Protein AF-A0A2M8C4Y3-F1 (afdb_monomer)

Sequence (376 aa):
MTVKATGSLFVLSFGWVVIVLSRELLTLNLFQGRMKGANKPSIALAINLIRVTVIVIGVLIVLDIWGLPISPLLLLIGVAVLVAALAFRDAAPNFFAGFRLGTTQQIKVGDYIKVETGEEGYVTEISWSNTHIKALDESTILIPNSRLLRGTVINYGRPLKKAKEPFRFVSRTDLTELTGLKARNLRELVEVLKTAPDAVVYYHTHHFLEQHHYLTPEPSNDFAIWVGDALGDEVLGERLASVDTFGFPNLGTLRERLVAIIEEYLSSGSNFREAMPGREFHFMKSVSVILPTPYVAHDLREFVEALRKISLGSFYFHVFESRLRLGRGLNDFSIWLQDSSGESELGEEIARLDPYTYTLEGLRSALIQLIEKRIK

Mean predicted aligned error: 12.04 Å

pLDDT: mean 87.52, std 10.57, range [41.28, 97.25]

Radius of gyration: 38.72 Å; Cα contacts (8 Å, |Δi|>4): 489; chains: 1; bounding box: 73×47×117 Å

Foldseek 3Di:
DVVLVVQLVVLVVVLVVLLVVLVVVLVVVVVVPPPPPDDNVVSVVVSVVVSVVSVLVSVLVSCVSVVHDCVVVVVVVVVVVVVVCVVCVVQVLLQVLLVCCVVVVPDDQQWWKAWPVGDIAGFHDRDSFWTWGQGPVRDTDTHGSNRPVPTDMDTPGHDAQFWQDKDFFKFKDKDKDFPVQWAFFLVSVLVCLLVPDLQLLCVQFPCVLVVCLDDLDQGQGNVLVLCCPQQVNNPLSVVLSPDPCQPDQASNVVSVVNSVSSVVVVVVPDDTTTGDPVSIGTRMGIDMDIGGDPQIGRGLVSVLVSLVPDDLRRLCCQAPVQSHVVSPLAGNVLVSCVRTSVNNVLSVVLSPPPCSVDRSVRNSVVNSVSSVVVVD

Nearest PDB structures (foldseek):
  4cso-assembly4_D  TM=8.373E-01  e=1.072E-15  Thermoproteus tenax
  5aji-assembly1_E  TM=5.536E-01  e=8.029E-10  Escherichia coli
  4agf-assembly1_G  TM=5.548E-01  e=1.197E-09  Escherichia coli
  6urt-assembly1_G  TM=4.086E-01  e=1.821E-10  Escherichia coli K-12
  7uw5-assembly1_A  TM=4.168E-01  e=2.764E-08  Escherichia coli K-12

Secondary structure (DSSP, 8-state):
-HHHHHHHHHHHHHHHHHHHHHHHHHHHHHHH---TT--HHHHHHHHHHHHHHHHHHHHHHHHHHTT---HHHHHHHHHHHHHHHHHHTTTHHHHHHHHHHHHH-SS-TT-EEEETTS-EEEEEEE-SSEEEEE-TTS-EEEEEHHHHTTS-EEEEESPPPPPSS-EEEEEEEEEEEEEEEEESSHHHHHHHHTT--HHHHHHHHTTHHHH-TTS------HHHHHHHHTS--HHHHHHHHTS-TTS-SSHHHHHHHHHHHHHHHHHTT-----PPTT-PEEEEEEEEEEEEEEEEESSHHHHHHHHTTS-HHHHHIIIIIHHHHHSSS--HHHHHIIIII--HHHHHHHHTS-GGGS-HHHHHHHHHHHHHHHH-

Solvent-accessible surface area (backbone atoms only — not comparable to full-atom values): 20630 Å² total; per-residue (Å²): 110,68,70,52,51,53,53,42,50,51,46,54,51,52,45,48,51,53,50,53,52,55,48,51,57,49,52,52,60,65,70,60,77,69,73,87,82,69,62,71,70,59,60,55,50,55,53,51,50,53,47,52,50,46,50,53,53,42,51,52,54,41,40,48,66,73,70,45,86,54,65,69,58,53,51,52,49,50,51,53,52,49,54,52,49,63,70,40,56,79,54,48,54,16,40,54,31,21,54,46,43,69,71,68,56,82,65,48,75,53,19,32,36,34,40,74,91,67,58,52,28,32,26,71,42,79,45,60,46,35,32,35,26,38,26,91,86,72,45,76,46,80,42,50,24,41,53,63,76,71,48,61,63,52,72,68,39,57,82,69,68,63,25,80,54,62,50,71,49,47,35,44,51,76,43,83,43,80,67,82,48,66,20,46,32,71,66,48,42,43,61,48,56,77,71,53,57,54,40,32,54,41,39,42,55,53,47,60,63,74,75,44,72,85,58,81,74,74,65,67,26,53,65,17,53,43,34,26,70,42,50,64,34,52,72,62,10,52,58,52,23,70,51,68,76,78,80,43,58,34,58,63,63,45,47,54,50,56,43,50,56,53,51,55,48,56,71,74,68,59,78,94,52,63,28,54,94,93,45,47,48,70,49,39,28,47,43,81,47,79,40,86,51,92,45,63,19,47,31,72,64,46,39,47,59,37,66,77,67,57,52,69,43,21,51,42,44,35,54,54,48,26,17,51,75,66,54,70,73,45,21,52,60,26,50,45,25,36,76,26,51,66,38,46,70,60,14,51,57,59,49,68,55,61,72,80,83,38,45,69,68,52,44,52,50,51,53,44,52,55,52,53,63,72,73,107

Structure (mmCIF, N/CA/C/O backbone):
data_AF-A0A2M8C4Y3-F1
#
_entry.id   AF-A0A2M8C4Y3-F1
#
loop_
_atom_site.group_PDB
_atom_site.id
_atom_site.type_symbol
_atom_site.label_atom_id
_atom_site.label_alt_id
_atom_site.label_comp_id
_atom_site.label_asym_id
_atom_site.label_entity_id
_atom_site.label_seq_id
_atom_site.pdbx_PDB_ins_code
_atom_site.Cartn_x
_atom_site.Cartn_y
_atom_site.Cartn_z
_atom_site.occupancy
_atom_site.B_iso_or_equiv
_atom_site.auth_seq_id
_atom_site.auth_comp_id
_atom_site.auth_asym_id
_atom_site.auth_atom_id
_atom_site.pdbx_PDB_model_num
ATOM 1 N N . MET A 1 1 ? -25.260 27.731 70.470 1.00 74.56 1 MET A N 1
ATOM 2 C CA . MET A 1 1 ? -26.301 27.038 69.670 1.00 74.56 1 MET A CA 1
ATOM 3 C C . MET A 1 1 ? -26.512 27.674 68.304 1.00 74.56 1 MET A C 1
ATOM 5 O O . MET A 1 1 ? -26.536 26.935 67.333 1.00 74.56 1 MET A O 1
ATOM 9 N N . THR A 1 2 ? -26.614 29.002 68.209 1.00 82.00 2 THR A N 1
ATOM 10 C CA . THR A 1 2 ? -26.871 29.726 66.950 1.00 82.00 2 THR A CA 1
ATOM 11 C C . THR A 1 2 ? -25.896 29.356 65.830 1.00 82.00 2 THR A C 1
ATOM 13 O O . THR A 1 2 ? -26.342 28.838 64.822 1.00 82.00 2 THR A O 1
ATOM 16 N N . VAL A 1 3 ? -24.580 29.472 66.040 1.00 85.12 3 VAL A N 1
ATOM 17 C CA . VAL A 1 3 ? -23.553 29.162 65.016 1.00 85.12 3 VAL A CA 1
ATOM 18 C C . VAL A 1 3 ? -23.629 27.718 64.489 1.00 85.12 3 VAL A C 1
ATOM 20 O O . VAL A 1 3 ? -23.542 27.490 63.285 1.00 85.12 3 VAL A O 1
ATOM 23 N N . LYS A 1 4 ? -23.847 26.735 65.375 1.00 88.38 4 LYS A N 1
ATOM 24 C CA . LYS A 1 4 ? -23.996 25.316 64.995 1.00 88.38 4 LYS A CA 1
ATOM 25 C C . LYS A 1 4 ? -25.256 25.077 64.157 1.00 88.38 4 LYS A C 1
ATOM 27 O O . LYS A 1 4 ? -25.225 24.317 63.188 1.00 88.38 4 LYS A O 1
ATOM 32 N N . ALA A 1 5 ? -26.352 25.753 64.505 1.00 89.19 5 ALA A N 1
ATOM 33 C CA . ALA A 1 5 ? -27.600 25.690 63.755 1.00 89.19 5 ALA A CA 1
ATOM 34 C C . ALA A 1 5 ? -27.455 26.331 62.364 1.00 89.19 5 ALA A C 1
ATOM 36 O O . ALA A 1 5 ? -27.875 25.725 61.381 1.00 89.19 5 ALA A O 1
ATOM 37 N N . THR A 1 6 ? -26.792 27.490 62.254 1.00 90.38 6 THR A N 1
ATOM 38 C CA . THR A 1 6 ? -26.537 28.139 60.957 1.00 90.38 6 THR A CA 1
ATOM 39 C C . THR A 1 6 ? -25.652 27.278 60.056 1.00 90.38 6 THR A C 1
ATOM 41 O O . THR A 1 6 ? -25.956 27.119 58.877 1.00 90.38 6 THR A O 1
ATOM 44 N N . GLY A 1 7 ? -24.596 26.666 60.608 1.00 88.06 7 GLY A N 1
ATOM 45 C CA . GLY A 1 7 ? -23.723 25.752 59.863 1.00 88.06 7 GLY A CA 1
ATOM 46 C C . GLY A 1 7 ? -24.457 24.507 59.356 1.00 88.06 7 GLY A C 1
ATOM 47 O O . GLY A 1 7 ? -24.318 24.134 58.194 1.00 88.06 7 GLY A O 1
ATOM 48 N N . SER A 1 8 ? -25.313 23.911 60.192 1.00 91.44 8 SER A N 1
ATOM 49 C CA . SER A 1 8 ? -26.134 22.758 59.791 1.00 91.44 8 SER A CA 1
ATOM 50 C C . SER A 1 8 ? -27.121 23.129 58.679 1.00 91.44 8 SER A C 1
ATOM 52 O O . SER A 1 8 ? -27.260 22.399 57.700 1.00 91.44 8 SER A O 1
ATOM 54 N N . LEU A 1 9 ? -27.772 24.292 58.795 1.00 92.50 9 LEU A N 1
ATOM 55 C CA . LEU A 1 9 ? -28.714 24.786 57.791 1.00 92.50 9 LEU A CA 1
ATOM 56 C C . LEU A 1 9 ? -28.027 25.042 56.444 1.00 92.50 9 LEU A C 1
ATOM 58 O O . LEU A 1 9 ? -28.593 24.717 55.402 1.00 92.50 9 LEU A O 1
ATOM 62 N N . PHE A 1 10 ? -26.801 25.572 56.457 1.00 92.75 10 PHE A N 1
ATOM 63 C CA . PHE A 1 10 ? -26.009 25.774 55.245 1.00 92.75 10 PHE A CA 1
ATOM 64 C C . PHE A 1 10 ? -25.704 24.449 54.531 1.00 92.75 10 PHE A C 1
ATOM 66 O O . PHE A 1 10 ? -25.972 24.323 53.337 1.00 92.75 10 PHE A O 1
ATOM 73 N N . VAL A 1 11 ? -25.221 23.436 55.259 1.00 92.31 11 VAL A N 1
ATOM 74 C CA . VAL A 1 11 ? -24.899 22.107 54.701 1.00 92.31 11 VAL A CA 1
ATOM 75 C C . VAL A 1 11 ? -26.141 21.430 54.119 1.00 92.31 11 VAL A C 1
ATOM 77 O O . VAL A 1 11 ? -26.093 20.895 53.012 1.00 92.31 11 VAL A O 1
ATOM 80 N N . LEU A 1 12 ? -27.272 21.498 54.826 1.00 91.75 12 LEU A N 1
ATOM 81 C CA . LEU A 1 12 ? -28.541 20.942 54.350 1.00 91.75 12 LEU A CA 1
ATOM 82 C C . LEU A 1 12 ? -29.066 21.683 53.113 1.00 91.75 12 LEU A C 1
ATOM 84 O O . LEU A 1 12 ? -29.523 21.041 52.169 1.00 91.75 12 LEU A O 1
ATOM 88 N N . SER A 1 13 ? -28.947 23.013 53.082 1.00 90.06 13 SER A N 1
ATOM 89 C CA . SER A 1 13 ? -29.341 23.830 51.925 1.00 90.06 13 SER A CA 1
ATOM 90 C C . SER A 1 13 ? -28.480 23.508 50.705 1.00 90.06 13 SER A C 1
ATOM 92 O O . SER A 1 13 ? -29.004 23.327 49.608 1.00 90.06 13 SER A O 1
ATOM 94 N N . PHE A 1 14 ? -27.168 23.356 50.897 1.00 90.88 14 PHE A N 1
ATOM 95 C CA . PHE A 1 14 ? -26.246 22.959 49.837 1.00 90.88 14 PHE A CA 1
ATOM 96 C C . PHE A 1 14 ? -26.559 21.552 49.306 1.00 90.88 14 PHE A C 1
ATOM 98 O O . PHE A 1 14 ? -26.689 21.361 48.096 1.00 90.88 14 PHE A O 1
ATOM 105 N N . GLY A 1 15 ? -26.763 20.575 50.195 1.00 90.44 15 GLY A N 1
ATOM 106 C CA . GLY A 1 15 ? -27.160 19.219 49.809 1.00 90.44 15 GLY A CA 1
ATOM 107 C C . GLY A 1 15 ? -28.483 19.192 49.038 1.00 90.44 15 GLY A C 1
ATOM 108 O O . GLY A 1 15 ? -28.598 18.504 48.023 1.00 90.44 15 GLY A O 1
ATOM 109 N N . TRP A 1 16 ? -29.461 19.997 49.461 1.00 89.88 16 TRP A N 1
ATOM 110 C CA . TRP A 1 16 ? -30.735 20.147 48.762 1.00 89.88 16 TRP A CA 1
ATOM 111 C C . TRP A 1 16 ? -30.565 20.714 47.349 1.00 89.88 16 TRP A C 1
ATOM 113 O O . TRP A 1 16 ? -31.125 20.161 46.403 1.00 89.88 16 TRP A O 1
ATOM 123 N N . VAL A 1 17 ? -29.740 21.754 47.181 1.00 91.00 17 VAL A N 1
ATOM 124 C CA . VAL A 1 17 ? -29.422 22.327 45.862 1.00 91.00 17 VAL A CA 1
ATOM 125 C C . VAL A 1 17 ? -28.831 21.264 44.938 1.00 91.00 17 VAL A C 1
ATOM 127 O O . VAL A 1 17 ? -29.290 21.118 43.807 1.00 91.00 17 VAL A O 1
ATOM 130 N N . VAL A 1 18 ? -27.877 20.462 45.416 1.00 86.62 18 VAL A N 1
ATOM 131 C CA . VAL A 1 18 ? -27.285 19.377 44.615 1.00 86.62 18 VAL A CA 1
ATOM 132 C C . VAL A 1 18 ? -28.333 18.324 44.227 1.00 86.62 18 VAL A C 1
ATOM 134 O O . VAL A 1 18 ? -28.359 17.862 43.082 1.00 86.62 18 VAL A O 1
ATOM 137 N N . ILE A 1 19 ? -29.253 17.971 45.132 1.00 87.31 19 ILE A N 1
ATOM 138 C CA . ILE A 1 19 ? -30.354 17.042 44.833 1.00 87.31 19 ILE A CA 1
ATOM 139 C C . ILE A 1 19 ? -31.286 17.622 43.761 1.00 87.31 19 ILE A C 1
ATOM 141 O O . ILE A 1 19 ? -31.621 16.907 42.815 1.00 87.31 19 ILE A O 1
ATOM 145 N N . VAL A 1 20 ? -31.673 18.895 43.860 1.00 87.12 20 VAL A N 1
ATOM 146 C CA . VAL A 1 20 ? -32.535 19.563 42.871 1.00 87.12 20 VAL A CA 1
ATOM 147 C C . VAL A 1 20 ? -31.840 19.655 41.510 1.00 87.12 20 VAL A C 1
ATOM 149 O O . VAL A 1 20 ? -32.399 19.203 40.513 1.00 87.12 20 VAL A O 1
ATOM 152 N N . LEU A 1 21 ? -30.588 20.119 41.465 1.00 85.94 21 LEU A N 1
ATOM 153 C CA . LEU A 1 21 ? -29.806 20.207 40.226 1.00 85.94 21 LEU A CA 1
ATOM 154 C C . LEU A 1 21 ? -29.637 18.843 39.553 1.00 85.94 21 LEU A C 1
ATOM 156 O O . LEU A 1 21 ? -29.785 18.711 38.342 1.00 85.94 21 LEU A O 1
ATOM 160 N N . SER A 1 22 ? -29.392 17.795 40.336 1.00 82.81 22 SER A N 1
ATOM 161 C CA . SER A 1 22 ? -29.283 16.441 39.793 1.00 82.81 22 SER A CA 1
ATOM 162 C C . SER A 1 22 ? -30.612 15.898 39.238 1.00 82.81 22 SER A C 1
ATOM 164 O O . SER A 1 22 ? -30.597 14.996 38.403 1.00 82.81 22 SER A O 1
ATOM 166 N N . ARG A 1 23 ? -31.774 16.395 39.702 1.00 80.50 23 ARG A N 1
ATOM 167 C CA . ARG A 1 23 ? -33.089 16.070 39.111 1.00 80.50 23 ARG A CA 1
ATOM 168 C C . ARG A 1 23 ? -33.254 16.759 37.762 1.00 80.50 23 ARG A C 1
ATOM 170 O O . ARG A 1 23 ? -33.637 16.080 36.815 1.00 80.50 23 ARG A O 1
ATOM 177 N N . GLU A 1 24 ? -32.883 18.033 37.666 1.00 81.38 24 GLU A N 1
ATOM 178 C CA . GLU A 1 24 ? -32.930 18.781 36.402 1.00 81.38 24 GLU A CA 1
ATOM 179 C C . GLU A 1 24 ? -31.980 18.209 35.340 1.00 81.38 24 GLU A C 1
ATOM 181 O O . GLU A 1 24 ? -32.326 18.079 34.169 1.00 81.38 24 GLU A O 1
ATOM 186 N N . LEU A 1 25 ? -30.794 17.749 35.742 1.00 75.38 25 LEU A N 1
ATOM 187 C CA . LEU A 1 25 ? -29.874 17.068 34.825 1.00 75.38 25 LEU A CA 1
ATOM 188 C C . LEU A 1 25 ? -30.436 15.742 34.281 1.00 75.38 25 LEU A C 1
ATOM 190 O O . LEU A 1 25 ? -30.126 15.364 33.150 1.00 75.38 25 LEU A O 1
ATOM 194 N N . LEU A 1 26 ? -31.260 15.025 35.055 1.00 73.31 26 LEU A N 1
ATOM 195 C CA . LEU A 1 26 ? -31.939 13.814 34.579 1.00 73.31 26 LEU A CA 1
ATOM 196 C C . LEU A 1 26 ? -33.065 14.147 33.602 1.00 73.31 26 LEU A C 1
ATOM 198 O O . LEU A 1 26 ? -33.168 13.504 32.559 1.00 73.31 26 LEU A O 1
ATOM 202 N N . THR A 1 27 ? -33.904 15.133 33.923 1.00 71.06 27 THR A N 1
ATOM 203 C CA . THR A 1 27 ? -35.042 15.526 33.080 1.00 71.06 27 THR A CA 1
ATOM 204 C C . THR A 1 27 ? -34.563 16.086 31.746 1.00 71.06 27 THR A C 1
ATOM 206 O O . THR A 1 27 ? -35.054 15.641 30.712 1.00 71.06 27 THR A O 1
ATOM 209 N N . LEU A 1 28 ? -33.543 16.951 31.740 1.00 69.69 28 LEU A N 1
ATOM 210 C CA . LEU A 1 28 ? -32.951 17.513 30.520 1.00 69.69 28 LEU A CA 1
ATOM 211 C C . LEU A 1 28 ? -32.350 16.437 29.604 1.00 69.69 28 LEU A C 1
ATOM 213 O O . LEU A 1 28 ? -32.608 16.442 28.399 1.00 69.69 28 LEU A O 1
ATOM 217 N N . ASN A 1 29 ? -31.613 15.469 30.159 1.00 65.25 29 ASN A N 1
ATOM 218 C CA . ASN A 1 29 ? -31.047 14.364 29.376 1.00 65.25 29 ASN A CA 1
ATOM 219 C C . ASN A 1 29 ? -32.120 13.407 28.828 1.00 65.25 29 ASN A C 1
ATOM 221 O O . ASN A 1 29 ? -31.975 12.883 27.722 1.00 65.25 29 ASN A O 1
ATOM 225 N N . LEU A 1 30 ? -33.207 13.178 29.573 1.00 63.22 30 LEU A N 1
ATOM 226 C CA . LEU A 1 30 ? -34.335 12.362 29.112 1.00 63.22 30 LEU A CA 1
ATOM 227 C C . LEU A 1 30 ? -35.161 13.072 28.025 1.00 63.22 30 LEU A C 1
ATOM 229 O O . LEU A 1 30 ? -35.611 12.405 27.093 1.00 63.22 30 LEU A O 1
ATOM 233 N N . PHE A 1 31 ? -35.318 14.399 28.113 1.00 56.97 31 PHE A N 1
ATOM 234 C CA . PHE A 1 31 ? -36.045 15.218 27.134 1.00 56.97 31 PHE A CA 1
ATOM 235 C C . PHE A 1 31 ? -35.265 15.429 25.829 1.00 56.97 31 PHE A C 1
ATOM 237 O O . PHE A 1 31 ? -35.867 15.489 24.759 1.00 56.97 31 PHE A O 1
ATOM 244 N N . GLN A 1 32 ? -33.931 15.526 25.885 1.00 55.88 32 GLN A N 1
ATOM 245 C CA . GLN A 1 32 ? -33.128 15.846 24.701 1.00 55.88 32 GLN A CA 1
ATOM 246 C C . GLN A 1 32 ? -32.884 14.691 23.731 1.00 55.88 32 GLN A C 1
ATOM 248 O O . GLN A 1 32 ? -32.448 14.986 22.627 1.00 55.88 32 GLN A O 1
ATOM 253 N N . GLY A 1 33 ? -33.157 13.423 24.075 1.00 50.16 33 GLY A N 1
ATOM 254 C CA . GLY A 1 33 ? -33.411 12.308 23.135 1.00 50.16 33 GLY A CA 1
ATOM 255 C C . GLY A 1 33 ? -32.514 12.122 21.887 1.00 50.16 33 GLY A C 1
ATOM 256 O O . GLY A 1 33 ? -32.903 11.386 20.984 1.00 50.16 33 GLY A O 1
ATOM 257 N N . ARG A 1 34 ? -31.344 12.768 21.796 1.00 43.06 34 ARG A N 1
ATOM 258 C CA . ARG A 1 34 ? -30.483 12.838 20.598 1.00 43.06 34 ARG A CA 1
ATOM 259 C C . ARG A 1 34 ? -29.115 12.188 20.778 1.00 43.06 34 ARG A C 1
ATOM 261 O O . ARG A 1 34 ? -28.431 11.963 19.785 1.00 43.06 34 ARG A O 1
ATOM 268 N N . MET A 1 35 ? -28.737 11.800 21.994 1.00 42.62 35 MET A N 1
ATOM 269 C CA . MET A 1 35 ? -27.572 10.939 22.217 1.00 42.62 35 MET A CA 1
ATOM 270 C C . MET A 1 35 ? -27.976 9.483 21.960 1.00 42.62 35 MET A C 1
ATOM 272 O O . MET A 1 35 ? -28.326 8.738 22.876 1.00 42.62 35 MET A O 1
ATOM 276 N N . LYS A 1 36 ? -27.979 9.091 20.681 1.00 41.28 36 LYS A N 1
ATOM 277 C CA . LYS A 1 36 ? -28.067 7.689 20.253 1.00 41.28 36 LYS A CA 1
ATOM 278 C C . LYS A 1 36 ? -26.918 6.912 20.915 1.00 41.28 36 LYS A C 1
ATOM 280 O O . LYS A 1 36 ? -25.772 7.092 20.523 1.00 41.28 36 LYS A O 1
ATOM 285 N N . GLY A 1 37 ? -27.215 6.083 21.918 1.00 46.97 37 GLY A N 1
ATOM 286 C CA . GLY A 1 37 ? -26.273 5.075 22.431 1.00 46.97 37 GLY A CA 1
ATOM 287 C C . GLY A 1 37 ? -25.989 5.076 23.937 1.00 46.97 37 GLY A C 1
ATOM 288 O O . GLY A 1 37 ? -25.408 4.114 24.426 1.00 46.97 37 GLY A O 1
ATOM 289 N N . ALA A 1 38 ? -26.413 6.079 24.713 1.00 48.75 38 ALA A N 1
ATOM 290 C CA . ALA A 1 38 ? -26.277 6.006 26.171 1.00 48.75 38 ALA A CA 1
ATOM 291 C C . ALA A 1 38 ? -27.478 5.263 26.783 1.00 48.75 38 ALA A C 1
ATOM 293 O O . ALA A 1 38 ? -28.604 5.766 26.763 1.00 48.75 38 ALA A O 1
ATOM 294 N N . ASN A 1 39 ? -27.255 4.067 27.336 1.00 55.03 39 ASN A N 1
ATOM 295 C CA . ASN A 1 39 ? -28.285 3.317 28.058 1.00 55.03 39 ASN A CA 1
ATOM 296 C C . ASN A 1 39 ? -28.867 4.173 29.202 1.00 55.03 39 ASN A C 1
ATOM 298 O O . ASN A 1 39 ? -28.203 4.453 30.200 1.00 55.03 39 ASN A O 1
ATOM 302 N N . LYS A 1 40 ? -30.141 4.566 29.062 1.00 55.75 40 LYS A N 1
ATOM 303 C CA . LYS A 1 40 ? -30.919 5.367 30.026 1.00 55.75 40 LYS A CA 1
ATOM 304 C C . LYS A 1 40 ? -30.843 4.889 31.495 1.00 55.75 40 LYS A C 1
ATOM 306 O O . LYS A 1 40 ? -30.807 5.759 32.367 1.00 55.75 40 LYS A O 1
ATOM 311 N N . PRO A 1 41 ? -30.772 3.579 31.822 1.00 61.12 41 PRO A N 1
ATOM 312 C CA . PRO A 1 41 ? -30.627 3.154 33.218 1.00 61.12 41 PRO A CA 1
ATOM 313 C C . PRO A 1 41 ? -29.259 3.488 33.846 1.00 61.12 41 PRO A C 1
ATOM 315 O O . PRO A 1 41 ? -29.191 3.724 35.050 1.00 61.12 41 PRO A O 1
ATOM 318 N N . SER A 1 42 ? -28.178 3.592 33.065 1.00 67.88 42 SER A N 1
ATOM 319 C CA . SER A 1 42 ? -26.817 3.819 33.584 1.00 67.88 42 SER A CA 1
ATOM 320 C C . SER A 1 42 ? -26.622 5.228 34.156 1.00 67.88 42 SER A C 1
ATOM 322 O O . SER A 1 42 ? -25.988 5.408 35.195 1.00 67.88 42 SER A O 1
ATOM 324 N N . ILE A 1 43 ? -27.204 6.238 33.500 1.00 73.81 43 ILE A N 1
ATOM 325 C CA . ILE A 1 43 ? -27.119 7.646 33.925 1.00 73.81 43 ILE A CA 1
ATOM 326 C C . ILE A 1 43 ? -27.919 7.868 35.216 1.00 73.81 43 ILE A C 1
ATOM 328 O O . ILE A 1 43 ? -27.462 8.563 36.125 1.00 73.81 43 ILE A O 1
ATOM 332 N N . ALA A 1 44 ? -29.089 7.234 35.331 1.00 77.31 44 ALA A N 1
ATOM 333 C CA . ALA A 1 44 ? -29.905 7.290 36.540 1.00 77.31 44 ALA A CA 1
ATOM 334 C C . ALA A 1 44 ? -29.182 6.682 37.753 1.00 77.31 44 ALA A C 1
ATOM 336 O O . ALA A 1 44 ? -29.223 7.256 38.842 1.00 77.31 44 ALA A O 1
ATOM 337 N N . LEU A 1 45 ? -28.470 5.565 37.558 1.00 80.06 45 LEU A N 1
ATOM 338 C CA . LEU A 1 45 ? -27.646 4.947 38.599 1.00 80.06 45 LEU A CA 1
ATOM 339 C C . LEU A 1 45 ? -26.506 5.868 39.051 1.00 80.06 45 LEU A C 1
ATOM 341 O O . LEU A 1 45 ? -26.340 6.073 40.253 1.00 80.06 45 LEU A O 1
ATOM 345 N N . ALA A 1 46 ? -25.771 6.474 38.112 1.00 81.88 46 ALA A N 1
ATOM 346 C CA . ALA A 1 46 ? -24.683 7.399 38.434 1.00 81.88 46 ALA A CA 1
ATOM 347 C C . ALA A 1 46 ? -25.174 8.609 39.248 1.00 81.88 46 ALA A C 1
ATOM 349 O O . ALA A 1 46 ? -24.568 8.986 40.251 1.00 81.88 46 ALA A O 1
ATOM 350 N N . ILE A 1 47 ? -26.314 9.187 38.863 1.00 82.94 47 ILE A N 1
ATOM 351 C CA . ILE A 1 47 ? -26.887 10.343 39.558 1.00 82.94 47 ILE A CA 1
ATOM 352 C C . ILE A 1 47 ? -27.400 9.969 40.952 1.00 82.94 47 ILE A C 1
ATOM 354 O O . ILE A 1 47 ? -27.187 10.718 41.907 1.00 82.94 47 ILE A O 1
ATOM 358 N N . ASN A 1 48 ? -28.025 8.802 41.105 1.00 85.75 48 ASN A N 1
ATOM 359 C CA . ASN A 1 48 ? -28.437 8.321 42.421 1.00 85.75 48 ASN A CA 1
ATOM 360 C C . ASN A 1 48 ? -27.237 8.051 43.337 1.00 85.75 48 ASN A C 1
ATOM 362 O O . ASN A 1 48 ? -27.303 8.389 44.516 1.00 85.75 48 ASN A O 1
ATOM 366 N N . LEU A 1 49 ? -26.130 7.526 42.805 1.00 88.19 49 LEU A N 1
ATOM 367 C CA . LEU A 1 49 ? -24.904 7.328 43.577 1.00 88.19 49 LEU A CA 1
ATOM 368 C C . LEU A 1 49 ? -24.345 8.662 44.095 1.00 88.19 49 LEU A C 1
ATOM 370 O O . LEU A 1 49 ? -24.049 8.780 45.280 1.00 88.19 49 LEU A O 1
ATOM 374 N N . ILE A 1 50 ? -24.278 9.690 43.240 1.00 87.62 50 ILE A N 1
ATOM 375 C CA . ILE A 1 50 ? -23.852 11.041 43.642 1.00 87.62 50 ILE A CA 1
ATOM 376 C C . ILE A 1 50 ? -24.758 11.589 44.752 1.00 87.62 50 ILE A C 1
ATOM 378 O O . ILE A 1 50 ? -24.258 12.114 45.745 1.00 87.62 50 ILE A O 1
ATOM 382 N N . ARG A 1 51 ? -26.084 11.434 44.627 1.00 87.69 51 ARG A N 1
ATOM 383 C CA . ARG A 1 51 ? -27.039 11.880 45.658 1.00 87.69 51 ARG A CA 1
ATOM 384 C C . ARG A 1 51 ? -26.794 11.208 46.999 1.00 87.69 51 ARG A C 1
ATOM 386 O O . ARG A 1 51 ? -26.729 11.900 48.010 1.00 87.69 51 ARG A O 1
ATOM 393 N N . VAL A 1 52 ? -26.661 9.883 47.009 1.00 90.12 52 VAL A N 1
ATOM 394 C CA . VAL A 1 52 ? -26.404 9.124 48.240 1.00 90.12 52 VAL A CA 1
ATOM 395 C C . VAL A 1 52 ? -25.104 9.599 48.881 1.00 90.12 52 VAL A C 1
ATOM 397 O O . VAL A 1 52 ? -25.101 9.912 50.067 1.00 90.12 52 VAL A O 1
ATOM 400 N N . THR A 1 53 ? -24.034 9.754 48.099 1.00 90.50 53 THR A N 1
ATOM 401 C CA . THR A 1 53 ? -22.744 10.256 48.591 1.00 90.50 53 THR A CA 1
ATOM 402 C C . THR A 1 53 ? -22.866 11.647 49.215 1.00 90.50 53 THR A C 1
ATOM 404 O O . THR A 1 53 ? -22.378 11.865 50.320 1.00 90.50 53 THR A O 1
ATOM 407 N N . VAL A 1 54 ? -23.562 12.580 48.558 1.00 91.75 54 VAL A N 1
ATOM 408 C CA . VAL A 1 54 ? -23.770 13.945 49.073 1.00 91.75 54 VAL A CA 1
ATOM 409 C C . VAL A 1 54 ? -24.573 13.938 50.373 1.00 91.75 54 VAL A C 1
ATOM 411 O O . VAL A 1 54 ? -24.221 14.658 51.305 1.00 91.75 54 VAL A O 1
ATOM 414 N N . ILE A 1 55 ? -25.618 13.110 50.467 1.00 91.00 55 ILE A N 1
ATOM 415 C CA . ILE A 1 55 ? -26.419 12.971 51.691 1.00 91.00 55 ILE A CA 1
ATOM 416 C C . ILE A 1 55 ? -25.563 12.402 52.825 1.00 91.00 55 ILE A C 1
ATOM 418 O O . ILE A 1 55 ? -25.564 12.963 53.917 1.00 91.00 55 ILE A O 1
ATOM 422 N N . VAL A 1 56 ? -24.806 11.330 52.572 1.00 93.12 56 VAL A N 1
ATOM 423 C CA . VAL A 1 56 ? -23.930 10.704 53.574 1.00 93.12 56 VAL A CA 1
ATOM 424 C C . VAL A 1 56 ? -22.890 11.704 54.081 1.00 93.12 56 VAL A C 1
ATOM 426 O O . VAL A 1 56 ? -22.756 11.875 55.290 1.00 93.12 56 VAL A O 1
ATOM 429 N N . ILE A 1 57 ? -22.210 12.420 53.180 1.00 94.06 57 ILE A N 1
ATOM 430 C CA . ILE A 1 57 ? -21.235 13.457 53.549 1.00 94.06 57 ILE A CA 1
ATOM 431 C C . ILE A 1 57 ? -21.911 14.578 54.348 1.00 94.06 57 ILE A C 1
ATOM 433 O O . ILE A 1 57 ? -21.399 14.979 55.391 1.00 94.06 57 ILE A O 1
ATOM 437 N N . GLY A 1 58 ? -23.077 15.057 53.906 1.00 93.81 58 GLY A N 1
ATOM 438 C CA . GLY A 1 58 ? -23.826 16.103 54.601 1.00 93.81 58 GLY A CA 1
ATOM 439 C C . GLY A 1 58 ? -24.220 15.701 56.023 1.00 93.81 58 GLY A C 1
ATOM 440 O O . GLY A 1 58 ? -24.036 16.484 56.952 1.00 93.81 58 GLY A O 1
ATOM 441 N N . VAL A 1 59 ? -24.693 14.466 56.215 1.00 93.44 59 VAL A N 1
ATOM 442 C CA . VAL A 1 59 ? -25.020 13.920 57.541 1.00 93.44 59 VAL A CA 1
ATOM 443 C C . VAL A 1 59 ? -23.778 13.862 58.428 1.00 93.44 59 VAL A C 1
ATOM 445 O O . VAL A 1 59 ? -23.845 14.307 59.570 1.00 93.44 59 VAL A O 1
ATOM 448 N N . LEU A 1 60 ? -22.642 13.377 57.918 1.00 95.44 60 LEU A N 1
ATOM 449 C CA . LEU A 1 60 ? -21.393 13.319 58.686 1.00 95.44 60 LEU A CA 1
ATOM 450 C C . LEU A 1 60 ? -20.925 14.709 59.135 1.00 95.44 60 LEU A C 1
ATOM 452 O O . LEU A 1 60 ? -20.582 14.879 60.301 1.00 95.44 60 LEU A O 1
ATOM 456 N N . ILE A 1 61 ? -20.970 15.706 58.243 1.00 95.19 61 ILE A N 1
ATOM 457 C CA . ILE A 1 61 ? -20.600 17.092 58.573 1.00 95.19 61 ILE A CA 1
ATOM 458 C C . ILE A 1 61 ? -21.530 17.657 59.650 1.00 95.19 61 ILE A C 1
ATOM 460 O O . ILE A 1 61 ? -21.068 18.297 60.591 1.00 95.19 61 ILE A O 1
ATOM 464 N N . VAL A 1 62 ? -22.842 17.417 59.546 1.00 94.94 62 VAL A N 1
ATOM 465 C CA . VAL A 1 62 ? -23.786 17.858 60.579 1.00 94.94 62 VAL A CA 1
ATOM 466 C C . VAL A 1 62 ? -23.462 17.179 61.910 1.00 94.94 62 VAL A C 1
ATOM 468 O O . VAL A 1 62 ? -23.299 17.873 62.904 1.00 94.94 62 VAL A O 1
ATOM 471 N N . LEU A 1 63 ? -23.293 15.858 61.960 1.00 94.44 63 LEU A N 1
ATOM 472 C CA . LEU A 1 63 ? -22.953 15.157 63.207 1.00 94.44 63 LEU A CA 1
ATOM 473 C C . LEU A 1 63 ? -21.678 15.721 63.866 1.00 94.44 63 LEU A C 1
ATOM 475 O O . LEU A 1 63 ? -21.664 15.935 65.081 1.00 94.44 63 LEU A O 1
ATOM 479 N N . ASP A 1 64 ? -20.664 16.046 63.063 1.00 94.38 64 ASP A N 1
ATOM 480 C CA . ASP A 1 64 ? -19.412 16.656 63.520 1.00 94.38 64 ASP A CA 1
ATOM 481 C C . ASP A 1 64 ? -19.607 18.073 64.095 1.00 94.38 64 ASP A C 1
ATOM 483 O O . ASP A 1 64 ? -19.153 18.365 65.202 1.00 94.38 64 ASP A O 1
ATOM 487 N N . ILE A 1 65 ? -20.397 18.936 63.434 1.00 94.19 65 ILE A N 1
ATOM 488 C CA . ILE A 1 65 ? -20.763 20.278 63.946 1.00 94.19 65 ILE A CA 1
ATOM 489 C C . ILE A 1 65 ? -21.384 20.188 65.351 1.00 94.19 65 ILE A C 1
ATOM 491 O O . ILE A 1 65 ? -21.173 21.052 66.218 1.00 94.19 65 ILE A O 1
ATOM 495 N N . TRP A 1 66 ? -22.166 19.138 65.600 1.00 95.31 66 TRP A N 1
ATOM 496 C CA . TRP A 1 66 ? -22.824 18.911 66.884 1.00 95.31 66 TRP A CA 1
ATOM 497 C C . TRP A 1 66 ? -21.914 18.258 67.933 1.00 95.31 66 TRP A C 1
ATOM 499 O O . TRP A 1 66 ? -22.281 18.241 69.107 1.00 95.31 66 TRP A O 1
ATOM 509 N N . GLY A 1 67 ? -20.687 17.876 67.568 1.00 92.81 67 GLY A N 1
ATOM 510 C CA . GLY A 1 67 ? -19.699 17.267 68.460 1.00 92.81 67 GLY A CA 1
ATOM 511 C C . GLY A 1 67 ? -19.965 15.787 68.732 1.00 92.81 67 GLY A C 1
ATOM 512 O O . GLY A 1 67 ? -19.508 15.264 69.747 1.00 92.81 67 GLY A O 1
ATOM 513 N N . LEU A 1 68 ? -20.737 15.122 67.866 1.00 95.75 68 LEU A N 1
ATOM 514 C CA . LEU A 1 68 ? -20.969 13.685 67.953 1.00 95.75 68 LEU A CA 1
ATOM 515 C C . LEU A 1 68 ? -19.777 12.931 67.344 1.00 95.75 68 LEU A C 1
ATOM 517 O O . LEU A 1 68 ? -19.260 13.344 66.306 1.00 95.75 68 LEU A O 1
ATOM 521 N N . PRO A 1 69 ? -19.337 11.811 67.943 1.00 93.75 69 PRO A N 1
ATOM 522 C CA . PRO A 1 69 ? -18.198 11.061 67.432 1.00 93.75 69 PRO A CA 1
ATOM 523 C C . PRO A 1 69 ? -18.548 10.383 66.100 1.00 93.75 69 PRO A C 1
ATOM 525 O O . PRO A 1 69 ? -19.288 9.400 66.065 1.00 93.75 69 PRO A O 1
ATOM 528 N N . ILE A 1 70 ? -17.983 10.879 64.996 1.00 96.38 70 ILE A N 1
ATOM 529 C CA . ILE A 1 70 ? -18.198 10.315 63.652 1.00 96.38 70 ILE A CA 1
ATOM 530 C C . ILE A 1 70 ? -17.225 9.181 63.289 1.00 96.38 70 ILE A C 1
ATOM 532 O O . ILE A 1 70 ? -17.456 8.473 62.309 1.00 96.38 70 ILE A O 1
ATOM 536 N N . SER A 1 71 ? -16.163 8.958 64.072 1.00 95.25 71 SER A N 1
ATOM 537 C CA . SER A 1 71 ? -15.135 7.939 63.791 1.00 95.25 71 SER A CA 1
ATOM 538 C C . SER A 1 71 ? -15.695 6.526 63.545 1.00 95.25 71 SER A C 1
ATOM 540 O O . SER A 1 71 ? -15.257 5.891 62.584 1.00 95.25 71 SER A O 1
ATOM 542 N N . PRO A 1 72 ? -16.684 6.022 64.317 1.00 94.50 72 PRO A N 1
ATOM 543 C CA . PRO A 1 72 ? -17.276 4.708 64.053 1.00 94.50 72 PRO A CA 1
ATOM 544 C C . PRO A 1 72 ? -18.004 4.634 62.703 1.00 94.50 72 PRO A C 1
ATOM 546 O O . PRO A 1 72 ? -17.934 3.616 62.016 1.00 94.50 72 PRO A O 1
ATOM 549 N N . LEU A 1 73 ? -18.671 5.720 62.295 1.00 95.12 73 LEU A N 1
ATOM 550 C CA . LEU A 1 73 ? -19.373 5.801 61.010 1.00 95.12 73 LEU A CA 1
ATOM 551 C C . LEU A 1 73 ? -18.386 5.835 59.843 1.00 95.12 73 LEU A C 1
ATOM 553 O O . LEU A 1 73 ? -18.590 5.143 58.848 1.00 95.12 73 LEU A O 1
ATOM 557 N N . LEU A 1 74 ? -17.296 6.594 59.978 1.00 95.25 74 LEU A N 1
ATOM 558 C CA . LEU A 1 74 ? -16.224 6.625 58.982 1.00 95.25 74 LEU A CA 1
ATOM 559 C C . LEU A 1 74 ? -15.584 5.248 58.798 1.00 95.25 74 LEU A C 1
ATOM 561 O O . LEU A 1 74 ? -15.333 4.846 57.665 1.00 95.25 74 LEU A O 1
ATOM 565 N N . LEU A 1 75 ? -15.370 4.506 59.888 1.00 96.69 75 LEU A N 1
ATOM 566 C CA . LEU A 1 75 ? -14.827 3.151 59.824 1.00 96.69 75 LEU A CA 1
ATOM 567 C C . LEU A 1 75 ? -15.781 2.197 59.090 1.00 96.69 75 LEU A C 1
ATOM 569 O O . LEU A 1 75 ? -15.346 1.457 58.210 1.00 96.69 75 LEU A O 1
ATOM 573 N N . LEU A 1 76 ? -17.086 2.266 59.380 1.00 95.69 76 LEU A N 1
ATOM 574 C CA . LEU A 1 76 ? -18.108 1.474 58.688 1.00 95.69 76 LEU A CA 1
ATOM 575 C C . LEU A 1 76 ? -18.162 1.791 57.183 1.00 95.69 76 LEU A C 1
ATOM 577 O O . LEU A 1 76 ? -18.174 0.880 56.356 1.00 95.69 76 LEU A O 1
ATOM 581 N N . ILE A 1 77 ? -18.159 3.078 56.820 1.00 94.94 77 ILE A N 1
ATOM 582 C CA . ILE A 1 77 ? -18.150 3.524 55.420 1.00 94.94 77 ILE A CA 1
ATOM 583 C C . ILE A 1 77 ? -16.861 3.080 54.729 1.00 94.94 77 ILE A C 1
ATOM 585 O O . ILE A 1 77 ? -16.919 2.588 53.607 1.00 94.94 77 ILE A O 1
ATOM 589 N N . GLY A 1 78 ? -15.711 3.195 55.396 1.00 96.06 78 GLY A N 1
ATOM 590 C CA . GLY A 1 78 ? -14.429 2.735 54.869 1.00 96.06 78 GLY A CA 1
ATOM 591 C C . GLY A 1 78 ? -14.449 1.246 54.521 1.00 96.06 78 GLY A C 1
ATOM 592 O O . GLY A 1 78 ? -14.051 0.870 53.419 1.00 96.06 78 GLY A O 1
ATOM 593 N N . VAL A 1 79 ? -14.991 0.407 55.410 1.00 97.25 79 VAL A N 1
ATOM 594 C CA . VAL A 1 79 ? -15.176 -1.030 55.147 1.00 97.25 79 VAL A CA 1
ATOM 595 C C . VAL A 1 79 ? -16.146 -1.259 53.986 1.00 97.25 79 VAL A C 1
ATOM 597 O O . VAL A 1 79 ? -15.843 -2.047 53.092 1.00 97.25 79 VAL A O 1
ATOM 600 N N . ALA A 1 80 ? -17.279 -0.553 53.945 1.00 93.94 80 ALA A N 1
ATOM 601 C CA . ALA A 1 80 ? -18.255 -0.688 52.864 1.00 93.94 80 ALA A CA 1
ATOM 602 C C . ALA A 1 80 ? -17.666 -0.307 51.492 1.00 93.94 80 ALA A C 1
ATOM 604 O O . ALA A 1 80 ? -17.856 -1.029 50.512 1.00 93.94 80 ALA A O 1
ATOM 605 N N . VAL A 1 81 ? -16.905 0.789 51.426 1.00 93.44 81 VAL A N 1
ATOM 606 C CA . VAL A 1 81 ? -16.209 1.239 50.212 1.00 93.44 81 VAL A CA 1
ATOM 607 C C . VAL A 1 81 ? -15.138 0.235 49.798 1.00 93.44 81 VAL A C 1
ATOM 609 O O . VAL A 1 81 ? -15.037 -0.079 48.614 1.00 93.44 81 VAL A O 1
ATOM 612 N N . LEU A 1 82 ? -14.374 -0.314 50.747 1.00 95.94 82 LEU A N 1
ATOM 613 C CA . LEU A 1 82 ? -13.376 -1.344 50.459 1.00 95.94 82 LEU A CA 1
ATOM 614 C C . LEU A 1 82 ? -14.026 -2.602 49.869 1.00 95.94 82 LEU A C 1
ATOM 616 O O . LEU A 1 82 ? -13.565 -3.100 48.846 1.00 95.94 82 LEU A O 1
ATOM 620 N N . VAL A 1 83 ? -15.115 -3.091 50.467 1.00 95.88 83 VAL A N 1
ATOM 621 C CA . VAL A 1 83 ? -15.861 -4.251 49.954 1.00 95.88 83 VAL A CA 1
ATOM 622 C C . VAL A 1 83 ? -16.410 -3.972 48.553 1.00 95.88 83 VAL A C 1
ATOM 624 O O . VAL A 1 83 ? -16.262 -4.809 47.664 1.00 95.88 83 VAL A O 1
ATOM 627 N N . ALA A 1 84 ? -16.978 -2.786 48.317 1.00 91.19 84 ALA A N 1
ATOM 628 C CA . ALA A 1 84 ? -17.453 -2.388 46.992 1.00 91.19 84 ALA A CA 1
ATOM 629 C C . ALA A 1 84 ? -16.311 -2.306 45.960 1.00 91.19 84 ALA A C 1
ATOM 631 O O . ALA A 1 84 ? -16.469 -2.761 44.827 1.00 91.19 84 ALA A O 1
ATOM 632 N N . ALA A 1 85 ? -15.143 -1.782 46.345 1.00 91.19 85 ALA A N 1
ATOM 633 C CA . ALA A 1 85 ? -13.964 -1.718 45.483 1.00 91.19 85 ALA A CA 1
ATOM 634 C C . ALA A 1 85 ? -13.430 -3.117 45.140 1.00 91.19 85 ALA A C 1
ATOM 636 O O . ALA A 1 85 ? -13.086 -3.378 43.987 1.00 91.19 85 ALA A O 1
ATOM 637 N N . LEU A 1 86 ? -13.412 -4.033 46.113 1.00 93.50 86 LEU A N 1
ATOM 638 C CA . LEU A 1 86 ? -13.051 -5.433 45.893 1.00 93.50 86 LEU A CA 1
ATOM 639 C C . LEU A 1 86 ? -14.045 -6.131 44.957 1.00 93.50 86 LEU A C 1
ATOM 641 O O . LEU A 1 86 ? -13.614 -6.867 44.075 1.00 93.50 86 LEU A O 1
ATOM 645 N N . ALA A 1 87 ? -15.344 -5.850 45.084 1.00 91.19 87 ALA A N 1
ATOM 646 C CA . ALA A 1 87 ? -16.362 -6.370 44.171 1.00 91.19 87 ALA A CA 1
ATOM 647 C C . ALA A 1 87 ? -16.214 -5.816 42.740 1.00 91.19 87 ALA A C 1
ATOM 649 O O . ALA A 1 87 ? -16.469 -6.524 41.770 1.00 91.19 87 ALA A O 1
ATOM 650 N N . PHE A 1 88 ? -15.769 -4.563 42.588 1.00 89.12 88 PHE A N 1
ATOM 651 C CA . PHE A 1 88 ? -15.544 -3.934 41.281 1.00 89.12 88 PHE A CA 1
ATOM 652 C C . PHE A 1 88 ? -14.177 -4.268 40.654 1.00 89.12 88 PHE A C 1
ATOM 654 O O . PHE A 1 88 ? -13.924 -3.924 39.496 1.00 89.12 88 PHE A O 1
ATOM 661 N N . ARG A 1 89 ? -13.294 -4.957 41.390 1.00 90.25 89 ARG A N 1
ATOM 662 C CA . ARG A 1 89 ? -11.907 -5.249 40.996 1.00 90.25 89 ARG A CA 1
ATOM 663 C C . ARG A 1 89 ? -11.787 -5.868 39.604 1.00 90.25 89 ARG A C 1
ATOM 665 O O . ARG A 1 89 ? -10.902 -5.473 38.850 1.00 90.25 89 ARG A O 1
ATOM 672 N N . ASP A 1 90 ? -12.679 -6.790 39.252 1.00 86.75 90 ASP A N 1
ATOM 673 C CA . ASP A 1 90 ? -12.614 -7.517 37.977 1.00 86.75 90 ASP A CA 1
ATOM 674 C C . ASP A 1 90 ? -13.261 -6.747 36.812 1.00 86.75 90 ASP A C 1
ATOM 676 O O . ASP A 1 90 ? -12.907 -6.939 35.645 1.00 86.75 90 ASP A O 1
ATOM 680 N N . ALA A 1 91 ? -14.176 -5.821 37.111 1.00 87.88 91 ALA A N 1
ATOM 681 C CA . ALA A 1 91 ? -14.842 -4.988 36.112 1.00 87.88 91 ALA A CA 1
ATOM 682 C C . ALA A 1 91 ? -13.998 -3.764 35.714 1.00 87.88 91 ALA A C 1
ATOM 684 O O . ALA A 1 91 ? -14.013 -3.355 34.548 1.00 87.88 91 ALA A O 1
ATOM 685 N N . ALA A 1 92 ? -13.228 -3.208 36.657 1.00 88.94 92 ALA A N 1
ATOM 686 C CA . ALA A 1 92 ? -12.444 -1.992 36.451 1.00 88.94 92 ALA A CA 1
ATOM 687 C C . ALA A 1 92 ? -11.488 -2.060 35.239 1.00 88.94 92 ALA A C 1
ATOM 689 O O . ALA A 1 92 ? -11.510 -1.130 34.428 1.00 88.94 92 ALA A O 1
ATOM 690 N N . PRO A 1 93 ? -10.701 -3.139 35.021 1.00 93.00 93 PRO A N 1
ATOM 691 C CA . PRO A 1 93 ? -9.791 -3.215 33.880 1.00 93.00 93 PRO A CA 1
ATOM 692 C C . PRO A 1 93 ? -10.508 -3.134 32.530 1.00 93.00 93 PRO A C 1
ATOM 694 O O . PRO A 1 93 ? -9.998 -2.509 31.603 1.00 93.00 93 PRO A O 1
ATOM 697 N N . ASN A 1 94 ? -11.690 -3.747 32.406 1.00 91.38 94 ASN A N 1
ATOM 698 C CA . ASN A 1 94 ? -12.462 -3.725 31.162 1.00 91.38 94 ASN A CA 1
ATOM 699 C C . ASN A 1 94 ? -13.057 -2.343 30.888 1.00 91.38 94 ASN A C 1
ATOM 701 O O . ASN A 1 94 ? -13.014 -1.890 29.747 1.00 91.38 94 ASN A O 1
ATOM 705 N N . PHE A 1 95 ? -13.528 -1.655 31.932 1.00 89.38 95 PHE A N 1
ATOM 706 C CA . PHE A 1 95 ? -14.018 -0.281 31.833 1.00 89.38 95 PHE A CA 1
ATOM 707 C C . PHE A 1 95 ? -12.926 0.686 31.355 1.00 89.38 95 PHE A C 1
ATOM 709 O O . PHE A 1 95 ? -13.115 1.399 30.368 1.00 89.38 95 PHE A O 1
ATOM 716 N N . PHE A 1 96 ? -11.754 0.674 32.003 1.00 90.06 96 PHE A N 1
ATOM 717 C CA . PHE A 1 96 ? -10.635 1.529 31.594 1.00 90.06 96 PHE A CA 1
ATOM 718 C C . PHE A 1 96 ? -10.137 1.187 30.189 1.00 90.06 96 PHE A C 1
ATOM 720 O O . PHE A 1 96 ? -9.800 2.085 29.415 1.00 90.06 96 PHE A O 1
ATOM 727 N N . ALA A 1 97 ? -10.131 -0.101 29.834 1.00 90.06 97 ALA A N 1
ATOM 728 C CA . ALA A 1 97 ? -9.776 -0.530 28.494 1.00 90.06 97 ALA A CA 1
ATOM 729 C C . ALA A 1 97 ? -10.777 -0.039 27.442 1.00 90.06 97 ALA A C 1
ATOM 731 O O . ALA A 1 97 ? -10.353 0.488 26.418 1.00 90.06 97 ALA A O 1
ATOM 732 N N . GLY A 1 98 ? -12.082 -0.135 27.709 1.00 86.56 98 GLY A N 1
ATOM 733 C CA . GLY A 1 98 ? -13.126 0.384 26.823 1.00 86.56 98 GLY A CA 1
ATOM 734 C C . GLY A 1 98 ? -13.022 1.892 26.615 1.00 86.56 98 GLY A C 1
ATOM 735 O O . GLY A 1 98 ? -13.058 2.362 25.480 1.00 86.56 98 GLY A O 1
ATOM 736 N N . PHE A 1 99 ? -12.796 2.652 27.692 1.00 87.19 99 PHE A N 1
ATOM 737 C CA . PHE A 1 99 ? -12.567 4.098 27.609 1.00 87.19 99 PHE A CA 1
ATOM 738 C C . PHE A 1 99 ? -11.336 4.441 26.758 1.00 87.19 99 PHE A C 1
ATOM 740 O O . PHE A 1 99 ? -11.394 5.324 25.898 1.00 87.19 99 PHE A O 1
ATOM 747 N N . ARG A 1 100 ? -10.226 3.717 26.958 1.00 86.75 100 ARG A N 1
ATOM 748 C CA . ARG A 1 100 ? -9.005 3.912 26.172 1.00 86.75 100 ARG A CA 1
ATOM 749 C C . ARG A 1 100 ? -9.226 3.559 24.704 1.00 86.75 100 ARG A C 1
ATOM 751 O O . ARG A 1 100 ? -8.885 4.384 23.872 1.00 86.75 100 ARG A O 1
ATOM 758 N N . LEU A 1 101 ? -9.834 2.414 24.390 1.00 87.44 101 LEU A N 1
ATOM 759 C CA . LEU A 1 101 ? -10.153 2.008 23.014 1.00 87.44 101 LEU A CA 1
ATOM 760 C C . LEU A 1 101 ? -11.035 3.047 22.306 1.00 87.44 101 LEU A C 1
ATOM 762 O O . LEU A 1 101 ? -10.748 3.425 21.171 1.00 87.44 101 LEU A O 1
ATOM 766 N N . GLY A 1 102 ? -12.053 3.568 22.998 1.00 82.00 102 GLY A N 1
ATOM 767 C CA . GLY A 1 102 ? -12.923 4.617 22.465 1.00 82.00 102 GLY A CA 1
ATOM 768 C C . GLY A 1 102 ? -12.209 5.951 22.223 1.00 82.00 102 GLY A C 1
ATOM 769 O O . GLY A 1 102 ? -12.530 6.647 21.262 1.00 82.00 102 GLY A O 1
ATOM 770 N N . THR A 1 103 ? -11.224 6.300 23.056 1.00 79.94 103 THR A N 1
ATOM 771 C CA . THR A 1 103 ? -10.507 7.585 22.962 1.00 79.94 103 THR A CA 1
ATOM 772 C C . THR A 1 103 ? -9.317 7.532 22.000 1.00 79.94 103 THR A C 1
ATOM 774 O O . THR A 1 103 ? -9.109 8.466 21.233 1.00 79.94 103 THR A O 1
ATOM 777 N N . THR A 1 104 ? -8.520 6.458 22.020 1.00 77.88 104 THR A N 1
ATOM 778 C CA . THR A 1 104 ? -7.301 6.345 21.200 1.00 77.88 104 THR A CA 1
ATOM 779 C C . THR A 1 104 ? -7.583 5.968 19.750 1.00 77.88 104 THR A C 1
ATOM 781 O O . THR A 1 104 ? -6.698 6.127 18.915 1.00 77.88 104 THR A O 1
ATOM 784 N N . GLN A 1 105 ? -8.782 5.454 19.448 1.00 77.81 105 GLN A N 1
ATOM 785 C CA . GLN A 1 105 ? -9.196 4.996 18.115 1.00 77.81 105 GLN A CA 1
ATOM 786 C C . GLN A 1 105 ? -8.197 4.050 17.418 1.00 77.81 105 GLN A C 1
ATOM 788 O O . GLN A 1 105 ? -8.129 4.009 16.190 1.00 77.81 105 GLN A O 1
ATOM 793 N N . GLN A 1 106 ? -7.419 3.283 18.187 1.00 81.50 106 GLN A N 1
ATOM 794 C CA . GLN A 1 106 ? -6.457 2.309 17.648 1.00 81.50 106 GLN A CA 1
ATOM 795 C C . GLN A 1 106 ? -7.149 1.105 16.993 1.00 81.50 106 GLN A C 1
ATOM 797 O O . GLN A 1 106 ? -6.587 0.474 16.101 1.00 81.50 106 GLN A O 1
ATOM 802 N N . ILE A 1 107 ? -8.368 0.801 17.441 1.00 89.69 107 ILE A N 1
ATOM 803 C CA . ILE A 1 107 ? -9.285 -0.171 16.849 1.00 89.69 107 ILE A CA 1
ATOM 804 C C . ILE A 1 107 ? -10.607 0.562 16.651 1.00 89.69 107 ILE A C 1
ATOM 806 O O . ILE A 1 107 ? -11.140 1.142 17.602 1.00 89.69 107 ILE A O 1
ATOM 810 N N . LYS A 1 108 ? -11.122 0.571 15.423 1.00 89.69 108 LYS A N 1
ATOM 811 C CA . LYS A 1 108 ? -12.361 1.261 15.063 1.00 89.69 108 LYS A CA 1
ATOM 812 C C . LYS A 1 108 ? -13.441 0.259 14.688 1.00 89.69 108 LYS A C 1
ATOM 814 O O . LYS A 1 108 ? -13.173 -0.826 14.182 1.00 89.69 108 LYS A O 1
ATOM 819 N N . VAL A 1 109 ? -14.692 0.667 14.878 1.00 89.81 109 VAL A N 1
ATOM 820 C CA . VAL A 1 109 ? -15.829 -0.053 14.298 1.00 89.81 109 VAL A CA 1
ATOM 821 C C . VAL A 1 109 ? -15.668 -0.093 12.771 1.00 89.81 109 VAL A C 1
ATOM 823 O O . VAL A 1 109 ? -15.453 0.943 12.126 1.00 89.81 109 VAL A O 1
ATOM 826 N N . GLY A 1 110 ? -15.759 -1.301 12.217 1.00 87.44 110 GLY A N 1
ATOM 827 C CA . GLY A 1 110 ? -15.529 -1.643 10.815 1.00 87.44 110 GLY A CA 1
ATOM 828 C C . GLY A 1 110 ? -14.141 -2.218 10.512 1.00 87.44 110 GLY A C 1
ATOM 829 O O . GLY A 1 110 ? -13.943 -2.710 9.402 1.00 87.44 110 GLY A O 1
ATOM 830 N N . ASP A 1 111 ? -13.195 -2.175 11.452 1.00 90.38 111 ASP A N 1
ATOM 831 C CA . ASP A 1 111 ? -11.867 -2.757 11.249 1.00 90.38 111 ASP A CA 1
ATOM 832 C C . ASP A 1 111 ? -11.923 -4.290 11.293 1.00 90.38 111 ASP A C 1
ATOM 834 O O . ASP A 1 111 ? -12.617 -4.863 12.132 1.00 90.38 111 ASP A O 1
ATOM 838 N N . TYR A 1 112 ? -11.169 -4.959 10.420 1.00 89.31 112 TYR A N 1
ATOM 839 C CA . TYR A 1 112 ? -10.888 -6.387 10.532 1.00 89.31 112 TYR A CA 1
ATOM 840 C C . TYR A 1 112 ? -9.680 -6.581 11.442 1.00 89.31 112 TYR A C 1
ATOM 842 O O . TYR A 1 112 ? -8.605 -6.040 11.175 1.00 89.31 112 TYR A O 1
ATOM 850 N N . ILE A 1 113 ? -9.833 -7.339 12.522 1.00 91.88 113 ILE A N 1
ATOM 851 C CA . ILE A 1 113 ? -8.761 -7.572 13.490 1.00 91.88 113 ILE A CA 1
ATOM 852 C C . ILE A 1 113 ? -8.550 -9.063 13.717 1.00 91.88 113 ILE A C 1
ATOM 854 O O . ILE A 1 113 ? -9.491 -9.848 13.626 1.00 91.88 113 ILE A O 1
ATOM 858 N N . LYS A 1 114 ? -7.315 -9.438 14.050 1.00 91.44 114 LYS A N 1
ATOM 859 C CA . LYS A 1 114 ? -6.951 -10.773 14.529 1.00 91.44 114 LYS A CA 1
ATOM 860 C C . LYS A 1 114 ? -6.280 -10.662 15.884 1.00 91.44 114 LYS A C 1
ATOM 862 O O . LYS A 1 114 ? -5.348 -9.873 16.052 1.00 91.44 114 LYS A O 1
ATOM 867 N N . VAL A 1 115 ? -6.757 -11.443 16.842 1.00 93.00 115 VAL A N 1
ATOM 868 C CA . VAL A 1 115 ? -6.192 -11.493 18.191 1.00 93.00 115 VAL A CA 1
ATOM 869 C C . VAL A 1 115 ? -5.195 -12.641 18.326 1.00 93.00 115 VAL A C 1
ATOM 871 O O . VAL A 1 115 ? -5.229 -13.609 17.570 1.00 93.00 115 VAL A O 1
ATOM 874 N N . GLU A 1 116 ? -4.301 -12.534 19.304 1.00 88.94 116 GLU A N 1
ATOM 875 C CA . GLU A 1 116 ? -3.256 -13.524 19.603 1.00 88.94 116 GLU A CA 1
ATOM 876 C C . GLU A 1 116 ? -3.777 -14.960 19.785 1.00 88.94 116 GLU A C 1
ATOM 878 O O . GLU A 1 116 ? -3.105 -15.916 19.410 1.00 88.94 116 GLU A O 1
ATOM 883 N N . THR A 1 117 ? -4.991 -15.118 20.313 1.00 87.25 117 THR A N 1
ATOM 884 C CA . THR A 1 117 ? -5.654 -16.415 20.519 1.00 87.25 117 THR A CA 1
ATOM 885 C C . THR A 1 117 ? -6.161 -17.065 19.223 1.00 87.25 117 THR A C 1
ATOM 887 O O . THR A 1 117 ? -6.534 -18.236 19.236 1.00 87.25 117 THR A O 1
ATOM 890 N N . GLY A 1 118 ? -6.086 -16.356 18.091 1.00 84.94 118 GLY A N 1
ATOM 891 C CA . GLY A 1 118 ? -6.391 -16.865 16.755 1.00 84.94 118 GLY A CA 1
ATOM 892 C C . GLY A 1 118 ? -7.750 -16.435 16.206 1.00 84.94 118 GLY A C 1
ATOM 893 O O . GLY A 1 118 ? -7.953 -16.546 14.998 1.00 84.94 118 GLY A O 1
ATOM 894 N N . GLU A 1 119 ? -8.651 -15.913 17.041 1.00 91.44 119 GLU A N 1
ATOM 895 C CA . GLU A 1 119 ? -9.934 -15.375 16.592 1.00 91.44 119 GLU A CA 1
ATOM 896 C C . GLU A 1 119 ? -9.738 -14.129 15.715 1.00 91.44 119 GLU A C 1
ATOM 898 O O . GLU A 1 119 ? -8.878 -13.277 15.965 1.00 91.44 119 GLU A O 1
ATOM 903 N N . GLU A 1 120 ? -10.565 -14.002 14.680 1.00 90.88 120 GLU A N 1
ATOM 904 C CA . GLU A 1 120 ? -10.525 -12.884 13.743 1.00 90.88 120 GLU A CA 1
ATOM 905 C C . GLU A 1 120 ? -11.914 -12.534 13.210 1.00 90.88 120 GLU A C 1
ATOM 907 O O . GLU A 1 120 ? -12.827 -13.363 13.197 1.00 90.88 120 GLU A O 1
ATOM 912 N N . GLY A 1 121 ? -12.083 -11.281 12.793 1.00 90.19 121 GLY A N 1
ATOM 913 C CA . GLY A 1 121 ? -13.343 -10.789 12.252 1.00 90.19 121 GLY A CA 1
ATOM 914 C C . GLY A 1 121 ? -13.435 -9.266 12.232 1.00 90.19 121 GLY A C 1
ATOM 915 O O . GLY A 1 121 ? -12.484 -8.558 12.568 1.00 90.19 121 GLY A O 1
ATOM 916 N N . TYR A 1 122 ? -14.609 -8.760 11.861 1.00 91.56 122 TYR A N 1
ATOM 917 C CA . TYR A 1 122 ? -14.902 -7.329 11.783 1.00 91.56 122 TYR A CA 1
ATOM 918 C C . TYR A 1 122 ? -15.438 -6.786 13.104 1.00 91.56 122 TYR A C 1
ATOM 920 O O . TYR A 1 122 ? -16.419 -7.295 13.640 1.00 91.56 122 TYR A O 1
ATOM 928 N N . VAL A 1 123 ? -14.856 -5.702 13.607 1.00 93.75 123 VAL A N 1
ATOM 929 C CA . VAL A 1 123 ? -15.338 -5.017 14.809 1.00 93.75 123 VAL A CA 1
ATOM 930 C C . VAL A 1 123 ? -16.679 -4.353 14.512 1.00 93.75 123 VAL A C 1
ATOM 932 O O . VAL A 1 123 ? -16.748 -3.403 13.735 1.00 93.75 123 VAL A O 1
ATOM 935 N N . THR A 1 124 ? -17.754 -4.815 15.143 1.00 91.56 124 THR A N 1
ATOM 936 C CA . THR A 1 124 ? -19.102 -4.257 14.948 1.00 91.56 124 THR A CA 1
ATOM 937 C C . THR A 1 124 ? -19.455 -3.217 16.000 1.00 91.56 124 THR A C 1
ATOM 939 O O . THR A 1 124 ? -20.133 -2.238 15.697 1.00 91.56 124 THR A O 1
ATOM 942 N N . GLU A 1 125 ? -18.989 -3.405 17.234 1.00 91.56 125 GLU A N 1
ATOM 943 C CA . GLU A 1 125 ? -19.275 -2.511 18.353 1.00 91.56 125 GLU A CA 1
ATOM 944 C C . GLU A 1 125 ? -18.171 -2.594 19.410 1.00 91.56 125 GLU A C 1
ATOM 946 O O . GLU A 1 125 ? -17.716 -3.680 19.768 1.00 91.56 125 GLU A O 1
ATOM 951 N N . ILE A 1 126 ? -17.788 -1.449 19.973 1.00 90.50 126 ILE A N 1
ATOM 952 C CA . ILE A 1 126 ? -16.944 -1.375 21.168 1.00 90.50 126 ILE A CA 1
ATOM 953 C C . ILE A 1 126 ? -17.820 -0.845 22.302 1.00 90.50 126 ILE A C 1
ATOM 955 O O . ILE A 1 126 ? -18.136 0.343 22.352 1.00 90.50 126 ILE A O 1
ATOM 959 N N . SER A 1 127 ? -18.236 -1.733 23.203 1.00 88.62 127 SER A N 1
ATOM 960 C CA . SER A 1 127 ? -18.996 -1.363 24.399 1.00 88.62 127 SER A CA 1
ATOM 961 C C . SER A 1 127 ? -18.051 -0.988 25.549 1.00 88.62 127 SER A C 1
ATOM 963 O O . SER A 1 127 ? -16.827 -1.102 25.444 1.00 88.62 127 SER A O 1
ATOM 965 N N . TRP A 1 128 ? -18.602 -0.577 26.694 1.00 84.50 128 TRP A N 1
ATOM 966 C CA . TRP A 1 128 ? -17.794 -0.195 27.858 1.00 84.50 128 TRP A CA 1
ATOM 967 C C . TRP A 1 128 ? -16.978 -1.360 28.455 1.00 84.50 128 TRP A C 1
ATOM 969 O O . TRP A 1 128 ? -15.943 -1.107 29.067 1.00 84.50 128 TRP A O 1
ATOM 979 N N . SER A 1 129 ? -17.400 -2.618 28.274 1.00 88.56 129 SER A N 1
ATOM 980 C CA . SER A 1 129 ? -16.725 -3.806 28.832 1.00 88.56 129 SER A CA 1
ATOM 981 C C . SER A 1 129 ? -16.206 -4.793 27.787 1.00 88.56 129 SER A C 1
ATOM 983 O O . SER A 1 129 ? -15.182 -5.435 28.029 1.00 88.56 129 SER A O 1
ATOM 985 N N . ASN A 1 130 ? -16.872 -4.903 26.635 1.00 92.69 130 ASN A N 1
ATOM 986 C CA . ASN A 1 130 ? -16.552 -5.880 25.593 1.00 92.69 130 ASN A CA 1
ATOM 987 C C . ASN A 1 130 ? -16.522 -5.261 24.194 1.00 92.69 130 ASN A C 1
ATOM 989 O O . ASN A 1 130 ? -17.303 -4.361 23.874 1.00 92.69 130 ASN A O 1
ATOM 993 N N . THR A 1 131 ? -15.684 -5.823 23.337 1.00 93.19 131 THR A N 1
ATOM 994 C CA . THR A 1 131 ? -15.661 -5.561 21.904 1.00 93.19 131 THR A CA 1
ATOM 995 C C . THR A 1 131 ? -16.328 -6.724 21.183 1.00 93.19 131 THR A C 1
ATOM 997 O O . THR A 1 131 ? -16.009 -7.885 21.437 1.00 93.19 131 THR A O 1
ATOM 1000 N N . HIS A 1 132 ? -17.275 -6.395 20.312 1.00 94.94 132 HIS A N 1
ATOM 1001 C CA . HIS A 1 132 ? -18.021 -7.340 19.499 1.00 94.94 132 HIS A CA 1
ATOM 1002 C C . HIS A 1 132 ? -17.325 -7.455 18.148 1.00 94.94 132 HIS A C 1
ATOM 1004 O O . HIS A 1 132 ? -17.111 -6.450 17.464 1.00 94.94 132 HIS A O 1
ATOM 1010 N N . ILE A 1 133 ? -16.962 -8.679 17.785 1.00 94.75 133 ILE A N 1
ATOM 1011 C CA . ILE A 1 133 ? -16.295 -9.001 16.530 1.00 94.75 133 ILE A CA 1
ATOM 1012 C C . ILE A 1 133 ? -17.181 -9.984 15.781 1.00 94.75 133 ILE A C 1
ATOM 1014 O O . ILE A 1 133 ? -17.518 -11.037 16.311 1.00 94.75 133 ILE A O 1
ATOM 1018 N N . LYS A 1 134 ? -17.561 -9.656 14.552 1.00 93.44 134 LYS A N 1
ATOM 1019 C CA . LYS A 1 134 ? -18.296 -10.555 13.671 1.00 93.44 134 LYS A CA 1
ATOM 1020 C C . LYS A 1 134 ? -17.311 -11.352 12.823 1.00 93.44 134 LYS A C 1
ATOM 1022 O O . LYS A 1 134 ? -16.603 -10.771 11.998 1.00 93.44 134 LYS A O 1
ATOM 1027 N N . ALA A 1 135 ? -17.237 -12.653 13.066 1.00 89.25 135 ALA A N 1
ATOM 1028 C CA . ALA A 1 135 ? -16.377 -13.570 12.333 1.00 89.25 135 ALA A CA 1
ATOM 1029 C C . ALA A 1 135 ? -16.910 -13.829 10.912 1.00 89.25 135 ALA A C 1
ATOM 1031 O O . ALA A 1 135 ? -18.037 -13.464 10.569 1.00 89.25 135 ALA A O 1
ATOM 1032 N N . LEU A 1 136 ? -16.080 -14.457 10.073 1.00 79.81 136 LEU A N 1
ATOM 1033 C CA . LEU A 1 136 ? -16.412 -14.757 8.673 1.00 79.81 136 LEU A CA 1
ATOM 1034 C C . LEU A 1 136 ? -17.559 -15.768 8.519 1.00 79.81 136 LEU A C 1
ATOM 1036 O O . LEU A 1 136 ? -18.217 -15.792 7.485 1.00 79.81 136 LEU A O 1
ATOM 1040 N N . ASP A 1 137 ? -17.805 -16.584 9.543 1.00 80.50 137 ASP A N 1
ATOM 1041 C CA . ASP A 1 137 ? -18.932 -17.519 9.623 1.00 80.50 137 ASP A CA 1
ATOM 1042 C C . ASP A 1 137 ? -20.218 -16.863 10.161 1.00 80.50 137 ASP A C 1
ATOM 1044 O O . ASP A 1 137 ? -21.158 -17.557 10.541 1.00 80.50 137 ASP A O 1
ATOM 1048 N N . GLU A 1 138 ? -20.255 -15.525 10.206 1.00 82.56 138 GLU A N 1
ATOM 1049 C CA . GLU A 1 138 ? -21.341 -14.690 10.732 1.00 82.56 138 GLU A CA 1
ATOM 1050 C C . GLU A 1 138 ? -21.556 -14.779 12.256 1.00 82.56 138 GLU A C 1
ATOM 1052 O O . GLU A 1 138 ? -22.419 -14.072 12.793 1.00 82.56 138 GLU A O 1
ATOM 1057 N N . SER A 1 139 ? -20.758 -15.567 12.985 1.00 89.62 139 SER A N 1
ATOM 1058 C CA . SER A 1 139 ? -20.826 -15.626 14.446 1.00 89.62 139 SER A CA 1
ATOM 1059 C C . SER A 1 139 ? -20.311 -14.332 15.096 1.00 89.62 139 SER A C 1
ATOM 1061 O O . SER A 1 139 ? -19.485 -13.607 14.540 1.00 89.62 139 SER A O 1
ATOM 1063 N N . THR A 1 140 ? -20.826 -13.999 16.286 1.00 95.00 140 THR A N 1
ATOM 1064 C CA . THR A 1 140 ? -20.368 -12.832 17.062 1.00 95.00 140 THR A CA 1
ATOM 1065 C C . THR A 1 140 ? -19.503 -13.283 18.232 1.00 95.00 140 THR A C 1
ATOM 1067 O O . THR A 1 140 ? -19.976 -13.951 19.150 1.00 95.00 140 THR A O 1
ATOM 1070 N N . ILE A 1 141 ? -18.242 -12.869 18.216 1.00 94.94 141 ILE A N 1
ATOM 1071 C CA . ILE A 1 141 ? -17.237 -13.117 19.244 1.00 94.94 141 ILE A CA 1
ATOM 1072 C C . ILE A 1 141 ? -17.204 -11.915 20.191 1.00 94.94 141 ILE A C 1
ATOM 1074 O O . ILE A 1 141 ? -17.033 -10.770 19.767 1.00 94.94 141 ILE A O 1
ATOM 1078 N N . LEU A 1 142 ? -17.366 -12.173 21.490 1.00 95.12 142 LEU A N 1
ATOM 1079 C CA . LEU A 1 142 ? -17.328 -11.154 22.539 1.00 95.12 142 LEU A CA 1
ATOM 1080 C C . LEU A 1 142 ? -15.983 -11.205 23.258 1.00 95.12 142 LEU A C 1
ATOM 1082 O O . LEU A 1 142 ? -15.719 -12.132 24.025 1.00 95.12 142 LEU A O 1
ATOM 1086 N N . ILE A 1 143 ? -15.138 -10.199 23.033 1.00 93.88 143 ILE A N 1
ATOM 1087 C CA . ILE A 1 143 ? -13.819 -10.123 23.667 1.00 93.88 143 ILE A CA 1
ATOM 1088 C C . ILE A 1 143 ? -13.828 -9.043 24.755 1.00 93.88 143 ILE A C 1
ATOM 1090 O O . ILE A 1 143 ? -14.099 -7.879 24.449 1.00 93.88 143 ILE A O 1
ATOM 1094 N N . PRO A 1 144 ? -13.482 -9.371 26.016 1.00 94.00 144 PRO A N 1
ATOM 1095 C CA . PRO A 1 144 ? -13.318 -8.363 27.057 1.00 94.00 144 PRO A CA 1
ATOM 1096 C C . PRO A 1 144 ? -12.258 -7.333 26.662 1.00 94.00 144 PRO A C 1
ATOM 1098 O O . PRO A 1 144 ? -11.140 -7.698 26.290 1.00 94.00 144 PRO A O 1
ATOM 1101 N N . ASN A 1 145 ? -12.573 -6.043 26.792 1.00 93.81 145 ASN A N 1
ATOM 1102 C CA . ASN A 1 145 ? -11.717 -4.952 26.310 1.00 93.81 145 ASN A CA 1
ATOM 1103 C C . ASN A 1 145 ? -10.290 -5.022 26.879 1.00 93.81 145 ASN A C 1
ATOM 1105 O O . ASN A 1 145 ? -9.311 -4.729 26.194 1.00 93.81 145 ASN A O 1
ATOM 1109 N N . SER A 1 146 ? -10.151 -5.456 28.135 1.00 93.25 146 SER A N 1
ATOM 1110 C CA . SER A 1 146 ? -8.844 -5.592 28.782 1.00 93.25 146 SER A CA 1
ATOM 1111 C C . SER A 1 146 ? -7.963 -6.692 28.183 1.00 93.25 146 SER A C 1
ATOM 1113 O O . SER A 1 146 ? -6.754 -6.659 28.403 1.00 93.25 146 SER A O 1
ATOM 1115 N N . ARG A 1 147 ? -8.523 -7.674 27.459 1.00 91.69 147 ARG A N 1
ATOM 1116 C CA . ARG A 1 147 ? -7.731 -8.682 26.732 1.00 91.69 147 ARG A CA 1
ATOM 1117 C C . ARG A 1 147 ? -7.132 -8.086 25.462 1.00 91.69 147 ARG A C 1
ATOM 1119 O O . ARG A 1 147 ? -5.950 -8.298 25.224 1.00 91.69 147 ARG A O 1
ATOM 1126 N N . LEU A 1 148 ? -7.890 -7.262 24.734 1.00 90.75 148 LEU A N 1
ATOM 1127 C CA . LEU A 1 148 ? -7.406 -6.582 23.523 1.00 90.75 148 LEU A CA 1
ATOM 1128 C C . LEU A 1 148 ? -6.241 -5.623 23.793 1.00 90.75 148 LEU A C 1
ATOM 1130 O O . LEU A 1 148 ? -5.358 -5.491 22.961 1.00 90.75 148 LEU A O 1
ATOM 1134 N N . LEU A 1 149 ? -6.220 -4.960 24.953 1.00 87.44 149 LEU A N 1
ATOM 1135 C CA . LEU A 1 149 ? -5.120 -4.054 25.312 1.00 87.44 149 LEU A CA 1
ATOM 1136 C C . LEU A 1 149 ? -3.899 -4.745 25.930 1.00 87.44 149 LEU A C 1
ATOM 1138 O O . LEU A 1 149 ? -2.860 -4.101 26.072 1.00 87.44 149 LEU A O 1
ATOM 1142 N N . ARG A 1 150 ? -4.036 -5.999 26.378 1.00 88.69 150 ARG A N 1
ATOM 1143 C CA . ARG A 1 150 ? -2.950 -6.756 27.023 1.00 88.69 150 ARG A CA 1
ATOM 1144 C C . ARG A 1 150 ? -2.265 -7.733 26.076 1.00 88.69 150 ARG A C 1
ATOM 1146 O O . ARG A 1 150 ? -1.076 -7.967 26.250 1.00 88.69 150 ARG A O 1
ATOM 1153 N N . GLY A 1 151 ? -3.012 -8.310 25.139 1.00 87.31 151 GLY A N 1
ATOM 1154 C CA . GLY A 1 151 ? -2.484 -9.213 24.121 1.00 87.31 151 GLY A CA 1
ATOM 1155 C C . GLY A 1 151 ? -2.061 -8.481 22.853 1.00 87.31 151 GLY A C 1
ATOM 1156 O O . GLY A 1 151 ? -2.316 -7.286 22.681 1.00 87.31 151 GLY A O 1
ATOM 1157 N N . THR A 1 152 ? -1.446 -9.227 21.941 1.00 89.44 152 THR A N 1
ATOM 1158 C CA . THR A 1 152 ? -1.152 -8.714 20.599 1.00 89.44 152 THR A CA 1
ATOM 1159 C C . THR A 1 152 ? -2.423 -8.721 19.748 1.00 89.44 152 THR A C 1
ATOM 1161 O O . THR A 1 152 ? -3.122 -9.732 19.661 1.00 89.44 152 THR A O 1
ATOM 1164 N N . VAL A 1 153 ? -2.720 -7.593 19.099 1.00 91.75 153 VAL A N 1
ATOM 1165 C CA . VAL A 1 153 ? -3.820 -7.468 18.135 1.00 91.75 153 VAL A CA 1
ATOM 1166 C C . VAL A 1 153 ? -3.253 -6.980 16.813 1.00 91.75 153 VAL A C 1
ATOM 1168 O O . VAL A 1 153 ? -2.644 -5.912 16.746 1.00 91.75 153 VAL A O 1
ATOM 1171 N N . ILE A 1 154 ? -3.474 -7.751 15.755 1.00 89.31 154 ILE A N 1
ATOM 1172 C CA . ILE A 1 154 ? -3.173 -7.337 14.389 1.00 89.31 154 ILE A CA 1
ATOM 1173 C C . ILE A 1 154 ? -4.422 -6.642 13.860 1.00 89.31 154 ILE A C 1
ATOM 1175 O O . ILE A 1 154 ? -5.435 -7.291 13.601 1.00 89.31 154 ILE A O 1
ATOM 1179 N N . ASN A 1 155 ? -4.367 -5.317 13.731 1.00 90.00 155 ASN A N 1
ATOM 1180 C CA . ASN A 1 155 ? -5.440 -4.551 13.112 1.00 90.00 155 ASN A CA 1
ATOM 1181 C C . ASN A 1 155 ? -5.179 -4.432 11.605 1.00 90.00 155 ASN A C 1
ATOM 1183 O O . ASN A 1 155 ? -4.265 -3.725 11.181 1.00 90.00 155 ASN A O 1
ATOM 1187 N N . TYR A 1 156 ? -5.990 -5.110 10.794 1.00 82.69 156 TYR A N 1
ATOM 1188 C CA . TYR A 1 156 ? -5.950 -4.982 9.342 1.00 82.69 156 TYR A CA 1
ATOM 1189 C C . TYR A 1 156 ? -6.733 -3.756 8.859 1.00 82.69 156 TYR A C 1
ATOM 1191 O O . TYR A 1 156 ? -6.683 -3.451 7.680 1.00 82.69 156 TYR A O 1
ATOM 1199 N N . GLY A 1 157 ? -7.405 -2.994 9.713 1.00 84.38 157 GLY A N 1
ATOM 1200 C CA . GLY A 1 157 ? -8.195 -1.830 9.320 1.00 84.38 157 GLY A CA 1
ATOM 1201 C C . GLY A 1 157 ? -9.438 -2.229 8.529 1.00 84.38 157 GLY A C 1
ATOM 1202 O O . GLY A 1 157 ? -9.844 -3.392 8.508 1.00 84.38 157 GLY A O 1
ATOM 1203 N N . ARG A 1 158 ? -10.074 -1.259 7.875 1.00 82.12 158 ARG A N 1
ATOM 1204 C CA . ARG A 1 158 ? -11.300 -1.512 7.112 1.00 82.12 158 ARG A CA 1
ATOM 1205 C C . ARG A 1 158 ? -11.035 -2.387 5.883 1.00 82.12 158 ARG A C 1
ATOM 1207 O O . ARG A 1 158 ? -9.989 -2.231 5.247 1.00 82.12 158 ARG A O 1
ATOM 1214 N N . PRO A 1 159 ? -11.986 -3.266 5.511 1.00 75.50 159 PRO A N 1
ATOM 1215 C CA . PRO A 1 159 ? -11.884 -4.022 4.274 1.00 75.50 159 PRO A CA 1
ATOM 1216 C C . PRO A 1 159 ? -11.825 -3.050 3.100 1.00 75.50 159 PRO A C 1
ATOM 1218 O O . PRO A 1 159 ? -12.663 -2.154 2.970 1.00 75.50 159 PRO A O 1
ATOM 1221 N N . LEU A 1 160 ? -10.813 -3.224 2.258 1.00 81.50 160 LEU A N 1
ATOM 1222 C CA . LEU A 1 160 ? -10.692 -2.453 1.035 1.00 81.50 160 LEU A CA 1
ATOM 1223 C C . LEU A 1 160 ? -11.673 -2.987 -0.002 1.00 81.50 160 LEU A C 1
ATOM 1225 O O . LEU A 1 160 ? -12.052 -4.160 -0.007 1.00 81.50 160 LEU A O 1
ATOM 1229 N N . LYS A 1 161 ? -12.102 -2.095 -0.888 1.00 85.25 161 LYS A N 1
ATOM 1230 C CA . LYS A 1 161 ? -12.938 -2.472 -2.018 1.00 85.25 161 LYS A CA 1
ATOM 1231 C C . LYS A 1 161 ? -12.143 -3.424 -2.911 1.00 85.25 161 LYS A C 1
ATOM 1233 O O . LYS A 1 161 ? -11.073 -3.061 -3.395 1.00 85.25 161 LYS A O 1
ATOM 1238 N N . LYS A 1 162 ? -12.686 -4.621 -3.143 1.00 88.94 162 LYS A N 1
ATOM 1239 C CA . LYS A 1 162 ? -12.121 -5.542 -4.128 1.00 88.94 162 LYS A CA 1
ATOM 1240 C C . LYS A 1 162 ? -12.310 -4.984 -5.536 1.00 88.94 162 LYS A C 1
ATOM 1242 O O . LYS A 1 162 ? -13.375 -4.454 -5.864 1.00 88.94 162 LYS A O 1
ATOM 1247 N N . ALA A 1 163 ? -11.278 -5.114 -6.355 1.00 91.50 163 ALA A N 1
ATOM 1248 C CA . ALA A 1 163 ? -11.327 -4.808 -7.769 1.00 91.50 163 ALA A CA 1
ATOM 1249 C C . ALA A 1 163 ? -12.275 -5.774 -8.494 1.00 91.50 163 ALA A C 1
ATOM 1251 O O . ALA A 1 163 ? -12.430 -6.928 -8.090 1.00 91.50 163 ALA A O 1
ATOM 1252 N N . LYS A 1 164 ? -12.908 -5.296 -9.572 1.00 94.00 164 LYS A N 1
ATOM 1253 C CA . LYS A 1 164 ? -13.765 -6.124 -10.440 1.00 94.00 164 LYS A CA 1
ATOM 1254 C C . LYS A 1 164 ? -12.986 -7.299 -11.030 1.00 94.00 164 LYS A C 1
ATOM 1256 O O . LYS A 1 164 ? -13.476 -8.418 -11.020 1.00 94.00 164 LYS A O 1
ATOM 1261 N N . GLU A 1 165 ? -11.770 -7.015 -11.487 1.00 95.56 165 GLU A N 1
ATOM 1262 C CA . GLU A 1 165 ? -10.807 -7.988 -11.992 1.00 95.56 165 GLU A CA 1
ATOM 1263 C C . GLU A 1 165 ? -9.489 -7.833 -11.223 1.00 95.56 165 GLU A C 1
ATOM 1265 O O . GLU A 1 165 ? -9.068 -6.699 -10.955 1.00 95.56 165 GLU A O 1
ATOM 1270 N N . PRO A 1 166 ? -8.820 -8.932 -10.839 1.00 95.56 166 PRO A N 1
ATOM 1271 C CA . PRO A 1 166 ? -7.562 -8.849 -10.112 1.00 95.56 166 PRO A CA 1
ATOM 1272 C C . PRO A 1 166 ? -6.411 -8.403 -11.017 1.00 95.56 166 PRO A C 1
ATOM 1274 O O . PRO A 1 166 ? -6.333 -8.790 -12.185 1.00 95.56 166 PRO A O 1
ATOM 1277 N N . PHE A 1 167 ? -5.459 -7.658 -10.455 1.00 97.12 167 PHE A N 1
ATOM 1278 C CA . PHE A 1 167 ? -4.206 -7.377 -11.143 1.00 97.12 167 PHE A CA 1
ATOM 1279 C C . PHE A 1 167 ? -3.292 -8.594 -11.066 1.00 97.12 167 PHE A C 1
ATOM 1281 O O . PHE A 1 167 ? -3.036 -9.118 -9.980 1.00 97.12 167 PHE A O 1
ATOM 1288 N N . ARG A 1 168 ? -2.771 -9.039 -12.209 1.00 96.94 168 ARG A N 1
ATOM 1289 C CA . ARG A 1 168 ? -1.810 -10.142 -12.286 1.00 96.94 168 ARG A CA 1
ATOM 1290 C C . ARG A 1 168 ? -0.461 -9.589 -12.693 1.00 96.94 168 ARG A C 1
ATOM 1292 O O . ARG A 1 168 ? -0.318 -9.074 -13.798 1.00 96.94 168 ARG A O 1
ATOM 1299 N N . PHE A 1 169 ? 0.519 -9.727 -11.810 1.00 97.25 169 PHE A N 1
ATOM 1300 C CA . PHE A 1 169 ? 1.873 -9.309 -12.123 1.00 97.25 169 PHE A CA 1
ATOM 1301 C C . PHE A 1 169 ? 2.532 -10.351 -13.023 1.00 97.25 169 PHE A C 1
ATOM 1303 O O . PHE A 1 169 ? 2.484 -11.557 -12.758 1.00 97.25 169 PHE A O 1
ATOM 1310 N N . VAL A 1 170 ? 3.190 -9.883 -14.073 1.00 96.06 170 VAL A N 1
ATOM 1311 C CA . VAL A 1 170 ? 4.100 -10.687 -14.886 1.00 96.06 170 VAL A CA 1
ATOM 1312 C C . VAL A 1 170 ? 5.503 -10.124 -14.747 1.00 96.06 170 VAL A C 1
ATOM 1314 O O . VAL A 1 170 ? 5.691 -8.933 -14.503 1.00 96.06 170 VAL A O 1
ATOM 1317 N N . SER A 1 171 ? 6.499 -10.990 -14.847 1.00 93.19 171 SER A N 1
ATOM 1318 C CA . SER A 1 171 ? 7.886 -10.568 -14.952 1.00 93.19 171 SER A CA 1
ATOM 1319 C C . SER A 1 171 ? 8.299 -10.580 -16.413 1.00 93.19 171 SER A C 1
ATOM 1321 O O . SER A 1 171 ? 7.714 -11.292 -17.229 1.00 93.19 171 SER A O 1
ATOM 1323 N N . ARG A 1 172 ? 9.314 -9.793 -16.737 1.00 90.75 172 ARG A N 1
ATOM 1324 C CA . ARG A 1 1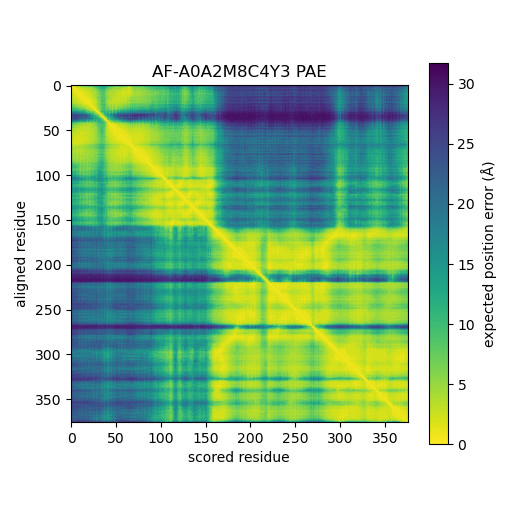72 ? 9.892 -9.720 -18.070 1.00 90.75 172 ARG A CA 1
ATOM 1325 C C . ARG A 1 172 ? 11.401 -9.810 -17.943 1.00 90.75 172 ARG A C 1
ATOM 1327 O O . ARG A 1 172 ? 11.981 -9.292 -16.988 1.00 90.75 172 ARG A O 1
ATOM 1334 N N . THR A 1 173 ? 12.007 -10.503 -18.893 1.00 89.56 173 THR A N 1
ATOM 1335 C CA . THR A 1 173 ? 13.454 -10.535 -19.095 1.00 89.56 173 THR A CA 1
ATOM 1336 C C . THR A 1 173 ? 13.754 -10.345 -20.573 1.00 89.56 173 THR A C 1
ATOM 1338 O O . THR A 1 173 ? 12.929 -10.707 -21.416 1.00 89.56 173 THR A O 1
ATOM 1341 N N . ASP A 1 174 ? 14.920 -9.791 -20.876 1.00 87.56 174 ASP A N 1
ATOM 1342 C CA . ASP A 1 174 ? 15.347 -9.515 -22.239 1.00 87.56 174 ASP A CA 1
ATOM 1343 C C . ASP A 1 174 ? 16.423 -10.461 -22.704 1.00 87.56 174 ASP A C 1
ATOM 1345 O O . ASP A 1 174 ? 17.399 -10.739 -22.006 1.00 87.56 174 ASP A O 1
ATOM 1349 N N . LEU A 1 175 ? 16.256 -10.900 -23.944 1.00 90.88 175 LEU A N 1
ATOM 1350 C CA . LEU A 1 175 ? 17.304 -11.545 -24.703 1.00 90.88 175 LEU A CA 1
ATOM 1351 C C . LEU A 1 175 ? 17.755 -10.604 -25.808 1.00 90.88 175 LEU A C 1
ATOM 1353 O O . LEU A 1 175 ? 16.950 -10.125 -26.609 1.00 90.88 175 LEU A O 1
ATOM 1357 N N . THR A 1 176 ? 19.058 -10.366 -25.863 1.00 92.44 176 THR A N 1
ATOM 1358 C CA . THR A 1 176 ? 19.655 -9.615 -26.958 1.00 92.44 176 THR A CA 1
ATOM 1359 C C . THR A 1 176 ? 19.857 -10.530 -28.155 1.00 92.44 176 THR A C 1
ATOM 1361 O O . THR A 1 176 ? 20.588 -11.518 -28.077 1.00 92.44 176 THR A O 1
ATOM 1364 N N . GLU A 1 177 ? 19.246 -10.180 -29.282 1.00 94.69 177 GLU A N 1
ATOM 1365 C CA . GLU A 1 177 ? 19.453 -10.864 -30.552 1.00 94.69 177 GLU A CA 1
ATOM 1366 C C . GLU A 1 177 ? 20.317 -10.002 -31.482 1.00 94.69 177 GLU A C 1
ATOM 1368 O O . GLU A 1 177 ? 20.032 -8.828 -31.742 1.00 94.69 177 GLU A O 1
ATOM 1373 N N . LEU A 1 178 ? 21.385 -10.607 -32.003 1.00 94.50 178 LEU A N 1
ATOM 1374 C CA . LEU A 1 178 ? 22.243 -10.006 -33.017 1.00 94.50 178 LEU A CA 1
ATOM 1375 C C . LEU A 1 178 ? 21.543 -10.095 -34.376 1.00 94.50 178 LEU A C 1
ATOM 1377 O O . LEU A 1 178 ? 21.337 -11.191 -34.891 1.00 94.50 178 LEU A O 1
ATOM 1381 N N . THR A 1 179 ? 21.210 -8.955 -34.985 1.00 95.62 179 THR A N 1
ATOM 1382 C CA . THR A 1 179 ? 20.494 -8.952 -36.277 1.00 95.62 179 THR A CA 1
ATOM 1383 C C . THR A 1 179 ? 21.398 -9.276 -37.471 1.00 95.62 179 THR A C 1
ATOM 1385 O O . THR A 1 179 ? 20.911 -9.569 -38.559 1.00 95.62 179 THR A O 1
ATOM 1388 N N . GLY A 1 180 ? 22.720 -9.176 -37.291 1.00 94.56 180 GLY A N 1
ATOM 1389 C CA . GLY A 1 180 ? 23.709 -9.259 -38.369 1.00 94.56 180 GLY A CA 1
ATOM 1390 C C . GLY A 1 180 ? 23.788 -8.005 -39.251 1.00 94.56 180 GLY A C 1
ATOM 1391 O O . GLY A 1 180 ? 24.716 -7.888 -40.049 1.00 94.56 180 GLY A O 1
ATOM 1392 N N . LEU A 1 181 ? 22.864 -7.053 -39.092 1.00 96.19 181 LEU A N 1
ATOM 1393 C CA . LEU A 1 181 ? 22.890 -5.778 -39.798 1.00 96.19 181 LEU A CA 1
ATOM 1394 C C . LEU A 1 181 ? 23.935 -4.858 -39.164 1.00 96.19 181 LEU A C 1
ATOM 1396 O O . LEU A 1 181 ? 24.089 -4.811 -37.938 1.00 96.19 181 LEU A O 1
ATOM 1400 N N . LYS A 1 182 ? 24.632 -4.100 -40.010 1.00 96.44 182 LYS A N 1
ATOM 1401 C CA . LYS A 1 182 ? 25.615 -3.111 -39.579 1.00 96.44 182 LYS A CA 1
ATOM 1402 C C . LYS A 1 182 ? 25.611 -1.878 -40.470 1.00 96.44 182 LYS A C 1
ATOM 1404 O O . LYS A 1 182 ? 25.200 -1.966 -41.624 1.00 96.44 182 LYS A O 1
ATOM 1409 N N . ALA A 1 183 ? 26.107 -0.768 -39.941 1.00 97.06 183 ALA A N 1
ATOM 1410 C CA . ALA A 1 183 ? 26.334 0.455 -40.697 1.00 97.06 183 ALA A CA 1
ATOM 1411 C C . ALA A 1 183 ? 27.735 0.997 -40.423 1.00 97.06 183 ALA A C 1
ATOM 1413 O O . ALA A 1 183 ? 28.144 1.123 -39.269 1.00 97.06 183 ALA A O 1
ATOM 1414 N N . ARG A 1 184 ? 28.475 1.347 -41.478 1.00 96.69 184 ARG A N 1
ATOM 1415 C CA . ARG A 1 184 ? 29.785 2.009 -41.330 1.00 96.69 184 ARG A CA 1
ATOM 1416 C C . ARG A 1 184 ? 29.710 3.526 -41.432 1.00 96.69 184 ARG A C 1
ATOM 1418 O O . ARG A 1 184 ? 30.664 4.203 -41.082 1.00 96.69 184 ARG A O 1
ATOM 1425 N N . ASN A 1 185 ? 28.609 4.070 -41.937 1.00 95.69 185 ASN A N 1
ATOM 1426 C CA . ASN A 1 185 ? 28.427 5.503 -42.143 1.00 95.69 185 ASN A CA 1
ATOM 1427 C C . ASN A 1 185 ? 26.955 5.894 -41.943 1.00 95.69 185 ASN A C 1
ATOM 1429 O O . ASN A 1 185 ? 26.079 5.038 -41.810 1.00 95.69 185 ASN A O 1
ATOM 1433 N N . LEU A 1 186 ? 26.680 7.200 -41.927 1.00 96.00 186 LEU A N 1
ATOM 1434 C CA . LEU A 1 186 ? 25.338 7.736 -41.672 1.00 96.00 186 LEU A CA 1
ATOM 1435 C C . LEU A 1 186 ? 24.295 7.327 -42.726 1.00 96.00 186 LEU A C 1
ATOM 1437 O O . LEU A 1 186 ? 23.123 7.192 -42.386 1.00 96.00 186 LEU A O 1
ATOM 1441 N N . ARG A 1 187 ? 24.695 7.115 -43.990 1.00 94.62 187 ARG A N 1
ATOM 1442 C CA . ARG A 1 187 ? 23.757 6.699 -45.050 1.00 94.62 187 ARG A CA 1
ATOM 1443 C C . ARG A 1 187 ? 23.270 5.278 -44.805 1.00 94.62 187 ARG A C 1
ATOM 1445 O O . ARG A 1 187 ? 22.066 5.056 -44.771 1.00 94.62 187 ARG A O 1
ATOM 1452 N N . GLU A 1 188 ? 24.197 4.355 -44.553 1.00 96.25 188 GLU A N 1
ATOM 1453 C CA . GLU A 1 188 ? 23.863 2.970 -44.201 1.00 96.25 188 GLU A CA 1
ATOM 1454 C C . GLU A 1 188 ? 23.057 2.903 -42.897 1.00 96.25 188 GLU A C 1
ATOM 1456 O O . GLU A 1 188 ? 22.102 2.134 -42.802 1.00 96.25 188 GLU A O 1
ATOM 1461 N N . LEU A 1 189 ? 23.392 3.748 -41.909 1.00 96.81 189 LEU A N 1
ATOM 1462 C CA . LEU A 1 189 ? 22.650 3.825 -40.650 1.00 96.81 189 LEU A CA 1
ATOM 1463 C C . LEU A 1 189 ? 21.179 4.178 -40.911 1.00 96.81 189 LEU A C 1
ATOM 1465 O O . LEU A 1 189 ? 20.290 3.496 -40.408 1.00 96.81 189 LEU A O 1
ATOM 1469 N N . VAL A 1 190 ? 20.919 5.205 -41.727 1.00 96.56 190 VAL A N 1
ATOM 1470 C CA . VAL A 1 190 ? 19.560 5.630 -42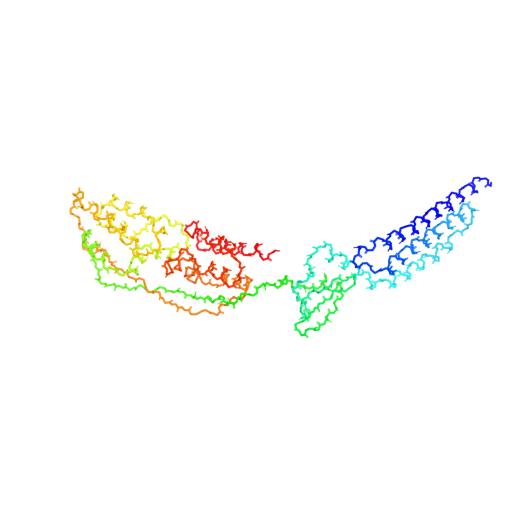.097 1.00 96.56 190 VAL A CA 1
ATOM 1471 C C . VAL A 1 190 ? 18.832 4.572 -42.926 1.00 96.56 190 VAL A C 1
ATOM 1473 O O . VAL A 1 190 ? 17.658 4.308 -42.668 1.00 96.56 190 VAL A O 1
ATOM 1476 N N . GLU A 1 191 ? 19.497 3.958 -43.907 1.00 96.56 191 GLU A N 1
ATOM 1477 C CA . GLU A 1 191 ? 18.903 2.908 -44.746 1.00 96.56 191 GLU A CA 1
ATOM 1478 C C . GLU A 1 191 ? 18.395 1.732 -43.906 1.00 96.56 191 GLU A C 1
ATOM 1480 O O . GLU A 1 191 ? 17.254 1.292 -44.075 1.00 96.56 191 GLU A O 1
ATOM 1485 N N . VAL A 1 192 ? 19.208 1.271 -42.951 1.00 97.06 192 VAL A N 1
ATOM 1486 C CA . VAL A 1 192 ? 18.806 0.201 -42.036 1.00 97.06 192 VAL A CA 1
ATOM 1487 C C . VAL A 1 192 ? 17.742 0.696 -41.055 1.00 97.06 192 VAL A C 1
ATOM 1489 O O . VAL A 1 192 ? 16.718 0.032 -40.892 1.00 97.06 192 VAL A O 1
ATOM 1492 N N . LEU A 1 193 ? 17.912 1.878 -40.448 1.00 96.25 193 LEU A N 1
ATOM 1493 C CA . LEU A 1 193 ? 16.947 2.425 -39.486 1.00 96.25 193 LEU A CA 1
ATOM 1494 C C . LEU A 1 193 ? 15.548 2.585 -40.073 1.00 96.25 193 LEU A C 1
ATOM 1496 O O . LEU A 1 193 ? 14.586 2.307 -39.374 1.00 96.25 193 LEU A O 1
ATOM 1500 N N . LYS A 1 194 ? 15.397 2.965 -41.344 1.00 96.38 194 LYS A N 1
ATOM 1501 C CA . LYS A 1 194 ? 14.076 3.107 -41.984 1.00 96.38 194 LYS A CA 1
ATOM 1502 C C . LYS A 1 194 ? 13.253 1.818 -42.009 1.00 96.38 194 LYS A C 1
ATOM 1504 O O . LYS A 1 194 ? 12.029 1.884 -42.079 1.00 96.38 194 LYS A O 1
ATOM 1509 N N . THR A 1 195 ? 13.910 0.661 -41.973 1.00 95.50 195 THR A N 1
ATOM 1510 C CA . THR A 1 195 ? 13.261 -0.658 -42.064 1.00 95.50 195 THR A CA 1
ATOM 1511 C C . THR A 1 195 ? 13.430 -1.504 -40.800 1.00 95.50 195 THR A C 1
ATOM 1513 O O . THR A 1 195 ? 12.837 -2.578 -40.695 1.00 95.50 195 THR A O 1
ATOM 1516 N N . ALA A 1 196 ? 14.204 -1.023 -39.823 1.00 94.06 196 ALA A N 1
ATOM 1517 C CA . ALA A 1 196 ? 14.490 -1.736 -38.588 1.00 94.06 196 ALA A CA 1
ATOM 1518 C C . ALA A 1 196 ? 13.221 -1.928 -37.733 1.00 94.06 196 ALA A C 1
ATOM 1520 O O . ALA A 1 196 ? 12.465 -0.970 -37.543 1.00 94.06 196 ALA A O 1
ATOM 1521 N N . PRO A 1 197 ? 12.996 -3.124 -37.153 1.00 93.44 197 PRO A N 1
ATOM 1522 C CA . PRO A 1 197 ? 11.911 -3.347 -36.202 1.00 93.44 197 PRO A CA 1
ATOM 1523 C C . PRO A 1 197 ? 12.008 -2.423 -34.983 1.00 93.44 197 PRO A C 1
ATOM 1525 O O . PRO A 1 197 ? 13.105 -2.081 -34.544 1.00 93.44 197 PRO A O 1
ATOM 1528 N N . ASP A 1 198 ? 10.872 -2.107 -34.362 1.00 92.06 198 ASP A N 1
ATOM 1529 C CA . ASP A 1 198 ? 10.812 -1.274 -33.149 1.00 92.06 198 ASP A CA 1
ATOM 1530 C C . ASP A 1 198 ? 11.699 -1.820 -32.014 1.00 92.06 198 ASP A C 1
ATOM 1532 O O . ASP A 1 198 ? 12.306 -1.053 -31.274 1.00 92.06 198 ASP A O 1
ATOM 1536 N N . ALA A 1 199 ? 11.867 -3.143 -31.935 1.00 92.38 199 ALA A N 1
ATOM 1537 C CA . ALA A 1 199 ? 12.753 -3.815 -30.982 1.00 92.38 199 ALA A CA 1
ATOM 1538 C C . ALA A 1 199 ? 14.240 -3.410 -31.095 1.00 92.38 199 ALA A C 1
ATOM 1540 O O . ALA A 1 199 ? 14.975 -3.501 -30.111 1.00 92.38 199 ALA A O 1
ATOM 1541 N N . VAL A 1 200 ? 14.691 -2.973 -32.277 1.00 95.00 200 VAL A N 1
ATOM 1542 C CA . VAL A 1 200 ? 16.046 -2.432 -32.489 1.00 95.00 200 VAL A CA 1
ATOM 1543 C C . VAL A 1 200 ? 16.146 -1.031 -31.901 1.00 95.00 200 VAL A C 1
ATOM 1545 O O . VAL A 1 200 ? 17.085 -0.716 -31.175 1.00 95.00 200 VAL A O 1
ATOM 1548 N N . VAL A 1 201 ? 15.142 -0.197 -32.176 1.00 93.75 201 VAL A N 1
ATOM 1549 C CA . VAL A 1 201 ? 15.066 1.167 -31.642 1.00 93.75 201 VAL A CA 1
ATOM 1550 C C . VAL A 1 201 ? 15.020 1.114 -30.122 1.00 93.75 201 VAL A C 1
ATOM 1552 O O . VAL A 1 201 ? 15.798 1.805 -29.476 1.00 93.75 201 VAL A O 1
ATOM 1555 N N . TYR A 1 202 ? 14.180 0.245 -29.553 1.00 90.94 202 TYR A N 1
ATOM 1556 C CA . TYR A 1 202 ? 14.094 0.015 -28.113 1.00 90.94 202 TYR A CA 1
ATOM 1557 C C . TYR A 1 202 ? 15.451 -0.342 -27.500 1.00 90.94 202 TYR A C 1
ATOM 1559 O O . TYR A 1 202 ? 15.860 0.279 -26.520 1.00 90.94 202 TYR A O 1
ATOM 1567 N N . TYR A 1 203 ? 16.168 -1.306 -28.089 1.00 91.88 203 TYR A N 1
ATOM 1568 C CA . TYR A 1 203 ? 17.468 -1.741 -27.580 1.00 91.88 203 TYR A CA 1
ATOM 1569 C C . TYR A 1 203 ? 18.476 -0.584 -27.531 1.00 91.88 203 TYR A C 1
ATOM 1571 O O . TYR A 1 203 ? 19.116 -0.358 -26.513 1.00 91.88 203 TYR A O 1
ATOM 1579 N N . HIS A 1 204 ? 18.562 0.203 -28.600 1.00 92.31 204 HIS A N 1
ATOM 1580 C CA . HIS A 1 204 ? 19.555 1.273 -28.713 1.00 92.31 204 HIS A CA 1
ATOM 1581 C C . HIS A 1 204 ? 19.146 2.601 -28.055 1.00 92.31 204 HIS A C 1
ATOM 1583 O O . HIS A 1 204 ? 19.896 3.573 -28.132 1.00 92.31 204 HIS A O 1
ATOM 1589 N N . THR A 1 205 ? 17.963 2.682 -27.433 1.00 89.00 205 THR A N 1
ATOM 1590 C CA . THR A 1 205 ? 17.469 3.922 -26.796 1.00 89.00 205 THR A CA 1
ATOM 1591 C C . THR A 1 205 ? 16.971 3.727 -25.363 1.00 89.00 205 THR A C 1
ATOM 1593 O O . THR A 1 205 ? 17.297 4.532 -24.502 1.00 89.00 205 THR A O 1
ATOM 1596 N N . HIS A 1 206 ? 16.203 2.672 -25.081 1.00 83.75 206 HIS A N 1
ATOM 1597 C CA . HIS A 1 206 ? 15.506 2.482 -23.801 1.00 83.75 206 HIS A CA 1
ATOM 1598 C C . HIS A 1 206 ? 16.129 1.387 -22.924 1.00 83.75 206 HIS A C 1
ATOM 1600 O O . HIS A 1 206 ? 16.076 1.485 -21.699 1.00 83.75 206 HIS A O 1
ATOM 1606 N N . HIS A 1 207 ? 16.742 0.358 -23.519 1.00 79.00 207 HIS A N 1
ATOM 1607 C CA . HIS A 1 207 ? 17.288 -0.795 -22.784 1.00 79.00 207 HIS A CA 1
ATOM 1608 C C . HIS A 1 207 ? 18.408 -0.422 -21.793 1.00 79.00 207 HIS A C 1
ATOM 1610 O O . HIS A 1 207 ? 18.572 -1.082 -20.768 1.00 79.00 207 HIS A O 1
ATOM 1616 N N . PHE A 1 208 ? 19.131 0.680 -22.027 1.00 71.06 208 PHE A N 1
ATOM 1617 C CA . PHE A 1 208 ? 20.134 1.207 -21.092 1.00 71.06 208 PHE A CA 1
ATOM 1618 C C . PHE A 1 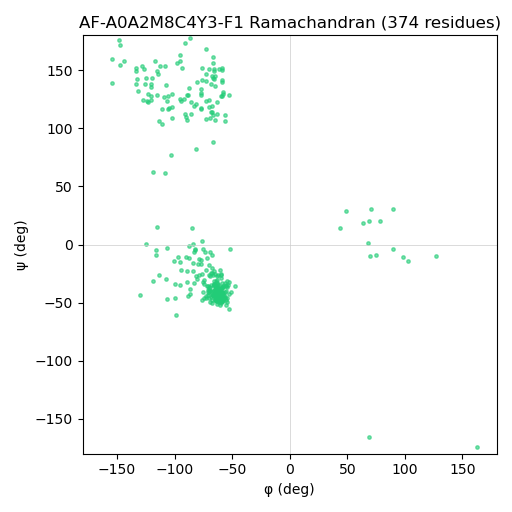208 ? 19.580 1.429 -19.669 1.00 71.06 208 PHE A C 1
ATOM 1620 O O . PHE A 1 208 ? 20.293 1.185 -18.690 1.00 71.06 208 PHE A O 1
ATOM 1627 N N . LEU A 1 209 ? 18.305 1.830 -19.546 1.00 67.00 209 LEU A N 1
ATOM 1628 C CA . LEU A 1 209 ? 17.621 2.052 -18.263 1.00 67.00 209 LEU A CA 1
ATOM 1629 C C . LEU A 1 209 ? 17.588 0.805 -17.380 1.00 67.00 209 LEU A C 1
ATOM 1631 O O . LEU A 1 209 ? 17.608 0.890 -16.152 1.00 67.00 209 LEU A O 1
ATOM 1635 N N . GLU A 1 210 ? 17.511 -0.361 -18.010 1.00 68.25 210 GLU A N 1
ATOM 1636 C CA . GLU A 1 210 ? 17.459 -1.638 -17.313 1.00 68.25 210 GLU A CA 1
ATOM 1637 C C . GLU A 1 210 ? 18.847 -2.106 -16.892 1.00 68.25 210 GLU A C 1
ATOM 1639 O O . GLU A 1 210 ? 18.976 -2.805 -15.898 1.00 68.25 210 GLU A O 1
ATOM 1644 N N . GLN A 1 211 ? 19.900 -1.702 -17.598 1.00 66.94 211 GLN A N 1
ATOM 1645 C CA . GLN A 1 211 ? 21.263 -2.114 -17.266 1.00 66.94 211 GLN A CA 1
ATOM 1646 C C . GLN A 1 211 ? 21.870 -1.295 -16.118 1.00 66.94 211 GLN A C 1
ATOM 1648 O O . GLN A 1 211 ? 22.682 -1.813 -15.351 1.00 66.94 211 GLN A O 1
ATOM 1653 N N . HIS A 1 212 ? 21.463 -0.032 -15.963 1.00 61.72 212 HIS A N 1
ATOM 1654 C CA . HIS A 1 212 ? 22.084 0.909 -15.027 1.00 61.72 212 HIS A CA 1
ATOM 1655 C C . HIS A 1 212 ? 21.090 1.391 -13.966 1.00 61.72 212 HIS A C 1
ATOM 1657 O O . HIS A 1 212 ? 20.822 2.582 -13.835 1.00 61.72 212 HIS A O 1
ATOM 1663 N N . HIS A 1 213 ? 20.590 0.449 -13.157 1.00 57.69 213 HIS A N 1
ATOM 1664 C CA . HIS A 1 213 ? 19.570 0.626 -12.106 1.00 57.69 213 HIS A CA 1
ATOM 1665 C C . HIS A 1 213 ? 19.811 1.747 -11.059 1.00 57.69 213 HIS A C 1
ATOM 1667 O O . HIS A 1 213 ? 18.957 1.959 -10.195 1.00 57.69 213 HIS A O 1
ATOM 1673 N N . TYR A 1 214 ? 20.947 2.451 -11.100 1.00 52.81 214 TYR A N 1
ATOM 1674 C CA . TYR A 1 214 ? 21.411 3.377 -10.061 1.00 52.81 214 TYR A CA 1
ATOM 1675 C C . TYR A 1 214 ? 21.723 4.799 -10.545 1.00 52.81 214 TYR A C 1
ATOM 1677 O O . TYR A 1 214 ? 22.128 5.624 -9.728 1.00 52.81 214 TYR A O 1
ATOM 1685 N N . LEU A 1 215 ? 21.548 5.107 -11.832 1.00 51.88 215 LEU A N 1
ATOM 1686 C CA . LEU A 1 215 ? 21.831 6.436 -12.377 1.00 51.88 215 LEU A CA 1
ATOM 1687 C C . LEU A 1 215 ? 20.566 7.032 -12.989 1.00 51.88 215 LEU A C 1
ATOM 1689 O O . LEU A 1 215 ? 19.822 6.338 -13.675 1.00 51.88 215 LEU A O 1
ATOM 1693 N N . THR A 1 216 ? 20.336 8.322 -12.749 1.00 49.94 216 THR A N 1
ATOM 1694 C CA . THR A 1 216 ? 19.470 9.137 -13.604 1.00 49.94 216 THR A CA 1
ATOM 1695 C C . THR A 1 216 ? 20.197 9.234 -14.942 1.00 49.94 216 THR A C 1
ATOM 1697 O O . THR A 1 216 ? 21.280 9.822 -14.971 1.00 49.94 216 THR A O 1
ATOM 1700 N N . PRO A 1 217 ? 19.712 8.629 -16.034 1.00 52.66 217 PRO A N 1
ATOM 1701 C CA . PRO A 1 217 ? 20.365 8.819 -17.312 1.00 52.66 217 PRO A CA 1
ATOM 1702 C C . PRO A 1 217 ? 20.149 10.272 -17.708 1.00 52.66 217 PRO A C 1
ATOM 1704 O O . PRO A 1 217 ? 19.015 10.704 -17.914 1.00 52.66 217 PRO A O 1
ATOM 1707 N N . GLU A 1 218 ? 21.229 11.024 -17.862 1.00 53.06 218 GLU A N 1
ATOM 1708 C CA . GLU A 1 218 ? 21.232 11.995 -18.947 1.00 53.06 218 GLU A CA 1
ATOM 1709 C C . GLU A 1 218 ? 21.002 11.185 -20.234 1.00 53.06 218 GLU A C 1
ATOM 1711 O O . GLU A 1 218 ? 21.633 10.132 -20.395 1.00 53.06 218 GLU A O 1
ATOM 1716 N N . PRO A 1 219 ? 20.045 11.558 -21.099 1.00 56.06 219 PRO A N 1
ATOM 1717 C CA . PRO A 1 219 ? 19.693 10.726 -22.236 1.00 56.06 219 PRO A CA 1
ATOM 1718 C C . PRO A 1 219 ? 20.891 10.638 -23.179 1.00 56.06 219 PRO A C 1
ATOM 1720 O O . PRO A 1 219 ? 21.229 11.579 -23.891 1.00 56.06 219 PRO A O 1
ATOM 1723 N N . SER A 1 220 ? 21.524 9.471 -23.192 1.00 68.69 220 SER A N 1
ATOM 1724 C CA . SER A 1 220 ? 22.423 9.064 -24.254 1.00 68.69 220 SER A CA 1
ATOM 1725 C C . SER A 1 220 ? 21.863 7.788 -24.859 1.00 68.69 220 SER A C 1
ATOM 1727 O O . SER A 1 220 ? 21.505 6.851 -24.148 1.00 68.69 220 SER A O 1
ATOM 1729 N N . ASN A 1 221 ? 21.715 7.791 -26.178 1.00 87.88 221 ASN A N 1
ATOM 1730 C CA . ASN A 1 221 ? 21.318 6.626 -26.957 1.00 87.88 221 ASN A CA 1
ATOM 1731 C C . ASN A 1 221 ? 22.527 6.125 -27.750 1.00 87.88 221 ASN A C 1
ATOM 1733 O O . ASN A 1 221 ? 23.413 6.910 -28.096 1.00 87.88 221 ASN A O 1
ATOM 1737 N N . ASP A 1 222 ? 22.552 4.835 -28.081 1.00 92.12 222 ASP A N 1
ATOM 1738 C CA . ASP A 1 222 ? 23.710 4.216 -28.737 1.00 92.12 222 ASP A CA 1
ATOM 1739 C C . ASP A 1 222 ? 24.033 4.876 -30.085 1.00 92.12 222 ASP A C 1
ATOM 1741 O O . ASP A 1 222 ? 25.192 4.902 -30.498 1.00 92.12 222 ASP A O 1
ATOM 1745 N N . PHE A 1 223 ? 23.028 5.438 -30.771 1.00 94.75 223 PHE A N 1
ATOM 1746 C CA . PHE A 1 223 ? 23.242 6.166 -32.022 1.00 94.75 223 PHE A CA 1
ATOM 1747 C C . PHE A 1 223 ? 24.066 7.434 -31.792 1.00 94.75 223 PHE A C 1
ATOM 1749 O O . PHE A 1 223 ? 25.026 7.671 -32.520 1.00 94.75 223 PHE A O 1
ATOM 1756 N N . ALA A 1 224 ? 23.728 8.224 -30.772 1.00 93.25 224 ALA A N 1
ATOM 1757 C CA . ALA A 1 224 ? 24.473 9.422 -30.399 1.00 93.25 224 ALA A CA 1
ATOM 1758 C C . ALA A 1 224 ? 25.926 9.092 -30.031 1.00 93.25 224 ALA A C 1
ATOM 1760 O O . ALA A 1 224 ? 26.847 9.719 -30.557 1.00 93.25 224 ALA A O 1
ATOM 1761 N N . ILE A 1 225 ? 26.121 8.059 -29.202 1.00 90.94 225 ILE A N 1
ATOM 1762 C CA . ILE A 1 225 ? 27.447 7.580 -28.784 1.00 90.94 225 ILE A CA 1
ATOM 1763 C C . ILE A 1 225 ? 28.263 7.160 -30.005 1.00 90.94 225 ILE A C 1
ATOM 1765 O O . ILE A 1 225 ? 29.392 7.601 -30.188 1.00 90.94 225 ILE A O 1
ATOM 1769 N N . TRP A 1 226 ? 27.693 6.335 -30.883 1.00 95.19 226 TRP A N 1
ATOM 1770 C CA . TRP A 1 226 ? 28.411 5.851 -32.056 1.00 95.19 226 TRP A CA 1
ATOM 1771 C C . TRP A 1 226 ? 28.777 6.974 -33.032 1.00 95.19 226 TRP A C 1
ATOM 1773 O O . TRP A 1 226 ? 29.891 6.996 -33.557 1.00 95.19 226 TRP A O 1
ATOM 1783 N N . VAL A 1 227 ? 27.872 7.925 -33.264 1.00 94.50 227 VAL A N 1
ATOM 1784 C CA . VAL A 1 227 ? 28.135 9.070 -34.145 1.00 94.50 227 VAL A CA 1
ATOM 1785 C C . VAL A 1 227 ? 29.240 9.967 -33.576 1.00 94.50 227 VAL A C 1
ATOM 1787 O O . VAL A 1 227 ? 30.161 10.331 -34.312 1.00 94.50 227 VAL A O 1
ATOM 1790 N N . GLY A 1 228 ? 29.201 10.265 -32.276 1.00 92.00 228 GLY A N 1
ATOM 1791 C CA . GLY A 1 228 ? 30.250 11.031 -31.603 1.00 92.00 228 GLY A CA 1
ATOM 1792 C C . GLY A 1 228 ? 31.595 10.303 -31.619 1.00 92.00 228 GLY A C 1
ATOM 1793 O O . GLY A 1 228 ? 32.590 10.848 -32.088 1.00 92.00 228 GLY A O 1
ATOM 1794 N N . ASP A 1 229 ? 31.617 9.036 -31.207 1.00 91.25 229 ASP A N 1
ATOM 1795 C CA . ASP A 1 229 ? 32.863 8.320 -30.925 1.00 91.25 229 ASP A CA 1
ATOM 1796 C C . ASP A 1 229 ? 33.466 7.619 -32.146 1.00 91.25 229 ASP A C 1
ATOM 1798 O O . ASP A 1 229 ? 34.684 7.618 -32.335 1.00 91.25 229 ASP A O 1
AT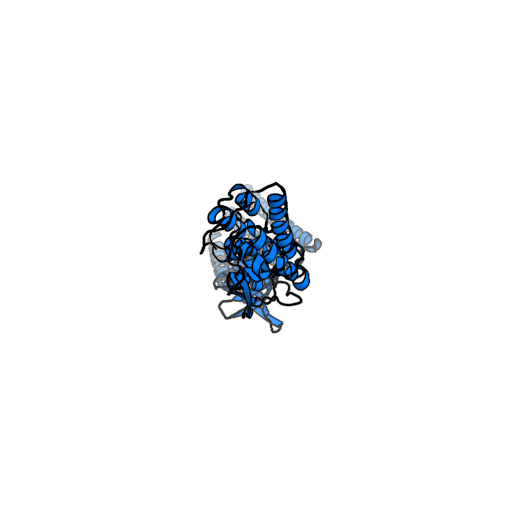OM 1802 N N . ALA A 1 230 ? 32.649 6.930 -32.948 1.00 93.50 230 ALA A N 1
ATOM 1803 C CA . ALA A 1 230 ? 33.131 6.116 -34.065 1.00 93.50 230 ALA A CA 1
ATOM 1804 C C . ALA A 1 230 ? 33.252 6.914 -35.368 1.00 93.50 230 ALA A C 1
ATOM 1806 O O . ALA A 1 230 ? 34.149 6.626 -36.162 1.00 93.50 230 ALA A O 1
ATOM 1807 N N . LEU A 1 231 ? 32.386 7.913 -35.581 1.00 93.69 231 LEU A N 1
ATOM 1808 C CA . LEU A 1 231 ? 32.477 8.830 -36.724 1.00 93.69 231 LEU A CA 1
ATOM 1809 C C . LEU A 1 231 ? 33.186 10.153 -36.377 1.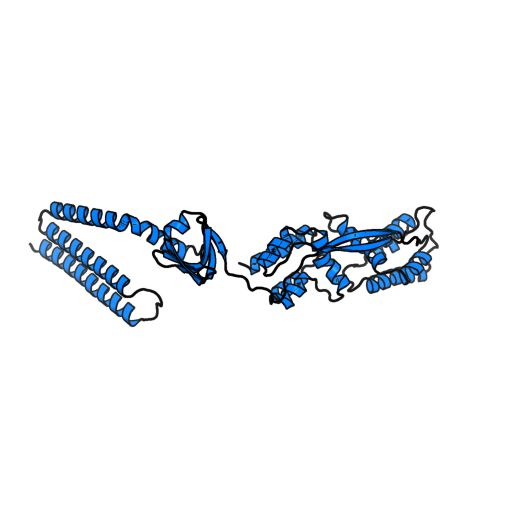00 93.69 231 LEU A C 1
ATOM 1811 O O . LEU A 1 231 ? 33.530 10.920 -37.283 1.00 93.69 231 LEU A O 1
ATOM 1815 N N . GLY A 1 232 ? 33.430 10.434 -35.092 1.00 92.00 232 GLY A N 1
ATOM 1816 C CA . GLY A 1 232 ? 34.066 11.676 -34.640 1.00 92.00 232 GLY A CA 1
ATOM 1817 C C . GLY A 1 232 ? 33.186 12.915 -34.833 1.00 92.00 232 GLY A C 1
ATOM 1818 O O . GLY A 1 232 ? 33.719 14.015 -35.004 1.00 92.00 232 GLY A O 1
ATOM 1819 N N . ASP A 1 233 ? 31.869 12.746 -34.967 1.00 92.44 233 ASP A N 1
ATOM 1820 C CA . ASP A 1 233 ? 30.922 13.819 -35.274 1.00 92.44 233 ASP A CA 1
ATOM 1821 C C . ASP A 1 233 ? 30.156 14.235 -34.013 1.00 92.44 233 ASP A C 1
ATOM 1823 O O . ASP A 1 233 ? 29.008 13.854 -33.793 1.00 92.44 233 ASP A O 1
ATOM 1827 N N . GLU A 1 234 ? 30.832 15.005 -33.159 1.00 90.88 234 GLU A N 1
ATOM 1828 C CA . GLU A 1 234 ? 30.291 15.456 -31.871 1.00 90.88 234 GLU A CA 1
ATOM 1829 C C . GLU A 1 234 ? 29.007 16.278 -32.038 1.00 90.88 234 GLU A C 1
ATOM 1831 O O . GLU A 1 234 ? 28.058 16.082 -31.290 1.00 90.88 234 GLU A O 1
ATOM 1836 N N . VAL A 1 235 ? 28.920 17.128 -33.068 1.00 91.81 235 VAL A N 1
ATOM 1837 C CA . VAL A 1 235 ? 27.753 18.000 -33.294 1.00 91.81 235 VAL A CA 1
ATOM 1838 C C . VAL A 1 235 ? 26.495 17.182 -33.581 1.00 91.81 235 VAL A C 1
ATOM 1840 O O . VAL A 1 235 ? 25.438 17.433 -32.995 1.00 91.81 235 VAL A O 1
ATOM 1843 N N . LEU A 1 236 ? 26.579 16.199 -34.485 1.00 93.19 236 LEU A N 1
ATOM 1844 C CA . LEU A 1 236 ? 25.440 15.318 -34.736 1.00 93.19 236 LEU A CA 1
ATOM 1845 C C . LEU A 1 236 ? 25.184 14.388 -33.542 1.00 93.19 236 LEU A C 1
ATOM 1847 O O . LEU A 1 236 ? 24.021 14.148 -33.216 1.00 93.19 236 LEU A O 1
ATOM 1851 N N . GLY A 1 237 ? 26.240 13.901 -32.884 1.00 92.62 237 GLY A N 1
ATOM 1852 C CA . GLY A 1 237 ? 26.144 13.090 -31.670 1.00 92.62 237 GLY A CA 1
ATOM 1853 C C . GLY A 1 237 ? 25.339 13.791 -30.573 1.00 92.62 237 GLY A C 1
ATOM 1854 O O . GLY A 1 237 ? 24.339 13.251 -30.107 1.00 92.62 237 GLY A O 1
ATOM 1855 N N . GLU A 1 238 ? 25.683 15.034 -30.237 1.00 91.62 238 GLU A N 1
ATOM 1856 C CA . GLU A 1 238 ? 24.957 15.865 -29.269 1.00 91.62 238 GLU A CA 1
ATOM 1857 C C . GLU A 1 238 ? 23.509 16.117 -29.700 1.00 91.62 238 GLU A C 1
ATOM 1859 O O . GLU A 1 238 ? 22.579 16.012 -28.896 1.00 91.62 238 GLU A O 1
ATOM 1864 N N . ARG A 1 239 ? 23.281 16.392 -30.991 1.00 92.94 239 ARG A N 1
ATOM 1865 C CA . ARG A 1 239 ? 21.925 16.587 -31.518 1.00 92.94 239 ARG A CA 1
ATOM 1866 C C . ARG A 1 239 ? 21.067 15.332 -31.346 1.00 92.94 239 ARG A C 1
ATOM 1868 O O . ARG A 1 239 ? 19.897 15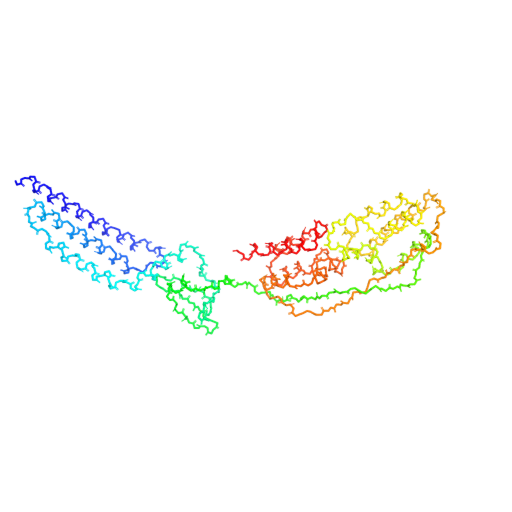.453 -30.989 1.00 92.94 239 ARG A O 1
ATOM 1875 N N . LEU A 1 240 ? 21.629 14.144 -31.568 1.00 93.44 240 LEU A N 1
ATOM 1876 C CA . LEU A 1 240 ? 20.946 12.867 -31.346 1.00 93.44 240 LEU A CA 1
ATOM 1877 C C . LEU A 1 240 ? 20.754 12.559 -29.856 1.00 93.44 240 LEU A C 1
ATOM 1879 O O . LEU A 1 240 ? 19.714 12.012 -29.496 1.00 93.44 240 LEU A O 1
ATOM 1883 N N . ALA A 1 241 ? 21.706 12.921 -28.994 1.00 90.06 241 ALA A N 1
ATOM 1884 C CA . ALA A 1 241 ? 21.577 12.776 -27.541 1.00 90.06 241 ALA A CA 1
ATOM 1885 C C . ALA A 1 241 ? 20.462 13.673 -26.974 1.00 90.06 241 ALA A C 1
ATOM 1887 O O . ALA A 1 241 ? 19.726 13.267 -26.083 1.00 90.06 241 ALA A O 1
ATOM 1888 N N . SER A 1 242 ? 20.265 14.863 -27.553 1.00 90.44 242 SER A N 1
ATOM 1889 C CA . SER A 1 242 ? 19.229 15.819 -27.128 1.00 90.44 242 SER A CA 1
ATOM 1890 C C . SER A 1 242 ? 17.784 15.390 -27.427 1.00 90.44 242 SER A C 1
ATOM 1892 O O . SER A 1 242 ? 16.839 16.080 -27.039 1.00 90.44 242 SER A O 1
ATOM 1894 N N . VAL A 1 243 ? 17.583 14.279 -28.144 1.00 89.88 243 VAL A N 1
ATOM 1895 C CA . VAL A 1 243 ? 16.245 13.766 -28.448 1.00 89.88 243 VAL A CA 1
ATOM 1896 C C . VAL A 1 243 ? 15.610 13.228 -27.170 1.00 89.88 243 VAL A C 1
ATOM 1898 O O . VAL A 1 243 ? 16.083 12.247 -26.600 1.00 89.88 243 VAL A O 1
ATOM 1901 N N . ASP A 1 244 ? 14.490 13.827 -26.765 1.00 85.75 244 ASP A N 1
ATOM 1902 C CA . ASP A 1 244 ? 13.637 13.285 -25.708 1.00 85.75 244 ASP A CA 1
ATOM 1903 C C . ASP A 1 244 ? 12.999 11.973 -26.182 1.00 85.75 244 ASP A C 1
ATOM 1905 O O . ASP A 1 244 ? 11.918 11.959 -26.769 1.00 85.75 244 ASP A O 1
ATOM 1909 N N . THR A 1 245 ? 13.702 10.860 -25.965 1.00 83.62 245 THR A N 1
ATOM 1910 C CA . THR A 1 245 ? 13.256 9.519 -26.376 1.00 83.62 245 THR A CA 1
ATOM 1911 C C . THR A 1 245 ? 11.937 9.102 -25.722 1.00 83.62 245 THR A C 1
ATOM 1913 O O . THR A 1 245 ? 11.214 8.279 -26.283 1.00 83.62 245 THR A O 1
ATOM 1916 N N . PHE A 1 246 ? 11.587 9.714 -24.591 1.00 78.25 246 PHE A N 1
ATOM 1917 C CA . PHE A 1 246 ? 10.454 9.347 -23.755 1.00 78.25 246 PHE A CA 1
ATOM 1918 C C . PHE A 1 246 ? 9.183 10.144 -24.041 1.00 78.25 246 PHE A C 1
ATOM 1920 O O . PHE A 1 246 ? 8.083 9.668 -23.755 1.00 78.25 246 PHE A O 1
ATOM 1927 N N . GLY A 1 247 ? 9.316 11.324 -24.648 1.00 79.38 247 GLY A N 1
ATOM 1928 C CA . GLY A 1 247 ? 8.193 12.134 -25.119 1.00 79.38 247 GLY A CA 1
ATOM 1929 C C . GLY A 1 247 ? 7.421 11.516 -26.292 1.00 79.38 247 GLY A C 1
ATOM 1930 O O . GLY A 1 247 ? 6.357 12.016 -26.665 1.00 79.38 247 GLY A O 1
ATOM 1931 N N . PHE A 1 248 ? 7.924 10.425 -26.882 1.00 85.12 248 PHE A N 1
ATOM 1932 C CA . PHE A 1 248 ? 7.292 9.766 -28.023 1.00 85.12 248 PHE A CA 1
ATOM 1933 C C . PHE A 1 248 ? 6.257 8.713 -27.594 1.00 85.12 248 PHE A C 1
ATOM 1935 O O . PHE A 1 248 ? 6.534 7.869 -26.743 1.00 85.12 248 PHE A O 1
ATOM 1942 N N . PRO A 1 249 ? 5.066 8.688 -28.224 1.00 78.06 249 PRO A N 1
ATOM 1943 C CA . PRO A 1 249 ? 3.997 7.753 -27.866 1.00 78.06 249 PRO A CA 1
ATOM 1944 C C . PRO A 1 249 ? 4.279 6.307 -28.298 1.00 78.06 249 PRO A C 1
ATOM 1946 O O . PRO A 1 249 ? 3.672 5.379 -27.767 1.00 78.06 249 PRO A O 1
ATOM 1949 N N . ASN A 1 250 ? 5.149 6.107 -29.292 1.00 84.69 250 ASN A N 1
ATOM 1950 C CA . ASN A 1 250 ? 5.597 4.796 -29.752 1.00 84.69 250 ASN A CA 1
ATOM 1951 C C . ASN A 1 250 ? 6.984 4.884 -30.410 1.00 84.69 250 ASN A C 1
ATOM 1953 O O . ASN A 1 250 ? 7.410 5.941 -30.884 1.00 84.69 250 ASN A O 1
ATOM 1957 N N . LEU A 1 251 ? 7.665 3.742 -30.487 1.00 89.94 251 LEU A N 1
ATOM 1958 C CA . LEU A 1 251 ? 9.035 3.637 -30.997 1.00 89.94 251 LEU A CA 1
ATOM 1959 C C . LEU A 1 251 ? 9.155 3.951 -32.496 1.00 89.94 251 LEU A C 1
ATOM 1961 O O . LEU A 1 251 ? 10.201 4.427 -32.934 1.00 89.94 251 LEU A O 1
ATOM 1965 N N . GLY A 1 252 ? 8.089 3.751 -33.275 1.00 91.38 252 GLY A N 1
ATOM 1966 C CA . GLY A 1 252 ? 8.050 4.121 -34.690 1.00 91.38 252 GLY A CA 1
ATOM 1967 C C . GLY A 1 252 ? 8.211 5.628 -34.907 1.00 91.38 252 GLY A C 1
ATOM 1968 O O . GLY A 1 252 ? 9.041 6.045 -35.711 1.00 91.38 252 GLY A O 1
ATOM 1969 N N . THR A 1 253 ? 7.498 6.449 -34.133 1.00 91.81 253 THR A N 1
ATOM 1970 C CA . THR A 1 253 ? 7.628 7.918 -34.208 1.00 91.81 253 THR A CA 1
ATOM 1971 C C . THR A 1 253 ? 9.004 8.416 -33.755 1.00 91.81 253 THR A C 1
ATOM 1973 O O . THR A 1 253 ? 9.560 9.335 -34.357 1.00 91.81 253 THR A O 1
ATOM 1976 N N . LEU A 1 254 ? 9.605 7.768 -32.750 1.00 92.62 254 LEU A N 1
ATOM 1977 C CA . LEU A 1 254 ? 10.983 8.049 -32.342 1.00 92.62 254 LEU A CA 1
ATOM 1978 C C . LEU A 1 254 ? 11.975 7.716 -33.469 1.00 92.62 254 LEU A C 1
ATOM 1980 O O . LEU A 1 254 ? 12.859 8.515 -33.776 1.00 92.62 254 LEU A O 1
ATOM 1984 N N . ARG A 1 255 ? 11.804 6.567 -34.131 1.00 95.62 255 ARG A N 1
ATOM 1985 C CA . ARG A 1 255 ? 12.622 6.151 -35.281 1.00 95.62 255 ARG A CA 1
ATOM 1986 C C . ARG A 1 255 ? 12.568 7.167 -36.416 1.00 95.62 255 ARG A C 1
ATOM 1988 O O . ARG A 1 255 ? 13.613 7.551 -36.931 1.00 95.62 255 ARG A O 1
ATOM 1995 N N . GLU A 1 256 ? 11.372 7.625 -36.777 1.00 95.81 256 GLU A N 1
ATOM 1996 C CA . GLU A 1 256 ? 11.177 8.662 -37.798 1.00 95.81 256 GLU A CA 1
ATOM 1997 C C . GLU A 1 256 ? 11.902 9.959 -37.428 1.00 95.81 256 GLU A C 1
ATOM 1999 O O . GLU A 1 256 ? 12.570 10.554 -38.275 1.00 95.81 256 GLU A O 1
ATOM 2004 N N . ARG A 1 257 ? 11.849 10.366 -36.151 1.00 96.00 257 ARG A N 1
ATOM 2005 C CA . ARG A 1 257 ? 12.572 11.551 -35.679 1.00 96.00 257 ARG A CA 1
ATOM 2006 C C . ARG A 1 257 ? 14.087 11.396 -35.796 1.00 96.00 257 ARG A C 1
ATOM 2008 O O . ARG A 1 257 ? 14.745 12.323 -36.267 1.00 96.00 257 ARG A O 1
ATOM 2015 N N . LEU A 1 258 ? 14.634 10.258 -35.366 1.00 96.12 258 LEU A N 1
ATOM 2016 C CA . LEU A 1 258 ? 16.071 9.976 -35.445 1.00 96.12 258 LEU A CA 1
ATOM 2017 C C . LEU A 1 258 ? 16.551 9.990 -36.901 1.00 96.12 258 LEU A C 1
ATOM 2019 O O . LEU A 1 258 ? 17.544 10.644 -37.216 1.00 96.12 258 LEU A O 1
ATOM 2023 N N . VAL A 1 259 ? 15.804 9.339 -37.799 1.00 97.25 259 VAL A N 1
ATOM 2024 C CA . VAL A 1 259 ? 16.083 9.340 -39.242 1.00 97.25 259 VAL A CA 1
ATOM 2025 C C . VAL A 1 259 ? 16.067 10.762 -39.801 1.00 97.25 259 VAL A C 1
ATOM 2027 O O . VAL A 1 259 ? 17.032 11.159 -40.452 1.00 97.25 259 VAL A O 1
ATOM 2030 N N . ALA A 1 260 ? 15.035 11.552 -39.494 1.00 97.12 260 ALA A N 1
ATOM 2031 C CA . ALA A 1 260 ? 14.914 12.923 -39.983 1.00 97.12 260 ALA A CA 1
ATOM 2032 C C . ALA A 1 260 ? 16.104 13.803 -39.564 1.00 97.12 260 ALA A C 1
ATOM 2034 O O . ALA A 1 260 ? 16.641 14.538 -40.387 1.00 97.12 260 ALA A O 1
ATOM 2035 N N . ILE A 1 261 ? 16.573 13.692 -38.313 1.00 95.81 261 ILE A N 1
ATOM 2036 C CA . ILE A 1 261 ? 17.741 14.448 -37.827 1.00 95.81 261 ILE A CA 1
ATOM 2037 C C . ILE A 1 261 ? 18.992 14.131 -38.657 1.00 95.81 261 ILE A C 1
ATOM 2039 O O . ILE A 1 261 ? 19.732 15.046 -39.030 1.00 95.81 261 ILE A O 1
ATOM 2043 N N . ILE A 1 262 ? 19.225 12.849 -38.954 1.00 95.25 262 ILE A N 1
ATOM 2044 C CA . ILE A 1 262 ? 20.400 12.407 -39.715 1.00 95.25 262 ILE A CA 1
ATOM 2045 C C . ILE A 1 262 ? 20.279 12.829 -41.187 1.00 95.25 262 ILE A C 1
ATOM 2047 O O . ILE A 1 262 ? 21.254 13.293 -41.774 1.00 95.25 262 ILE A O 1
ATOM 2051 N N . GLU A 1 263 ? 19.095 12.719 -41.792 1.00 95.31 263 GLU A N 1
ATOM 2052 C CA . GLU A 1 263 ? 18.863 13.126 -43.184 1.00 95.31 263 GLU A CA 1
ATOM 2053 C C . GLU A 1 263 ? 18.988 14.639 -43.387 1.00 95.31 263 GLU A C 1
ATOM 2055 O O . GLU A 1 263 ? 19.640 15.081 -44.336 1.00 95.31 263 GLU A O 1
ATOM 2060 N N . GLU A 1 264 ? 18.427 15.438 -42.474 1.00 94.38 264 GLU A N 1
ATOM 2061 C CA . GLU A 1 264 ? 18.602 16.892 -42.456 1.00 94.38 264 GLU A CA 1
ATOM 2062 C C . GLU A 1 264 ? 20.092 17.250 -42.399 1.00 94.38 264 GLU A C 1
ATOM 2064 O O . GLU A 1 264 ? 20.567 18.079 -43.179 1.00 94.38 264 GLU A O 1
ATOM 2069 N N . TYR A 1 265 ? 20.849 16.579 -41.526 1.00 93.06 265 TYR A N 1
ATOM 2070 C CA . TYR A 1 265 ? 22.290 16.780 -41.402 1.00 93.06 265 TYR A CA 1
ATOM 2071 C C . TYR A 1 265 ? 23.045 16.420 -42.691 1.00 93.06 265 TYR A C 1
ATOM 2073 O O . TYR A 1 265 ? 23.828 17.231 -43.188 1.00 93.06 265 TYR A O 1
ATOM 2081 N N . LEU A 1 266 ? 22.754 15.265 -43.298 1.00 91.31 266 LEU A N 1
ATOM 2082 C CA . LEU A 1 266 ? 23.354 14.838 -44.568 1.00 91.31 266 LEU A CA 1
ATOM 2083 C C . LEU A 1 266 ? 23.064 15.818 -45.717 1.00 91.31 266 LEU A C 1
ATOM 2085 O O . LEU A 1 266 ? 23.929 16.052 -46.564 1.00 91.31 266 LEU A O 1
ATOM 2089 N N . SER A 1 267 ? 21.868 16.415 -45.740 1.00 89.69 267 SER A N 1
ATOM 2090 C CA . SER A 1 267 ? 21.467 17.382 -46.771 1.00 89.69 267 SER A CA 1
ATOM 2091 C C . SER A 1 267 ? 22.242 18.706 -46.702 1.00 89.69 267 SER A C 1
ATOM 2093 O O . SER A 1 267 ? 22.412 19.373 -47.721 1.00 89.69 267 SER A O 1
ATOM 2095 N N . SER A 1 268 ? 22.777 19.055 -45.526 1.00 85.56 268 SER A N 1
ATOM 2096 C CA . SER A 1 268 ? 23.519 20.300 -45.278 1.00 85.56 268 SER A CA 1
ATOM 2097 C C . SER A 1 268 ? 24.959 20.319 -45.820 1.00 85.56 268 SER A C 1
ATOM 2099 O O . SER A 1 268 ? 25.662 21.313 -45.653 1.00 85.56 268 SER A O 1
ATOM 2101 N N . GLY A 1 269 ? 25.400 19.256 -46.509 1.00 71.56 269 GLY A N 1
ATOM 2102 C CA . GLY A 1 269 ? 26.749 19.163 -47.083 1.00 71.56 269 GLY A CA 1
ATOM 2103 C C . GLY A 1 269 ? 27.791 18.550 -46.143 1.00 71.56 269 GLY A C 1
ATOM 2104 O O . GLY A 1 269 ? 28.967 18.896 -46.226 1.00 71.56 269 GLY A O 1
ATOM 2105 N N . SER A 1 270 ? 27.380 17.645 -45.248 1.00 67.94 270 SER A N 1
ATOM 2106 C CA . SER A 1 270 ? 28.284 16.974 -44.306 1.00 67.94 270 SER A CA 1
ATOM 2107 C C . SER A 1 270 ? 29.401 16.197 -45.020 1.00 67.94 270 SER A C 1
ATOM 2109 O O . SER A 1 270 ? 29.141 15.484 -45.996 1.00 67.94 270 SER A O 1
ATOM 2111 N N . ASN A 1 271 ? 30.624 16.256 -44.483 1.00 67.69 271 ASN A N 1
ATOM 2112 C CA . ASN A 1 271 ? 31.746 15.444 -44.957 1.00 67.69 271 ASN A CA 1
ATOM 2113 C C . ASN A 1 271 ? 31.433 13.944 -44.858 1.00 67.69 271 ASN A C 1
ATOM 2115 O O . ASN A 1 271 ? 30.840 13.481 -43.885 1.00 67.69 271 ASN A O 1
ATOM 2119 N N . PHE A 1 272 ? 31.873 13.173 -45.853 1.00 75.88 272 PHE A N 1
ATOM 2120 C CA . PHE A 1 272 ? 31.774 11.718 -45.823 1.00 75.88 272 PHE A CA 1
ATOM 2121 C C . PHE A 1 272 ? 32.697 11.163 -44.733 1.00 75.88 272 PHE A C 1
ATOM 2123 O O . PHE A 1 272 ? 33.918 11.300 -44.824 1.00 75.88 272 PHE A O 1
ATOM 2130 N N . ARG A 1 273 ? 32.108 10.564 -43.696 1.00 88.00 273 ARG A N 1
ATOM 2131 C CA . ARG A 1 273 ? 32.823 9.905 -42.600 1.00 88.00 273 ARG A CA 1
ATOM 2132 C C . ARG A 1 273 ? 32.418 8.441 -42.543 1.00 88.00 273 ARG A C 1
ATOM 2134 O O . ARG A 1 273 ? 31.229 8.131 -42.627 1.00 88.00 273 ARG A O 1
ATOM 2141 N N . GLU A 1 274 ? 33.399 7.565 -42.373 1.00 93.56 274 GLU A N 1
ATOM 2142 C CA . GLU A 1 274 ? 33.175 6.139 -42.152 1.00 93.56 274 GLU A CA 1
ATOM 2143 C C . GLU A 1 274 ? 33.864 5.698 -40.865 1.00 93.56 274 GLU A C 1
ATOM 2145 O O . GLU A 1 274 ? 34.965 6.151 -40.546 1.00 93.56 274 GLU A O 1
ATOM 2150 N N . ALA A 1 275 ? 33.216 4.793 -40.144 1.00 93.44 275 ALA A N 1
ATOM 2151 C CA . ALA A 1 275 ? 33.789 4.125 -38.997 1.00 93.44 275 ALA A CA 1
ATOM 2152 C C . ALA A 1 275 ? 34.946 3.220 -39.440 1.00 93.44 275 ALA A C 1
ATOM 2154 O O . ALA A 1 275 ? 34.894 2.569 -40.488 1.00 93.44 275 ALA A O 1
ATOM 2155 N N . MET A 1 276 ? 35.989 3.151 -38.612 1.00 93.00 276 MET A N 1
ATOM 2156 C CA . MET A 1 276 ? 37.079 2.198 -38.821 1.00 93.00 276 MET A CA 1
ATOM 2157 C C . MET A 1 276 ? 36.556 0.752 -38.766 1.00 93.00 276 MET A C 1
ATOM 2159 O O . MET A 1 276 ? 35.607 0.484 -38.024 1.00 93.00 276 MET A O 1
ATOM 2163 N N . PRO A 1 277 ? 37.185 -0.201 -39.480 1.00 92.56 277 PRO A N 1
ATOM 2164 C CA . PRO A 1 277 ? 36.835 -1.615 -39.365 1.00 92.56 277 PRO A CA 1
ATOM 2165 C C . PRO A 1 277 ? 36.850 -2.088 -37.903 1.00 92.56 277 PRO A C 1
ATOM 2167 O O . PRO A 1 277 ? 37.825 -1.861 -37.187 1.00 92.56 277 PRO A O 1
ATOM 2170 N N . GLY A 1 278 ? 35.771 -2.735 -37.462 1.00 92.50 278 GLY A N 1
ATOM 2171 C CA . GLY A 1 278 ? 35.550 -3.151 -36.075 1.00 92.50 278 GLY A CA 1
ATOM 2172 C C . GLY A 1 278 ? 34.830 -2.114 -35.206 1.00 92.50 278 GLY A C 1
ATOM 2173 O O . GLY A 1 278 ? 34.540 -2.401 -34.048 1.00 92.50 278 GLY A O 1
ATOM 2174 N N . ARG A 1 279 ? 34.538 -0.921 -35.741 1.00 95.00 279 ARG A N 1
ATOM 2175 C CA . ARG A 1 279 ? 33.750 0.134 -35.081 1.00 95.00 279 ARG A CA 1
ATOM 2176 C C . ARG A 1 279 ? 32.438 0.430 -35.807 1.00 95.00 279 ARG A C 1
ATOM 2178 O O . ARG A 1 279 ? 31.842 1.479 -35.572 1.00 95.00 279 ARG A O 1
ATOM 2185 N N . GLU A 1 280 ? 31.994 -0.444 -36.708 1.00 96.88 280 GLU A N 1
ATOM 2186 C CA . GLU A 1 280 ? 30.676 -0.311 -37.330 1.00 96.88 280 GLU A CA 1
ATOM 2187 C C . GLU A 1 280 ? 29.562 -0.314 -36.274 1.00 96.88 280 GLU A C 1
ATOM 2189 O O . GLU A 1 280 ? 29.676 -0.941 -35.221 1.00 96.88 280 GLU A O 1
ATOM 2194 N N . PHE A 1 281 ? 28.461 0.378 -36.560 1.00 96.75 281 PHE A N 1
ATOM 2195 C CA . PHE A 1 281 ? 27.270 0.279 -35.732 1.00 96.75 281 PHE A CA 1
ATOM 2196 C C . PHE A 1 281 ? 26.653 -1.097 -35.939 1.00 96.75 281 PHE A C 1
ATOM 2198 O O . PHE A 1 281 ? 26.337 -1.457 -37.073 1.00 96.75 281 PHE A O 1
ATOM 2205 N N . HIS A 1 282 ? 26.460 -1.854 -34.864 1.00 96.69 282 HIS A N 1
ATOM 2206 C CA . HIS A 1 282 ? 25.813 -3.158 -34.914 1.00 96.69 282 HIS A CA 1
ATOM 2207 C C . HIS A 1 282 ? 24.379 -3.035 -34.425 1.00 96.69 282 HIS A C 1
ATOM 2209 O O . HIS A 1 282 ? 24.144 -2.711 -33.265 1.00 96.69 282 HIS A O 1
ATOM 2215 N N . PHE A 1 283 ? 23.424 -3.348 -35.298 1.00 97.19 283 PHE A N 1
ATOM 2216 C CA . PHE A 1 283 ? 22.021 -3.330 -34.917 1.00 97.19 283 PHE A CA 1
ATOM 2217 C C . PHE A 1 283 ? 21.697 -4.582 -34.104 1.00 97.19 283 PHE A C 1
ATOM 2219 O O . PHE A 1 283 ? 21.794 -5.717 -34.585 1.00 97.19 283 PHE A O 1
ATOM 2226 N N . MET A 1 284 ? 21.296 -4.371 -32.862 1.00 95.50 284 MET A N 1
ATOM 2227 C CA . MET A 1 284 ? 20.866 -5.402 -31.929 1.00 95.50 284 MET A CA 1
ATOM 2228 C C . MET A 1 284 ? 19.389 -5.175 -31.636 1.00 95.50 284 MET A C 1
ATOM 2230 O O . MET A 1 284 ? 18.917 -4.039 -31.643 1.00 95.50 284 MET A O 1
ATOM 2234 N N . LYS A 1 285 ? 18.633 -6.249 -31.412 1.00 94.00 285 LYS A N 1
ATOM 2235 C CA . LYS A 1 285 ? 17.226 -6.137 -31.018 1.00 94.00 285 LYS A CA 1
ATOM 2236 C C . LYS A 1 285 ? 16.996 -6.794 -29.666 1.00 94.00 285 LYS A C 1
ATOM 2238 O O . LYS A 1 285 ? 17.587 -7.828 -29.360 1.00 94.00 285 LYS A O 1
ATOM 2243 N N . SER A 1 286 ? 16.114 -6.189 -28.881 1.00 91.56 286 SER A N 1
ATOM 2244 C CA . SER A 1 286 ? 15.649 -6.720 -27.601 1.00 91.56 286 SER A CA 1
ATOM 2245 C C . SER A 1 286 ? 14.440 -7.629 -27.831 1.00 91.56 286 SER A C 1
ATOM 2247 O O . SER A 1 286 ? 13.487 -7.252 -28.516 1.00 91.56 286 SER A O 1
ATOM 2249 N N . VAL A 1 287 ? 14.492 -8.847 -27.294 1.00 90.69 287 VAL A N 1
ATOM 2250 C CA . VAL A 1 287 ? 13.387 -9.809 -27.323 1.00 90.69 287 VAL A CA 1
ATOM 2251 C C . VAL A 1 287 ? 12.880 -10.019 -25.899 1.00 90.69 287 VAL A C 1
ATOM 2253 O O . VAL A 1 287 ? 13.525 -10.701 -25.102 1.00 90.69 287 VAL A O 1
ATOM 2256 N N . SER A 1 288 ? 11.705 -9.458 -25.601 1.00 88.69 288 SER A N 1
ATOM 2257 C CA . SER A 1 288 ? 11.037 -9.607 -24.305 1.00 88.69 288 SER A CA 1
ATOM 2258 C C . SER A 1 288 ? 10.466 -11.016 -24.133 1.00 88.69 288 SER A C 1
ATOM 2260 O O . SER A 1 288 ? 9.612 -11.460 -24.904 1.00 88.69 288 SER A O 1
ATOM 2262 N N . VAL A 1 289 ? 10.875 -11.702 -23.068 1.00 92.06 289 VAL A N 1
ATOM 2263 C CA . VAL A 1 289 ? 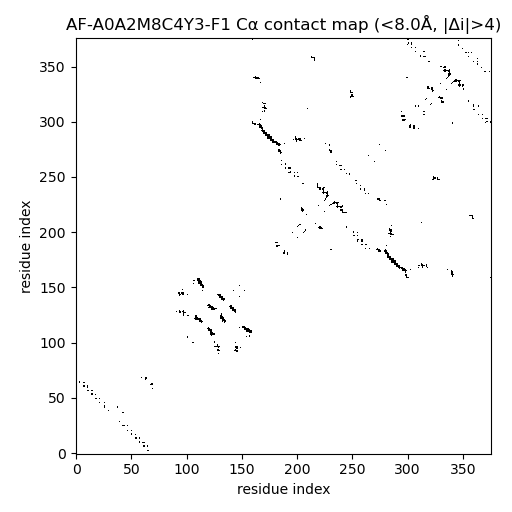10.286 -12.965 -22.613 1.00 92.06 289 VAL A CA 1
ATOM 2264 C C . VAL A 1 289 ? 9.445 -12.693 -21.370 1.00 92.06 289 VAL A C 1
ATOM 2266 O O . VAL A 1 289 ? 9.965 -12.284 -20.331 1.00 92.06 289 VAL A O 1
ATOM 2269 N N . ILE A 1 290 ? 8.135 -12.927 -21.478 1.00 93.62 290 ILE A N 1
ATOM 2270 C CA . ILE A 1 290 ? 7.180 -12.699 -20.388 1.00 93.62 290 ILE A CA 1
ATOM 2271 C C . ILE A 1 290 ? 7.015 -13.973 -19.565 1.00 93.62 290 ILE A C 1
ATOM 2273 O O . ILE A 1 290 ? 6.681 -15.036 -20.089 1.00 93.62 290 ILE A O 1
ATOM 2277 N N . LEU A 1 291 ? 7.228 -13.848 -18.260 1.00 94.12 291 LEU A N 1
ATOM 2278 C CA . LEU A 1 291 ? 7.188 -14.935 -17.296 1.00 94.12 291 LEU A CA 1
ATOM 2279 C C . LEU A 1 291 ? 6.025 -14.710 -16.318 1.00 94.12 291 LEU A C 1
ATOM 2281 O O . LEU A 1 291 ? 5.921 -13.632 -15.723 1.00 94.12 291 LEU A O 1
ATOM 2285 N N . PRO A 1 292 ? 5.144 -15.703 -16.108 1.00 94.25 292 PRO A N 1
ATOM 2286 C CA . PRO A 1 292 ? 4.086 -15.584 -15.116 1.00 94.25 292 PRO A CA 1
ATOM 2287 C C . PRO A 1 292 ? 4.684 -15.496 -13.707 1.00 94.25 292 PRO A C 1
ATOM 2289 O O . PRO A 1 292 ? 5.684 -16.147 -13.402 1.00 94.25 292 PRO A O 1
ATOM 2292 N N . THR A 1 293 ? 4.047 -14.723 -12.827 1.00 94.00 293 THR A N 1
ATOM 2293 C CA . THR A 1 293 ? 4.403 -14.675 -11.401 1.00 94.00 293 THR A CA 1
ATOM 2294 C C . THR A 1 293 ? 3.235 -15.169 -10.546 1.00 94.00 293 THR A C 1
ATOM 2296 O O . THR A 1 293 ? 2.087 -15.129 -10.995 1.00 94.00 293 THR A O 1
ATOM 2299 N N . PRO A 1 294 ? 3.485 -15.626 -9.305 1.00 91.69 294 PRO A N 1
ATOM 2300 C CA . PRO A 1 294 ? 2.410 -15.994 -8.388 1.00 91.69 294 PRO A CA 1
ATOM 2301 C C . PRO A 1 294 ? 1.700 -14.774 -7.776 1.00 91.69 294 PRO A C 1
ATOM 2303 O O . PRO A 1 294 ? 0.757 -14.949 -7.007 1.00 91.69 294 PRO A O 1
ATOM 2306 N N . TYR A 1 295 ? 2.150 -13.547 -8.059 1.00 92.44 295 TYR A N 1
ATOM 2307 C CA . TYR A 1 295 ? 1.623 -12.347 -7.420 1.00 92.44 295 TYR A CA 1
ATOM 2308 C C . TYR A 1 295 ? 0.347 -11.872 -8.120 1.00 92.44 295 TYR A C 1
ATOM 2310 O O . TYR A 1 295 ? 0.341 -11.524 -9.304 1.00 92.44 295 TYR A O 1
ATOM 2318 N N . VAL A 1 296 ? -0.741 -11.847 -7.355 1.00 94.12 296 VAL A N 1
ATOM 2319 C CA . VAL A 1 296 ? -2.065 -11.396 -7.786 1.00 94.12 296 VAL A CA 1
ATOM 2320 C C . VAL A 1 296 ? -2.616 -10.466 -6.713 1.00 94.12 296 VAL A C 1
ATOM 2322 O O . VAL A 1 296 ? -2.467 -10.760 -5.529 1.00 94.12 296 VAL A O 1
ATOM 2325 N N . ALA A 1 297 ? -3.240 -9.366 -7.124 1.00 93.31 297 ALA A N 1
ATOM 2326 C CA . ALA A 1 297 ? -3.828 -8.391 -6.218 1.00 93.31 297 ALA A CA 1
ATOM 2327 C C . ALA A 1 297 ? -5.311 -8.167 -6.515 1.00 93.31 297 ALA A C 1
ATOM 2329 O O . ALA A 1 297 ? -5.688 -7.791 -7.625 1.00 93.31 297 ALA A O 1
ATOM 2330 N N . HIS A 1 298 ? -6.149 -8.372 -5.505 1.00 93.38 298 HIS A N 1
ATOM 2331 C CA . HIS A 1 298 ? -7.595 -8.167 -5.570 1.00 93.38 298 HIS A CA 1
ATOM 2332 C C . HIS A 1 298 ? -8.023 -6.840 -4.947 1.00 93.38 298 HIS A C 1
ATOM 2334 O O . HIS A 1 298 ? -9.156 -6.423 -5.155 1.00 93.38 298 HIS A O 1
ATOM 2340 N N . ASP A 1 299 ? -7.153 -6.174 -4.192 1.00 91.50 299 ASP A N 1
ATOM 2341 C CA . ASP A 1 299 ? -7.389 -4.857 -3.605 1.00 91.50 299 ASP A CA 1
ATOM 2342 C C . ASP A 1 299 ? -6.078 -4.057 -3.497 1.00 91.50 299 ASP A C 1
ATOM 2344 O O . ASP A 1 299 ? -4.997 -4.556 -3.823 1.00 91.50 299 ASP A O 1
ATOM 2348 N N . LEU A 1 300 ? -6.165 -2.798 -3.051 1.00 92.06 300 LEU A N 1
ATOM 2349 C CA . LEU A 1 300 ? -4.998 -1.912 -2.963 1.00 92.06 300 LEU A CA 1
ATOM 2350 C C . LEU A 1 300 ? -3.926 -2.405 -1.982 1.00 92.06 300 LEU A C 1
ATOM 2352 O O . LEU A 1 300 ? -2.751 -2.088 -2.160 1.00 92.06 300 LEU A O 1
ATOM 2356 N N . ARG A 1 301 ? -4.292 -3.170 -0.948 1.00 88.88 301 ARG A N 1
ATOM 2357 C CA . ARG A 1 301 ? -3.321 -3.679 0.026 1.00 88.88 301 ARG A CA 1
ATOM 2358 C C . ARG A 1 301 ? -2.543 -4.841 -0.552 1.00 88.88 301 ARG A C 1
ATOM 2360 O O . ARG A 1 301 ? -1.319 -4.828 -0.477 1.00 88.88 301 ARG A O 1
ATOM 2367 N N . GLU A 1 302 ? -3.230 -5.810 -1.151 1.00 90.06 302 GLU A N 1
ATOM 2368 C CA . GLU A 1 302 ? -2.563 -6.899 -1.869 1.00 90.06 302 GLU A CA 1
ATOM 2369 C C . GLU A 1 302 ? -1.666 -6.347 -2.985 1.00 90.06 302 GLU A C 1
ATOM 2371 O O . GLU A 1 302 ? -0.567 -6.852 -3.207 1.00 90.06 302 GLU A O 1
ATOM 2376 N N . PHE A 1 303 ? -2.096 -5.263 -3.637 1.00 95.12 303 PHE A N 1
ATOM 2377 C CA . PHE A 1 303 ? -1.321 -4.585 -4.669 1.00 95.12 303 PHE A CA 1
ATOM 2378 C C . PHE A 1 303 ? -0.019 -3.983 -4.118 1.00 95.12 303 PHE A C 1
ATOM 2380 O O . PHE A 1 303 ? 1.050 -4.254 -4.663 1.00 95.12 303 PHE A O 1
ATOM 2387 N N . VAL A 1 304 ? -0.069 -3.255 -2.994 1.00 94.12 304 VAL A N 1
ATOM 2388 C CA . VAL A 1 304 ? 1.134 -2.746 -2.302 1.00 94.12 304 VAL A CA 1
ATOM 2389 C C . VAL A 1 304 ? 2.056 -3.882 -1.851 1.00 94.12 304 VAL A C 1
ATOM 2391 O O . VAL A 1 304 ? 3.269 -3.812 -2.051 1.00 94.12 304 VAL A O 1
ATOM 2394 N N . GLU A 1 305 ? 1.501 -4.951 -1.283 1.00 88.12 305 GLU A N 1
ATOM 2395 C CA . GLU A 1 305 ? 2.282 -6.112 -0.845 1.00 88.12 305 GLU A CA 1
ATOM 2396 C C . GLU A 1 305 ? 2.977 -6.830 -2.006 1.00 88.12 305 GLU A C 1
ATOM 2398 O O . GLU A 1 305 ? 4.108 -7.299 -1.859 1.00 88.12 305 GLU A O 1
ATOM 2403 N N . ALA A 1 306 ? 2.326 -6.907 -3.167 1.00 92.81 306 ALA A N 1
ATOM 2404 C CA . ALA A 1 306 ? 2.925 -7.444 -4.378 1.00 92.81 306 ALA A CA 1
ATOM 2405 C C . ALA A 1 306 ? 4.032 -6.523 -4.912 1.00 92.81 306 ALA A C 1
ATOM 2407 O O . ALA A 1 306 ? 5.128 -7.003 -5.199 1.00 92.81 306 ALA A O 1
ATOM 2408 N N . LEU A 1 307 ? 3.808 -5.204 -4.962 1.00 95.56 307 LEU A N 1
ATOM 2409 C CA . LEU A 1 307 ? 4.805 -4.221 -5.409 1.00 95.56 307 LEU A CA 1
ATOM 2410 C C . LEU A 1 307 ? 6.118 -4.288 -4.617 1.00 95.56 307 LEU A C 1
ATOM 2412 O O . LEU A 1 307 ? 7.185 -4.076 -5.188 1.00 95.56 307 LEU A O 1
ATOM 2416 N N . ARG A 1 308 ? 6.054 -4.624 -3.322 1.00 92.50 308 ARG A N 1
ATOM 2417 C CA . ARG A 1 308 ? 7.234 -4.828 -2.459 1.00 92.50 308 ARG A CA 1
ATOM 2418 C C . ARG A 1 308 ? 8.042 -6.088 -2.802 1.00 92.50 308 ARG A C 1
ATOM 2420 O O . ARG A 1 308 ? 9.173 -6.212 -2.343 1.00 92.50 308 ARG A O 1
ATOM 2427 N N . LYS A 1 309 ? 7.463 -7.036 -3.546 1.00 91.50 309 LYS A N 1
ATOM 2428 C CA . LYS A 1 309 ? 8.026 -8.376 -3.805 1.00 91.50 309 LYS A CA 1
ATOM 2429 C C . LYS A 1 309 ? 8.406 -8.608 -5.265 1.00 91.50 309 LYS A C 1
ATOM 2431 O O . LYS A 1 309 ? 9.261 -9.447 -5.534 1.00 91.50 309 LYS A O 1
ATOM 2436 N N . ILE A 1 310 ? 7.760 -7.919 -6.206 1.00 94.31 310 ILE A N 1
ATOM 2437 C CA . ILE A 1 310 ? 8.032 -8.104 -7.633 1.00 94.31 310 ILE A CA 1
ATOM 2438 C C . ILE A 1 310 ? 9.449 -7.658 -8.016 1.00 94.31 310 ILE A C 1
ATOM 2440 O O . ILE A 1 310 ? 10.020 -6.734 -7.435 1.00 94.31 310 ILE A O 1
ATOM 2444 N N . SER A 1 311 ? 10.007 -8.287 -9.051 1.00 92.00 311 SER A N 1
ATOM 2445 C CA . SER A 1 311 ? 11.303 -7.889 -9.600 1.00 92.00 311 SER A CA 1
ATOM 2446 C C . SER A 1 311 ? 11.247 -6.507 -10.261 1.00 92.00 311 SER A C 1
ATOM 2448 O O . SER A 1 311 ? 10.179 -6.015 -10.639 1.00 92.00 311 SER A O 1
ATOM 2450 N N . LEU A 1 312 ? 12.413 -5.882 -10.443 1.00 88.31 312 LEU A N 1
ATOM 2451 C CA . LEU A 1 312 ? 12.528 -4.650 -11.230 1.00 88.31 312 LEU A CA 1
ATOM 2452 C C . LEU A 1 312 ? 12.048 -4.843 -12.672 1.00 88.31 312 LEU A C 1
ATOM 2454 O O . LEU A 1 312 ? 11.352 -3.973 -13.175 1.00 88.31 312 LEU A O 1
ATOM 2458 N N . GLY A 1 313 ? 12.305 -6.002 -13.290 1.00 89.88 313 GLY A N 1
ATOM 2459 C CA . GLY A 1 313 ? 11.795 -6.319 -14.631 1.00 89.88 313 GLY A CA 1
ATOM 2460 C C . GLY A 1 313 ? 10.264 -6.376 -14.699 1.00 89.88 313 GLY A C 1
ATOM 2461 O O . GLY A 1 313 ? 9.668 -5.879 -15.646 1.00 89.88 313 GLY A O 1
ATOM 2462 N N . SER A 1 314 ? 9.597 -6.898 -13.661 1.00 93.81 314 SER A N 1
ATOM 2463 C CA . SER A 1 314 ? 8.127 -6.848 -13.568 1.00 93.81 314 SER A CA 1
ATOM 2464 C C . SER A 1 314 ? 7.613 -5.414 -13.429 1.00 93.81 314 SER A C 1
ATOM 2466 O O . SER A 1 314 ? 6.666 -5.013 -14.106 1.00 93.81 314 SER A O 1
ATOM 2468 N N . PHE A 1 315 ? 8.257 -4.622 -12.570 1.00 92.75 315 PHE A N 1
ATOM 2469 C CA . PHE A 1 315 ? 7.882 -3.228 -12.362 1.00 92.75 315 PHE A CA 1
ATOM 2470 C C . PHE A 1 315 ? 8.093 -2.389 -13.632 1.00 92.75 315 PHE A C 1
ATOM 2472 O O . PHE A 1 315 ? 7.192 -1.660 -14.039 1.00 92.75 315 PHE A O 1
ATOM 2479 N N . TYR A 1 316 ? 9.241 -2.545 -14.295 1.00 89.81 316 TYR A N 1
ATOM 2480 C CA . TYR A 1 316 ? 9.556 -1.896 -15.564 1.00 89.81 316 TYR A CA 1
ATOM 2481 C C . TYR A 1 316 ? 8.525 -2.250 -16.640 1.00 89.81 316 TYR A C 1
ATOM 2483 O O . TYR A 1 316 ? 7.951 -1.352 -17.256 1.00 89.81 316 TYR A O 1
ATOM 2491 N N . PHE A 1 317 ? 8.217 -3.541 -16.799 1.00 91.62 317 PHE A N 1
ATOM 2492 C CA . PHE A 1 317 ? 7.237 -4.020 -17.772 1.00 91.62 317 PHE A CA 1
ATOM 2493 C C . PHE A 1 317 ? 5.870 -3.341 -17.602 1.00 91.62 317 PHE A C 1
ATOM 2495 O O . PHE A 1 317 ? 5.278 -2.837 -18.558 1.00 91.62 317 PHE A O 1
ATOM 2502 N N . HIS A 1 318 ? 5.376 -3.284 -16.365 1.00 93.88 318 HIS A N 1
ATOM 2503 C CA . HIS A 1 318 ? 4.054 -2.734 -16.084 1.00 93.88 318 HIS A CA 1
ATOM 2504 C C . HIS A 1 318 ? 3.999 -1.207 -16.067 1.00 93.88 318 HIS A C 1
ATOM 2506 O O . HIS A 1 318 ? 2.934 -0.654 -16.347 1.00 93.88 318 HIS A O 1
ATOM 2512 N N . VAL A 1 319 ? 5.102 -0.512 -15.772 1.00 90.38 319 VAL A N 1
ATOM 2513 C CA . VAL A 1 319 ? 5.122 0.956 -15.627 1.00 90.38 319 VAL A CA 1
ATOM 2514 C C . VAL A 1 319 ? 5.632 1.679 -16.873 1.00 90.38 319 VAL A C 1
ATOM 2516 O O . VAL A 1 319 ? 5.027 2.667 -17.293 1.00 90.38 319 VAL A O 1
ATOM 2519 N N . PHE A 1 320 ? 6.734 1.202 -17.447 1.00 85.81 320 PHE A N 1
ATOM 2520 C CA . PHE A 1 320 ? 7.430 1.844 -18.561 1.00 85.81 320 PHE A CA 1
ATOM 2521 C C . PHE A 1 320 ? 7.050 1.199 -19.888 1.00 85.81 320 PHE A C 1
ATOM 2523 O O . PHE A 1 320 ? 6.473 1.861 -20.750 1.00 85.81 320 PHE A O 1
ATOM 2530 N N . GLU A 1 321 ? 7.324 -0.100 -20.042 1.00 86.38 321 GLU A N 1
ATOM 2531 C CA . GLU A 1 321 ? 7.116 -0.797 -21.316 1.00 86.38 321 GLU A CA 1
ATOM 2532 C C . GLU A 1 321 ? 5.641 -0.784 -21.721 1.00 86.38 321 GLU A C 1
ATOM 2534 O O . GLU A 1 321 ? 5.323 -0.619 -22.894 1.00 86.38 321 GLU A O 1
ATOM 2539 N N . SER A 1 322 ? 4.719 -0.864 -20.757 1.00 87.81 322 SER A N 1
ATOM 2540 C CA . SER A 1 322 ? 3.277 -0.741 -20.994 1.00 87.81 322 SER A CA 1
ATOM 2541 C C . SER A 1 322 ? 2.884 0.555 -21.712 1.00 87.81 322 SER A C 1
ATOM 2543 O O . SER A 1 322 ? 2.001 0.512 -22.568 1.00 87.81 322 SER A O 1
ATOM 2545 N N . ARG A 1 323 ? 3.557 1.688 -21.462 1.00 84.38 323 ARG A N 1
ATOM 2546 C CA . ARG A 1 323 ? 3.269 2.956 -22.158 1.00 84.38 323 ARG A CA 1
ATOM 2547 C C . ARG A 1 323 ? 3.592 2.858 -23.649 1.00 84.38 323 ARG A C 1
ATOM 2549 O O . ARG A 1 323 ? 2.768 3.263 -24.469 1.00 84.38 323 ARG A O 1
ATOM 2556 N N . LEU A 1 324 ? 4.740 2.260 -23.982 1.00 81.69 324 LEU A N 1
ATOM 2557 C CA . LEU A 1 324 ? 5.183 2.015 -25.360 1.00 81.69 324 LEU A CA 1
ATOM 2558 C C . LEU A 1 324 ? 4.339 0.924 -26.039 1.00 81.69 324 LEU A C 1
ATOM 2560 O O . LEU A 1 324 ? 3.914 1.082 -27.180 1.00 81.69 324 LEU A O 1
ATOM 2564 N N . ARG A 1 325 ? 4.055 -0.168 -25.319 1.00 84.50 325 ARG A N 1
ATOM 2565 C CA . ARG A 1 325 ? 3.293 -1.335 -25.789 1.00 84.50 325 ARG A CA 1
ATOM 2566 C C . ARG A 1 325 ? 1.830 -1.004 -26.070 1.00 84.50 325 ARG A C 1
ATOM 2568 O O . ARG A 1 325 ? 1.256 -1.533 -27.016 1.00 84.50 325 ARG A O 1
ATOM 2575 N N . LEU A 1 326 ? 1.204 -0.186 -25.224 1.00 79.81 326 LEU A N 1
ATOM 2576 C CA . LEU A 1 326 ? -0.216 0.150 -25.340 1.00 79.81 326 LEU A CA 1
ATOM 2577 C C . LEU A 1 326 ? -0.462 1.378 -26.219 1.00 79.81 326 LEU A C 1
ATOM 2579 O O . LEU A 1 326 ? -1.579 1.537 -26.708 1.00 79.81 326 LEU A O 1
ATOM 2583 N N . GLY A 1 327 ? 0.529 2.262 -26.386 1.00 72.50 327 GLY A N 1
ATOM 2584 C CA . GLY A 1 327 ? 0.405 3.493 -27.177 1.00 72.50 327 GLY A CA 1
ATOM 2585 C C . GLY A 1 327 ? -0.626 4.489 -26.628 1.00 72.50 327 GLY A C 1
ATOM 2586 O O . GLY A 1 327 ? -1.106 5.351 -27.358 1.00 72.50 327 GLY A O 1
ATOM 2587 N N . ARG A 1 328 ? -1.015 4.350 -25.352 1.00 70.62 328 ARG A N 1
ATOM 2588 C CA . ARG A 1 328 ? -2.052 5.166 -24.685 1.00 70.62 328 ARG A CA 1
ATOM 2589 C C . ARG A 1 328 ? -1.487 6.180 -23.689 1.00 70.62 328 ARG A C 1
ATOM 2591 O O . ARG A 1 328 ? -2.260 6.895 -23.062 1.00 70.62 328 ARG A O 1
ATOM 2598 N N . GLY A 1 329 ? -0.170 6.197 -23.474 1.00 74.94 329 GLY A N 1
ATOM 2599 C CA . GLY A 1 329 ? 0.496 7.055 -22.481 1.00 74.94 329 GLY A CA 1
ATOM 2600 C C . GLY A 1 329 ? 0.239 6.681 -21.012 1.00 74.94 329 GLY A C 1
ATOM 2601 O O . GLY A 1 329 ? 0.921 7.192 -20.128 1.00 74.94 329 GLY A O 1
ATOM 2602 N N . LEU A 1 330 ? -0.699 5.767 -20.739 1.00 83.56 330 LEU A N 1
ATOM 2603 C CA . LEU A 1 330 ? -0.956 5.198 -19.416 1.00 83.56 330 LEU A CA 1
ATOM 2604 C C . LEU A 1 330 ? -0.188 3.893 -19.218 1.00 83.56 330 LEU A C 1
ATOM 2606 O O . LEU A 1 330 ? 0.062 3.153 -20.168 1.00 83.56 330 LEU A O 1
ATOM 2610 N N . ASN A 1 331 ? 0.134 3.610 -17.958 1.00 91.00 331 ASN A N 1
ATOM 2611 C CA . ASN A 1 331 ? 0.747 2.354 -17.552 1.00 91.00 331 ASN A CA 1
ATOM 2612 C C . ASN A 1 331 ? -0.295 1.328 -17.064 1.00 91.00 331 ASN A C 1
ATOM 2614 O O . ASN A 1 331 ? -1.421 1.700 -16.723 1.00 91.00 331 ASN A O 1
ATOM 2618 N N . ASP A 1 332 ? 0.087 0.048 -16.994 1.00 94.62 332 ASP A N 1
ATOM 2619 C CA . ASP A 1 332 ? -0.816 -1.050 -16.613 1.00 94.62 332 ASP A CA 1
ATOM 2620 C C . ASP A 1 332 ? -1.428 -0.842 -15.215 1.00 94.62 332 ASP A C 1
ATOM 2622 O O . ASP A 1 332 ? -2.601 -1.159 -15.001 1.00 94.62 332 ASP A O 1
ATOM 2626 N N . PHE A 1 333 ? -0.666 -0.282 -14.266 1.00 95.50 333 PHE A N 1
ATOM 2627 C CA . PHE A 1 333 ? -1.152 -0.026 -12.906 1.00 95.50 333 PHE A CA 1
ATOM 2628 C C . PHE A 1 333 ? -2.232 1.056 -12.889 1.00 95.50 333 PHE A C 1
ATOM 2630 O O . PHE A 1 333 ? -3.294 0.857 -12.300 1.00 95.50 333 PHE A O 1
ATOM 2637 N N . SER A 1 334 ? -1.995 2.179 -13.571 1.00 93.88 334 SER A N 1
ATOM 2638 C CA . SER A 1 334 ? -2.976 3.260 -13.713 1.00 93.88 334 SER A CA 1
ATOM 2639 C C . SER A 1 334 ? -4.269 2.770 -14.359 1.00 93.88 334 SER A C 1
ATOM 2641 O O . SER A 1 334 ? -5.350 3.095 -13.871 1.00 93.88 334 SER A O 1
ATOM 2643 N N . ILE A 1 335 ? -4.166 1.952 -15.411 1.00 93.12 335 ILE A N 1
ATOM 2644 C CA . ILE A 1 335 ? -5.325 1.375 -16.105 1.00 93.12 335 ILE A CA 1
ATOM 2645 C C . ILE A 1 335 ? -6.134 0.491 -15.152 1.00 93.12 335 ILE A C 1
ATOM 2647 O O . ILE A 1 335 ? -7.344 0.661 -15.017 1.00 93.12 335 ILE A O 1
ATOM 2651 N N . TRP A 1 336 ? -5.477 -0.416 -14.427 1.00 95.62 336 TRP A N 1
ATOM 2652 C CA . TRP A 1 336 ? -6.171 -1.299 -13.489 1.00 95.62 336 TRP A CA 1
ATOM 2653 C C . TRP A 1 336 ? -6.863 -0.541 -12.348 1.00 95.62 336 TRP A C 1
ATOM 2655 O O . TRP A 1 336 ? -8.000 -0.863 -11.982 1.00 95.62 336 TRP A O 1
ATOM 2665 N N . LEU A 1 337 ? -6.214 0.491 -11.806 1.00 93.94 337 LEU A N 1
ATOM 2666 C CA . LEU A 1 337 ? -6.791 1.322 -10.750 1.00 93.94 337 LEU A CA 1
ATOM 2667 C C . LEU A 1 337 ? -8.055 2.046 -11.223 1.00 93.94 337 LEU A C 1
ATOM 2669 O O . LEU A 1 337 ? -9.063 2.039 -10.510 1.00 93.94 337 LEU A O 1
ATOM 2673 N N . GLN A 1 338 ? -8.025 2.602 -12.435 1.00 92.25 338 GLN A N 1
ATOM 2674 C CA . GLN A 1 338 ? -9.164 3.294 -13.037 1.00 92.25 338 GLN A CA 1
ATOM 2675 C C . GLN A 1 338 ? -10.314 2.325 -13.353 1.00 92.25 338 GLN A C 1
ATOM 2677 O O . GLN A 1 338 ? -11.445 2.551 -12.918 1.00 92.25 338 GLN A O 1
ATOM 2682 N N . ASP A 1 339 ? -10.025 1.219 -14.040 1.00 91.25 339 ASP A N 1
ATOM 2683 C CA . ASP A 1 339 ? -11.060 0.372 -14.644 1.00 91.25 339 ASP A CA 1
ATOM 2684 C C . ASP A 1 339 ? -11.615 -0.686 -13.680 1.00 91.25 339 ASP A C 1
ATOM 2686 O O . ASP A 1 339 ? -12.819 -0.984 -13.669 1.00 91.25 339 ASP A O 1
ATOM 2690 N N . SER A 1 340 ? -10.738 -1.262 -12.852 1.00 90.88 340 SER A N 1
ATOM 2691 C CA . SER A 1 340 ? -11.049 -2.438 -12.032 1.00 90.88 340 SER A CA 1
ATOM 2692 C C . SER A 1 340 ? -11.208 -2.102 -10.554 1.00 90.88 340 SER A C 1
ATOM 2694 O O . SER A 1 340 ? -12.197 -2.523 -9.950 1.00 90.88 340 SER A O 1
ATOM 2696 N N . SER A 1 341 ? -10.296 -1.320 -9.967 1.00 81.19 341 SER A N 1
ATOM 2697 C CA . SER A 1 3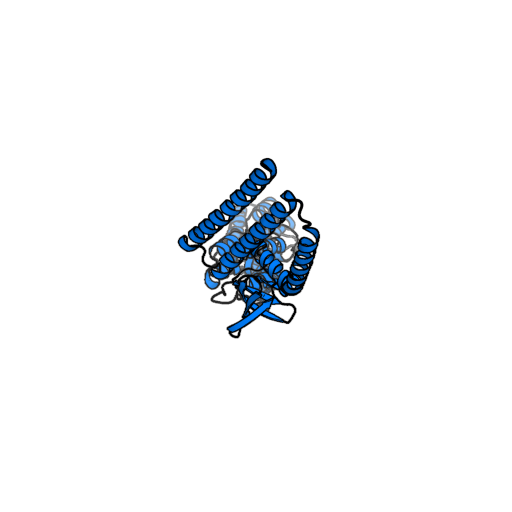41 ? -10.383 -0.922 -8.549 1.00 81.19 341 SER A CA 1
ATOM 2698 C C . SER A 1 341 ? -11.434 0.180 -8.313 1.00 81.19 341 SER A C 1
ATOM 2700 O O . SER A 1 341 ? -12.036 0.282 -7.238 1.00 81.19 341 SER A O 1
ATOM 2702 N N . GLY A 1 342 ? -11.728 0.984 -9.341 1.00 85.25 342 GLY A N 1
ATOM 2703 C CA . GLY A 1 342 ? -12.592 2.164 -9.237 1.00 85.25 342 GLY A CA 1
ATOM 2704 C C . GLY A 1 342 ? -11.944 3.300 -8.444 1.00 85.25 342 GLY A C 1
ATOM 2705 O O . GLY A 1 342 ? -12.646 4.042 -7.762 1.00 85.25 342 GLY A O 1
ATOM 2706 N N . GLU A 1 343 ? -10.617 3.385 -8.512 1.00 89.81 343 GLU A N 1
ATOM 2707 C CA . GLU A 1 343 ? -9.758 4.395 -7.895 1.00 89.81 343 GLU A CA 1
ATOM 2708 C C . GLU A 1 343 ? -9.205 5.316 -8.991 1.00 89.81 343 GLU A C 1
ATOM 2710 O O . GLU A 1 343 ? -8.000 5.370 -9.242 1.00 89.81 343 GLU A O 1
ATOM 2715 N N . SER A 1 344 ? -10.106 6.008 -9.697 1.00 90.69 344 SER A N 1
ATOM 2716 C CA . SER A 1 344 ? -9.747 6.787 -10.888 1.00 90.69 344 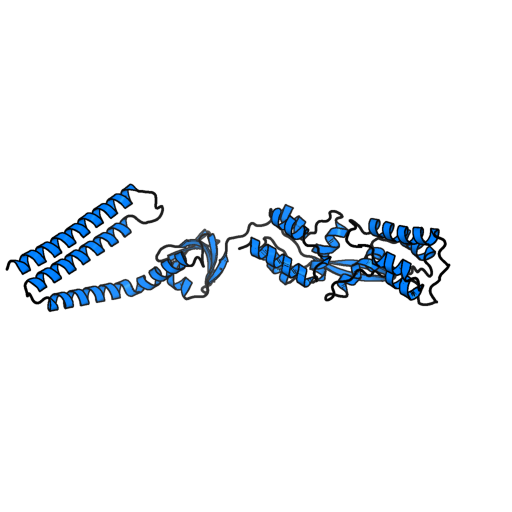SER A CA 1
ATOM 2717 C C . SER A 1 344 ? -8.771 7.926 -10.586 1.00 90.69 344 SER A C 1
ATOM 2719 O O . SER A 1 344 ? -7.786 8.079 -11.299 1.00 90.69 344 SER A O 1
ATOM 2721 N N . GLU A 1 345 ? -8.991 8.662 -9.492 1.00 92.44 345 GLU A N 1
ATOM 2722 C CA . GLU A 1 345 ? -8.118 9.764 -9.060 1.00 92.44 345 GLU A CA 1
ATOM 2723 C C . GLU A 1 345 ? -6.695 9.276 -8.743 1.00 92.44 345 GLU A C 1
ATOM 2725 O O . GLU A 1 345 ? -5.719 9.839 -9.233 1.00 92.44 345 GLU A O 1
ATOM 2730 N N . LEU A 1 346 ? -6.571 8.166 -8.006 1.00 92.88 346 LEU A N 1
ATOM 2731 C CA . LEU A 1 346 ? -5.273 7.553 -7.708 1.00 92.88 346 LEU A CA 1
ATOM 2732 C C . LEU A 1 346 ? -4.586 7.043 -8.985 1.00 92.88 346 LEU A C 1
ATOM 2734 O O . LEU A 1 346 ? -3.375 7.182 -9.144 1.00 92.88 346 LEU A O 1
ATOM 2738 N N . GLY A 1 347 ? -5.354 6.462 -9.910 1.00 92.00 347 GLY A N 1
ATOM 2739 C CA . GLY A 1 347 ? -4.836 6.018 -11.200 1.00 92.00 347 GLY A CA 1
ATOM 2740 C C . GLY A 1 347 ? -4.293 7.172 -12.050 1.00 92.00 347 GLY A C 1
ATOM 2741 O O . GLY A 1 347 ? -3.265 6.999 -12.708 1.00 92.00 347 GLY A O 1
ATOM 2742 N N . GLU A 1 348 ? -4.944 8.339 -12.024 1.00 91.44 348 GLU A N 1
ATOM 2743 C CA . GLU A 1 348 ? -4.447 9.570 -12.653 1.00 91.44 348 GLU A CA 1
ATOM 2744 C C . GLU A 1 348 ? -3.192 10.112 -11.964 1.00 91.44 348 GLU A C 1
ATOM 2746 O O . GLU A 1 348 ? -2.242 10.493 -12.646 1.00 91.44 348 GLU A O 1
ATOM 2751 N N . GLU A 1 349 ? -3.157 10.131 -10.631 1.00 92.06 349 GLU A N 1
ATOM 2752 C CA . GLU A 1 349 ? -1.991 10.588 -9.868 1.00 92.06 349 GLU A CA 1
ATOM 2753 C C . GLU A 1 349 ? -0.753 9.737 -10.191 1.00 92.06 349 GLU A C 1
ATOM 2755 O O . GLU A 1 349 ? 0.307 10.274 -10.510 1.00 92.06 349 GLU A O 1
ATOM 2760 N N . ILE A 1 350 ? -0.912 8.410 -10.232 1.00 91.31 350 ILE A N 1
ATOM 2761 C CA . ILE A 1 350 ? 0.156 7.480 -10.625 1.00 91.31 350 ILE A CA 1
ATOM 2762 C C . ILE A 1 350 ? 0.547 7.651 -12.097 1.00 91.31 350 ILE A C 1
ATOM 2764 O O . ILE A 1 350 ? 1.722 7.521 -12.437 1.00 91.31 350 ILE A O 1
ATOM 2768 N N . ALA A 1 351 ? -0.397 7.973 -12.986 1.00 89.00 351 ALA A N 1
ATOM 2769 C CA . ALA A 1 351 ? -0.087 8.201 -14.398 1.00 89.00 351 ALA A CA 1
ATOM 2770 C C . ALA A 1 351 ? 0.797 9.442 -14.610 1.00 89.00 351 ALA A C 1
ATOM 2772 O O . ALA A 1 351 ? 1.620 9.460 -15.529 1.00 89.00 351 ALA A O 1
ATOM 2773 N N . ARG A 1 352 ? 0.646 10.459 -13.750 1.00 87.69 352 ARG A N 1
ATOM 2774 C CA . ARG A 1 352 ? 1.431 11.703 -13.779 1.00 87.69 352 ARG A CA 1
ATOM 2775 C C . ARG A 1 352 ? 2.837 11.558 -13.210 1.00 87.69 352 ARG A C 1
ATOM 2777 O O . ARG A 1 352 ? 3.638 12.467 -13.411 1.00 87.69 352 ARG A O 1
ATOM 2784 N N . LEU A 1 353 ? 3.148 10.461 -12.516 1.00 85.69 353 LEU A N 1
ATOM 2785 C CA . LEU A 1 353 ? 4.524 10.185 -12.121 1.00 85.69 353 LEU A CA 1
ATOM 2786 C C . LEU A 1 353 ? 5.357 10.002 -13.388 1.00 85.69 353 LEU A C 1
ATOM 2788 O O . LEU A 1 353 ? 5.150 9.044 -14.138 1.00 85.69 353 LEU A O 1
ATOM 2792 N N . ASP A 1 354 ? 6.266 10.946 -13.627 1.00 78.38 354 ASP A N 1
ATOM 2793 C CA . ASP A 1 354 ? 7.230 10.860 -14.713 1.00 78.38 354 ASP A CA 1
ATOM 2794 C C . ASP A 1 354 ? 8.270 9.804 -14.338 1.00 78.38 354 ASP A C 1
ATOM 2796 O O . ASP A 1 354 ? 9.090 10.037 -13.443 1.00 78.38 354 ASP A O 1
ATOM 2800 N N . PRO A 1 355 ? 8.248 8.636 -14.991 1.00 75.25 355 PRO A N 1
ATOM 2801 C CA . PRO A 1 355 ? 9.040 7.514 -14.549 1.00 75.25 355 PRO A CA 1
ATOM 2802 C C . PRO A 1 355 ? 10.546 7.742 -14.818 1.00 75.25 355 PRO A C 1
ATOM 2804 O O . PRO A 1 355 ? 11.372 7.054 -14.228 1.00 75.25 355 PRO A O 1
ATOM 2807 N N . TYR A 1 356 ? 10.917 8.766 -15.599 1.00 74.31 356 TYR A N 1
ATOM 2808 C CA . TYR A 1 356 ? 12.302 9.143 -15.914 1.00 74.31 356 TYR A CA 1
ATOM 2809 C C . TYR A 1 356 ? 12.915 10.143 -14.929 1.00 74.31 356 TYR A C 1
ATOM 2811 O O . TYR A 1 356 ? 14.125 10.354 -14.925 1.00 74.31 356 TYR A O 1
ATOM 2819 N N . THR A 1 357 ? 12.100 10.724 -14.047 1.00 76.56 357 THR A N 1
ATOM 2820 C CA . THR A 1 357 ? 12.574 11.614 -12.970 1.00 76.56 357 THR A CA 1
ATOM 2821 C C . THR A 1 357 ? 12.966 10.862 -11.694 1.00 76.56 357 THR A C 1
ATOM 2823 O O . THR A 1 357 ? 13.432 11.466 -10.727 1.00 76.56 357 THR A O 1
ATOM 2826 N N . TYR A 1 358 ? 12.809 9.536 -11.688 1.00 77.62 358 TYR A N 1
ATOM 2827 C CA . TYR A 1 358 ? 13.089 8.662 -10.555 1.00 77.62 358 TYR A CA 1
ATOM 2828 C C . TYR A 1 358 ? 13.997 7.503 -10.973 1.00 77.62 358 TYR A C 1
ATOM 2830 O O . TYR A 1 358 ? 13.951 7.025 -12.103 1.00 77.62 358 TYR A O 1
ATOM 2838 N N . THR A 1 359 ? 14.754 6.957 -10.019 1.00 83.19 359 THR A N 1
ATOM 2839 C CA . THR A 1 359 ? 15.238 5.575 -10.156 1.00 83.19 359 THR A CA 1
ATOM 2840 C C . THR A 1 359 ? 14.046 4.615 -10.099 1.00 83.19 359 THR A C 1
ATOM 2842 O O . THR A 1 359 ? 13.021 4.938 -9.495 1.00 83.19 359 THR A O 1
ATOM 2845 N N . LEU A 1 360 ? 14.162 3.406 -10.659 1.00 83.62 360 LEU A N 1
ATOM 2846 C CA . LEU A 1 360 ? 13.064 2.424 -10.621 1.00 83.62 360 LEU A CA 1
ATOM 2847 C C . LEU A 1 360 ? 12.596 2.119 -9.187 1.00 83.62 360 LEU A C 1
ATOM 2849 O O . LEU A 1 360 ? 11.395 2.058 -8.921 1.00 83.62 360 LEU A O 1
ATOM 2853 N N . GLU A 1 361 ? 13.534 1.985 -8.246 1.00 86.88 361 GLU A N 1
ATOM 2854 C CA . GLU A 1 361 ? 13.217 1.797 -6.824 1.00 86.88 361 GLU A CA 1
ATOM 2855 C C . GLU A 1 361 ? 12.615 3.055 -6.185 1.00 86.88 361 GLU A C 1
ATOM 2857 O O . GLU A 1 361 ? 11.702 2.961 -5.358 1.00 86.88 361 GLU A O 1
ATOM 2862 N N . GLY A 1 362 ? 13.084 4.243 -6.582 1.00 88.31 362 GLY A N 1
ATOM 2863 C CA . GLY A 1 362 ? 12.512 5.517 -6.153 1.00 88.31 362 GLY A CA 1
ATOM 2864 C C . GLY A 1 362 ? 11.055 5.654 -6.592 1.00 88.31 362 GLY A C 1
ATOM 2865 O O . GLY A 1 362 ? 10.195 5.970 -5.771 1.00 88.31 362 GLY A O 1
ATOM 2866 N N . LEU A 1 363 ? 10.759 5.322 -7.851 1.00 89.44 363 LEU A N 1
ATOM 2867 C CA . LEU A 1 363 ? 9.410 5.346 -8.409 1.00 89.44 363 LEU A CA 1
ATOM 2868 C C . LEU A 1 363 ? 8.499 4.327 -7.724 1.00 89.44 363 LEU A C 1
ATOM 2870 O O . LEU A 1 363 ? 7.381 4.662 -7.337 1.00 89.44 363 LEU A O 1
ATOM 2874 N N . ARG A 1 364 ? 8.986 3.094 -7.519 1.00 92.62 364 ARG A N 1
ATOM 2875 C CA . ARG A 1 364 ? 8.265 2.059 -6.764 1.00 92.62 364 ARG A CA 1
ATOM 2876 C C . ARG A 1 364 ? 7.920 2.548 -5.360 1.00 92.62 364 ARG A C 1
ATOM 2878 O O . ARG A 1 364 ? 6.786 2.380 -4.914 1.00 92.62 364 ARG A O 1
ATOM 2885 N N . SER A 1 365 ? 8.878 3.173 -4.681 1.00 92.50 365 SER A N 1
ATOM 2886 C CA . SER A 1 365 ? 8.685 3.714 -3.334 1.00 92.50 365 SER A CA 1
ATOM 2887 C C . SER A 1 365 ? 7.650 4.841 -3.316 1.00 92.50 365 SER A C 1
ATOM 2889 O O . SER A 1 365 ? 6.770 4.835 -2.456 1.00 92.50 365 SER A O 1
ATOM 2891 N N . ALA A 1 366 ? 7.704 5.765 -4.281 1.00 92.81 366 ALA A N 1
ATOM 2892 C CA . ALA A 1 366 ? 6.718 6.838 -4.426 1.00 92.81 366 ALA A CA 1
ATOM 2893 C C . ALA A 1 366 ? 5.306 6.275 -4.656 1.00 92.81 366 ALA A C 1
ATOM 2895 O O . ALA A 1 366 ? 4.354 6.677 -3.988 1.00 92.81 366 ALA A O 1
ATOM 2896 N N . LEU A 1 367 ? 5.182 5.287 -5.545 1.00 94.06 367 LEU A N 1
ATOM 2897 C CA . LEU A 1 367 ? 3.917 4.636 -5.873 1.00 94.06 367 LEU A CA 1
ATOM 2898 C C . LEU A 1 367 ? 3.316 3.915 -4.654 1.00 94.06 367 LEU A C 1
ATOM 2900 O O . LEU A 1 367 ? 2.133 4.084 -4.363 1.00 94.06 367 LEU A O 1
ATOM 2904 N N . ILE A 1 368 ? 4.131 3.177 -3.892 1.00 94.00 368 ILE A N 1
ATOM 2905 C CA . ILE A 1 368 ? 3.700 2.543 -2.635 1.00 94.00 368 ILE A CA 1
ATOM 2906 C C . ILE A 1 368 ? 3.198 3.596 -1.639 1.00 94.00 368 ILE A C 1
ATOM 2908 O O . ILE A 1 368 ? 2.119 3.429 -1.074 1.00 94.00 368 ILE A O 1
ATOM 2912 N N . GLN A 1 369 ? 3.937 4.692 -1.447 1.00 94.12 369 GLN A N 1
ATOM 2913 C CA . GLN A 1 369 ? 3.552 5.748 -0.505 1.00 94.12 369 GLN A CA 1
ATOM 2914 C C . GLN A 1 369 ? 2.219 6.411 -0.875 1.00 94.12 369 GLN A C 1
ATOM 2916 O O . GLN A 1 369 ? 1.402 6.666 0.014 1.00 94.12 369 GLN A O 1
ATOM 2921 N N . LEU A 1 370 ? 1.976 6.663 -2.166 1.00 94.12 370 LEU A N 1
ATOM 2922 C CA . LEU A 1 370 ? 0.704 7.210 -2.647 1.00 94.12 370 LEU A CA 1
ATOM 2923 C C . LEU A 1 370 ? -0.470 6.282 -2.322 1.00 94.12 370 LEU A C 1
ATOM 2925 O O . LEU A 1 370 ? -1.470 6.719 -1.750 1.00 94.12 370 LEU A O 1
ATOM 2929 N N . ILE A 1 371 ? -0.330 4.987 -2.614 1.00 92.88 371 ILE A N 1
ATOM 2930 C CA . ILE A 1 371 ? -1.394 4.011 -2.355 1.00 92.88 371 ILE A CA 1
ATOM 2931 C C . ILE A 1 371 ? -1.620 3.839 -0.847 1.00 92.88 371 ILE A C 1
ATOM 2933 O O . ILE A 1 371 ? -2.759 3.817 -0.388 1.00 92.88 371 ILE A O 1
ATOM 2937 N N . GLU A 1 372 ? -0.562 3.770 -0.039 1.00 89.31 372 GLU A N 1
ATOM 2938 C CA . GLU A 1 372 ? -0.690 3.650 1.418 1.00 89.31 372 GLU A CA 1
ATOM 2939 C C . GLU A 1 372 ? -1.365 4.866 2.053 1.00 89.31 372 GLU A C 1
ATOM 2941 O O . GLU A 1 372 ? -2.150 4.716 2.991 1.00 89.31 372 GLU A O 1
ATOM 2946 N N . LYS A 1 373 ? -1.099 6.071 1.535 1.00 89.12 373 LYS A N 1
ATOM 2947 C CA . LYS A 1 373 ? -1.796 7.289 1.958 1.00 89.12 373 LYS A CA 1
ATOM 2948 C C . LYS A 1 373 ? -3.289 7.228 1.630 1.00 89.12 373 LYS A C 1
ATOM 2950 O O . LYS A 1 373 ? -4.080 7.759 2.397 1.00 89.12 373 LYS A O 1
ATOM 2955 N N . ARG A 1 374 ? -3.667 6.569 0.532 1.00 86.88 374 ARG A N 1
ATOM 2956 C CA . ARG A 1 374 ? -5.065 6.369 0.126 1.00 86.88 374 ARG A CA 1
ATOM 2957 C C . ARG A 1 374 ? -5.797 5.314 0.967 1.00 86.88 374 ARG A C 1
ATOM 2959 O O . ARG A 1 374 ? -7.012 5.419 1.123 1.00 86.88 374 ARG A O 1
ATOM 2966 N N . ILE A 1 375 ? -5.075 4.306 1.468 1.00 83.62 375 ILE A N 1
ATOM 2967 C CA . ILE A 1 375 ? -5.607 3.214 2.309 1.00 83.62 375 ILE A CA 1
ATOM 2968 C C . ILE A 1 375 ? -5.889 3.672 3.754 1.00 83.62 375 ILE A C 1
ATOM 2970 O O . ILE A 1 375 ? -6.793 3.123 4.389 1.00 83.62 375 ILE A O 1
ATOM 2974 N N . LYS A 1 376 ? -5.103 4.620 4.284 1.00 68.00 376 LYS A N 1
ATOM 2975 C CA . LYS A 1 376 ? -5.263 5.196 5.634 1.00 68.00 376 LYS A CA 1
ATOM 2976 C C . LYS A 1 376 ? -6.475 6.118 5.725 1.00 68.00 376 LYS A C 1
ATOM 2978 O O . LYS A 1 376 ? -7.134 6.078 6.793 1.00 68.00 376 LYS A O 1
#